Protein 7N89 (pdb70)

B-factor: mean 28.52, std 10.87, range [11.27, 93.44]

Radius of gyration: 25.22 Å; Cα contacts (8 Å, |Δi|>4): 1493; chains: 4; bounding box: 63×59×57 Å

Nearest PDB structures (foldseek):
  6xb1-assembly1_A-2  TM=9.991E-01  e=9.380E-64  Severe acute respiratory syndrome coronavirus 2
  9avq-assembly1_A  TM=9.971E-01  e=2.936E-63  Severe acute respiratory syndrome coronavirus 2
  7aol-assembly1_A  TM=9.978E-01  e=2.337E-63  Severe acute respiratory syndrome coronavirus 2
  8ehj-assembly1_A  TM=9.987E-01  e=3.905E-63  Severe acute respiratory syndrome coronavirus 2
  7zb7-assembly1_A-2  TM=9.982E-01  e=5.194E-63  Severe acute respiratory syndrome coronavirus 2

Sequence (628 aa):
SGFRKMAFPSGKVEGCMVQVTCGTTTLNGLWLDDVVYCPRHVICTSEDMLNPNYEDLLIRKSNHNFLVQAGNVQLRVIGHSMQNCVLKLKVDTANPKTPKYKFVRIQPGQTFSVLACYNGSPSGVYQCCAMRPNFTIKGSFLNGSAGSVGFNIDYDCVSFCYMHHMELPTGVHAGTDLEGNFYGPFVDRQTAQAAGTDTTITVNVLAWLYAAVINGDRWFLNRFTTTLNDFNLVAMKYNYEPLTQDHVDILGPLSAQTGIAVLDMCASLKELLQNGMNGRTILGSALLEDEFTPFDVVRQCSGVTFQSGFRKMAFPSGKVEGCMVQVTCGTTTLNGLWLDDVVYCPRHVICTSEDMLNPNYEDLLIRKSNHNFLVQAGNVQLRVIGHSMQNCVLKLKVDTANPKTPKYKFVRIQPGQTFSVLACYNGSPSGVYQCCAMRPNFTIKGSFLNGSAGSVGFNIDYDCVSFCYMHHMELPTGVHAGTDLEGNFYGPFVDRQTAQAAGTDTTITVNVLAWLYAAVINGDRWFLNRFTTTLNDFNLVAMKYNYEPLTQDHVDILGPLSAQTGIAVLDMCASLKELLQNGMNGRTILGSALLEDEFTPFDVVRQCSGVTFQSAVLQSGFSAVLQSGF

InterPro domains:
  IPR001205 RNA-directed RNA polymerase, C-terminal domain [PF00680] (4889-5173)
  IPR002589 Macro domain [PF01661] (1058-1164)
  IPR002589 Macro domain [PS51154] (1025-1194)
  IPR002589 Macro domain [SM00506] (1037-1165)
  IPR007094 RNA-directed RNA polymerase, catalytic domain [PS50507] (5004-5166)
  IPR008740 Peptidase C30, coronavirus [PF05409] (3292-3575)
  IPR008740 Peptidase C30, coronavirus [PS51442] (3264-3569)
  IPR008740 Peptidase C30, coronavirus [cd21666] (3267-3563)
  IPR009003 Peptidase S1, PA clan [SSF50494] (3266-3563)
  IPR009461 Non-structural protein NSP16, coronavirus-like [PF06460] (6800-7095)
  IPR009466 Non-structural protein 14, coronavirus [PF06471] (5929-6449)
  IPR009469 RNA-dependent RNA polymerase, N-terminal, coronavirus [PF06478] (4407-4758)
  IPR013016 Peptidase C16, coronavirus [PF08715] (1564-1882)
  IPR013016 Peptidase C16, coronavirus [PS51124] (1634-1898)
  IPR014822 Non-structural protein NSP9, coronavirus [PF08710] (4141-4253)
  IPR014822 Non-structural protein NSP9, coronavirus [PS51951] (4141-4253)
  IPR014828 Non-structural protein NSP7, coronavirus [PF08716] (3860-3942)
  IPR014828 Non-structural protein NSP7, coronavirus [PS51949] (3860-3942)
  IPR014829 Non-structural protein NSP8, coronavirus [PF08717] (3943-4140)
  IPR014829 Non-structural protein NSP8, coronavirus [PS51950] (3943-4140)

Solvent-accessible surface area: 25568 Å² total; per-residue (Å²): 47,20,24,38,58,15,3,3,8,0,21,67,0,34,35,0,12,1,34,0,23,6,62,102,2,19,0,0,0,0,15,1,65,45,28,0,18,0,0,31,0,0,4,2,72,84,156,41,6,114,118,4,78,4,106,83,32,40,142,208,50,52,50,150,55,6,103,0,71,22,61,160,88,101,5,168,12,88,18,57,62,54,58,73,19,0,0,62,0,86,2,78,58,61,9,109,144,39,18,143,61,107,71,53,101,10,107,52,12,84,8,0,0,0,0,1,0,22,91,13,23,16,5,0,1,5,7,0,0,1,7,29,20,68,1,0,84,3,8,1,48,106,9,0,0,0,0,0,0,0,27,5,71,163,64,12,0,5,0,0,2,0,0,0,0,17,4,86,118,24,29,0,0,0,0,7,2,96,0,62,22,1,22,105,8,76,2,66,45,42,94,29,94,39,48,107,55,29,33,10,2,17,2,0,0,0,6,0,0,0,0,11,59,39,55,42,136,80,11,50,55,239,130,90,16,71,43,123,79,0,18,134,24,0,102,172,100,73,16,61,59,4,62,106,99,51,28,88,96,0,28,90,3,17,85,115,29,68,20,54,12,62,57,0,0,3,3,0,52,48,14,24,88,98,38,21,140,84,139,54,0,38,62,31,30,76,39,42,11,5,14,20,16,118,11,0,58,11,14,28,72,13,54,48,15,133,50,21,25,34,54,14,3,4,5,0,16,69,0,37,17,0,13,1,36,0,25,7,71,76,1,13,1,0,0,0,20,1,68,41,24,0,21,0,0,31,0,0,3,2,63,72,166,36,13,120,120,6,89,4,117,81,29,25,140,192,56,52,52,154,53,9,84,0,52,22,66,145,98,123,6,164,13,84,17,59,59,54,60,72,17,0,0,66,0,86,2,76,58,61,7,118,134,36,16,146,67,105,62,52,117,15,129,52,10,85,8,0,0,0,0,1,0,22,91,14,33,15,4,0,1,4,8,0,0,0,8,25,19,67,2,0,80,3,7,0,47,98,11,0,0,0,0,0,0,0,35,13,85,156,55,19,0,13,0,0,2,0,0,0,0,22,2,86,112,24,28,0,1,0,0,7,2,88,0,64,21,1,23,116,10,74,1,55,46,46,98,25,92,36,53,93,67,27,30,8,2,21,2,0,0,0,6,0,0,0,0,8,55,38,58,40,131,78,12,48,40,237,127,93,11,73,42,100,67,0,26,104,26,0,116,147,75,90,21,63,76,5,62,110,98,49,32,92,94,0,28,92,4,18,85,123,27,68,20,54,13,62,53,0,0,3,1,0,40,66,16,26,90,99,40,26,138,78,112,54,0,39,61,28,25,75,30,51,11,3,13,21,18,124,12,0,59,10,16,30,69,15,53,47,13,130,71,0,59,6,5,1,16,142,70,0,65,6,6,7,12,147

CATH classification: 1.10.1840.10

Foldseek 3Di:
DADDQDADDCVLQLLQWKWKAAPHQIAIWGAAFQKTKFFLCNLDDPVCFAPHDSVVSCVPDDQVRIWIGSDPDTWRFPDWDDQAGMIITGTPGTRPSHFAEEFDADAFLAKWKWQFDANRHTDDIGMWTQWNLRWIQDDHDPRRFQTWTWDDDARYIYTHWTWQDAAPVRITWTGTRSHHTRHDDDRHPDHDDTDDTAFEVLQLLLLVLLLVLVPNDPLQDPDFDDLVVLQVLRVVVRHDRDDPVSQVLCVVSCVVNVNRSRSSSVSVSCCVVPNDVPDAGSPHRDRDRGAHNVNSCCVSVPDDHD/DADDQDAADCVLQLLQWKWKAADHAIAIWGAAFQKTKFFQCSLPDPVCFAPHPSVVSVVPDDQVRIWIGDDPDTWGFPDWDDQAGMIITGTDGTRPSHFAEEFDADAFLAKWKWQFDANRGTDDIGMWTQFNLRWIQDDHDRRRFQTWTWDADARYIYTHWTWQDAAPVNITWTGTRSHHTRHDDDRHPDHDDTDDGAFEVLQLLLLVLLLVVVPNCPLQDPDFDDLVVLQVLRVVVRHDRDDVVSQVQCVVSCVVRVNRSRSSSVSVSCCSVPPPPPDAGSPHSDRDRRAHNVNSCCVSVVPDHD/DDDDPDDD/DDDDPDDD

GO terms:
  GO:0060090 molecular adaptor activity (F, IDA)
  GO:0039718 double membrane vesicle viral factory (C, IDA)
  GO:0005737 cytoplasm (C, IDA)
  GO:0039606 symbiont-mediated suppression of host translation initiation (P, IDA)
  GO:0039694 viral RNA genome replication (P, IDA)
  GO:0003724 RNA helicase activity (F, IDA)
  GO:0052170 symbiont-mediated suppression of host innate immune response (P, IDA)
  GO:0140311 protein sequestering activity (F, IDA)
  GO:0004843 cysteine-type deubiquitinase activity (F, EXP)
  GO:0042025 host cell nucleus (C, EXP)
  GO:0044165 host cell endoplasmic reticulum (C, EXP)
  GO:0044174 host cell endosome (C, EXP)
  GO:0044177 host cell Golgi apparatus (C, EXP)
  GO:0030430 host cell cytoplasm (C, EXP)
  GO:0034062 5'-3' RNA polymerase activity (F, EXP)
  GO:0000175 3'-5'-RNA exonuclease activity (F, TAS)
  GO:0062243 double membrane vesicle viral factory outer membrane (C, TAS)
  GO:0003968 RNA-directed RNA polymerase activity (F, TAS)
  GO:0016892 RNA endonuclease activity producing 3'-phosphomonoesters, hydrolytic mechanism (F, TAS)
  G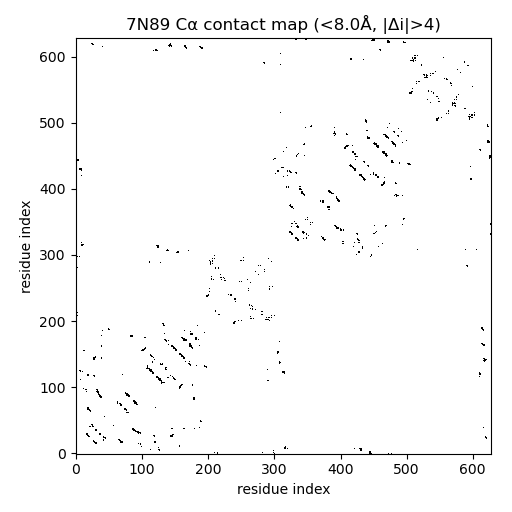O:0032574 5'-3' RNA helicase activity (F, TAS)

Organism: Severe acute respiratory syndrome coronavirus 2 (NCBI:txid2697049)

Secondary structure (DSSP, 8-state):
-----PBPP-HHHHTTEEEEEETTEEEEEEEETTEEEEEGGGG--TTTTSS--HHHHHHT--GGGEEEEETTEEE-EEEEEEETTEEEEEESS--TTPPSEEE----TT-EEEEEEEETTEEEEEEEEE--TTS-B-----TT-TT-EEEEEETTEEEEEEEEEEE-TTS-EEEE-TTS-BSSS--SSSS--PPPPP-B-HHHHHHHHHHHHHTT--TT--S----HHHHHHHHHHTTBPPP-HHHHHHTHHHHHHHT--HHHHHHHHHHHHHH--TT--BTTBSS------HHHHHHHHHT----/-----PBPP-HHHHTTEEEEEETTEEEEEEEETTEEEEEGGGG--TTTSSS--HHHHHHT--GGGEEEEETTEEE-EEEEEEETTEEEEEESS--TTPPPEEE----TT-EEEEEEEETTEEEEEEEEE--TTS-B-----TT-TT-EEEEEETTEEEEEEEEEEE-TTS-EEEE-TTSPBSSS--SSSS--------B-HHHHHHHHHHHHHTT--TT--S----HHHHHHHHHHTTBPPP-HHHHHHTHHHHHHHT--HHHHHHHHHHHHHH--TT--BTTBSS------HHHHHHHHHT----/--EE--B-/--EE--B-

Structure (mmCIF, N/CA/C/O backbone):
data_7N89
#
_entry.id   7N89
#
_cell.length_a   47.654
_cell.length_b   54.104
_cell.length_c   60.496
_cell.angle_alpha   66.88
_cell.angle_beta   79.02
_cell.angle_gamma   88.52
#
_symmetry.space_group_name_H-M   'P 1'
#
loop_
_entity.id
_entity.type
_entity.pdbx_description
1 polymer '3C-like proteinase'
2 polymer ACE-SER-ALA-VAL-LEU-GLN-SER-GLY-PHE-NH2
3 water water
#
loop_
_atom_site.group_PDB
_atom_site.id
_atom_site.type_symbol
_atom_site.label_atom_id
_atom_site.label_alt_id
_atom_site.label_comp_id
_atom_site.label_asym_id
_atom_site.label_entity_id
_atom_site.label_seq_id
_atom_site.pdbx_PDB_ins_code
_atom_site.Cartn_x
_atom_site.Cartn_y
_atom_site.Cartn_z
_atom_site.occupancy
_atom_site.B_iso_or_equiv
_atom_site.auth_seq_id
_atom_site.auth_comp_id
_atom_site.auth_asym_id
_atom_site.auth_atom_id
_atom_site.pdbx_PDB_model_num
ATOM 1 N N . SER A 1 1 ? -39.330 3.349 4.771 1.00 15.90 1 SER A N 1
ATOM 2 C CA . SER A 1 1 ? -38.722 4.608 4.340 1.00 21.18 1 SER A CA 1
ATOM 3 C C . SER A 1 1 ? -37.206 4.502 4.312 1.00 23.91 1 SER A C 1
ATOM 4 O O . SER A 1 1 ? -36.638 3.505 4.748 1.00 20.25 1 SER A O 1
ATOM 7 N N . GLY A 1 2 ? -36.559 5.556 3.829 1.00 22.52 2 GLY A N 1
ATOM 8 C CA . GLY A 1 2 ? -35.119 5.589 3.712 1.00 25.00 2 GLY A CA 1
ATOM 9 C C . GLY A 1 2 ? -34.662 5.350 2.282 1.00 25.94 2 GLY A C 1
ATOM 10 O O . GLY A 1 2 ? -35.394 4.827 1.437 1.00 27.36 2 GLY A O 1
ATOM 11 N N . PHE A 1 3 ? -33.430 5.758 2.001 1.00 19.82 3 PHE A N 1
ATOM 12 C CA . PHE A 1 3 ? -32.879 5.580 0.663 1.00 23.37 3 PHE A CA 1
ATOM 13 C C . PHE A 1 3 ? -31.369 5.485 0.777 1.00 27.52 3 PHE A C 1
ATOM 14 O O . PHE A 1 3 ? -30.722 6.402 1.294 1.00 26.17 3 PHE A O 1
ATOM 22 N N . ARG A 1 4 ? -30.817 4.379 0.298 1.00 24.46 4 ARG A N 1
ATOM 23 C CA . ARG A 1 4 ? -29.401 4.092 0.420 1.00 22.31 4 ARG A CA 1
ATOM 24 C C . ARG A 1 4 ? -28.852 3.692 -0.941 1.00 20.24 4 ARG A C 1
ATOM 25 O O . ARG A 1 4 ? -29.586 3.194 -1.798 1.00 20.38 4 ARG A O 1
ATOM 33 N N . LYS A 1 5 ? -27.555 3.930 -1.136 1.00 18.25 5 LYS A N 1
ATOM 34 C CA . LYS A 1 5 ? -26.845 3.419 -2.304 1.00 22.62 5 LYS A CA 1
ATOM 35 C C . LYS A 1 5 ? -26.711 1.903 -2.191 1.00 23.40 5 LYS A C 1
ATOM 36 O O . LYS A 1 5 ? -25.744 1.389 -1.618 1.00 29.21 5 LYS A O 1
ATOM 42 N N . MET A 1 6 ? -27.678 1.184 -2.740 1.00 24.97 6 MET A N 1
ATOM 43 C CA . MET A 1 6 ? -27.846 -0.241 -2.499 1.00 24.72 6 MET A CA 1
ATOM 44 C C . MET A 1 6 ? -27.217 -1.055 -3.621 1.00 19.23 6 MET A C 1
ATOM 45 O O . MET A 1 6 ? -27.412 -0.756 -4.801 1.00 18.78 6 MET A O 1
ATOM 50 N N . ALA A 1 7 ? -26.463 -2.083 -3.249 1.00 22.14 7 ALA A N 1
ATOM 51 C CA . ALA A 1 7 ? -25.859 -2.994 -4.209 1.00 22.81 7 ALA A CA 1
ATOM 52 C C . ALA A 1 7 ? -26.641 -4.300 -4.272 1.00 17.12 7 ALA A C 1
ATOM 53 O O . ALA A 1 7 ? -27.399 -4.645 -3.366 1.00 20.71 7 ALA A O 1
ATOM 55 N N . PHE A 1 8 ? -26.439 -5.031 -5.359 1.00 17.14 8 PHE A N 1
ATOM 56 C CA . PHE A 1 8 ? -27.012 -6.358 -5.470 1.00 22.25 8 PHE A CA 1
ATOM 57 C C . PHE A 1 8 ? -26.313 -7.316 -4.506 1.00 20.06 8 PHE A C 1
ATOM 58 O O . PHE A 1 8 ? -25.123 -7.162 -4.220 1.00 22.11 8 PHE A O 1
ATOM 66 N N . PRO A 1 9 ? -27.032 -8.309 -3.983 1.00 24.12 9 PRO A N 1
ATOM 67 C CA . PRO A 1 9 ? -26.357 -9.362 -3.216 1.00 24.70 9 PRO A CA 1
ATOM 68 C C . PRO A 1 9 ? -25.344 -10.069 -4.106 1.00 21.12 9 PRO A C 1
ATOM 69 O O . PRO A 1 9 ? -25.603 -10.332 -5.280 1.00 25.72 9 PRO A O 1
ATOM 73 N N . SER A 1 10 ? -24.169 -10.342 -3.546 1.00 19.83 10 SER A N 1
ATOM 74 C CA . SER A 1 10 ? -23.023 -10.766 -4.338 1.00 24.66 10 SER A CA 1
ATOM 75 C C . SER A 1 10 ? -22.743 -12.264 -4.263 1.00 24.00 10 SER A C 1
ATOM 76 O O . SER A 1 10 ? -21.763 -12.722 -4.860 1.00 21.43 10 SER A O 1
ATOM 79 N N . GLY A 1 11 ? -23.576 -13.035 -3.557 1.00 24.74 11 GLY A N 1
ATOM 80 C CA . GLY A 1 11 ? -23.258 -14.439 -3.320 1.00 22.44 11 GLY A CA 1
ATOM 81 C C . GLY A 1 11 ? -23.011 -15.234 -4.588 1.00 28.49 11 GLY A C 1
ATOM 82 O O . GLY A 1 11 ? -22.070 -16.032 -4.657 1.00 26.63 11 GLY A O 1
ATOM 83 N N . LYS A 1 12 ? -23.845 -15.024 -5.614 1.00 23.53 12 LYS A N 1
ATOM 84 C CA . LYS A 1 12 ? -23.730 -15.801 -6.847 1.00 27.56 12 LYS A CA 1
ATOM 85 C C . LYS A 1 12 ? -22.440 -15.496 -7.604 1.00 26.91 12 LYS A C 1
ATOM 86 O O . LYS A 1 12 ? -21.936 -16.363 -8.329 1.00 22.59 12 LYS A O 1
ATOM 92 N N . VAL A 1 13 ? -21.891 -14.287 -7.441 1.00 25.24 13 VAL A N 1
ATOM 93 C CA . VAL A 1 13 ? -20.647 -13.906 -8.112 1.00 23.36 13 VAL A CA 1
ATOM 94 C C . VAL A 1 13 ? -19.420 -14.365 -7.316 1.00 25.00 13 VAL A C 1
ATOM 95 O O . VAL A 1 13 ? -18.382 -14.709 -7.898 1.00 25.31 13 VAL A O 1
ATOM 99 N N . GLU A 1 14 ? -19.501 -14.351 -5.980 1.00 22.82 14 GLU A N 1
ATOM 100 C CA . GLU A 1 14 ? -18.340 -14.698 -5.155 1.00 24.38 14 GLU A CA 1
ATOM 101 C C . GLU A 1 14 ? -17.804 -16.091 -5.478 1.00 25.57 14 GLU A C 1
ATOM 102 O O . GLU A 1 14 ? -16.588 -16.316 -5.467 1.00 24.65 14 GLU A O 1
ATOM 108 N N . GLY A 1 15 ? -18.691 -17.039 -5.748 1.00 22.47 15 GLY A N 1
ATOM 109 C CA . GLY A 1 15 ? -18.295 -18.392 -6.070 1.00 28.80 15 GLY A CA 1
ATOM 110 C C . GLY A 1 15 ? -17.721 -18.588 -7.454 1.00 34.12 15 GLY A C 1
ATOM 111 O O . GLY A 1 15 ? -17.392 -19.720 -7.821 1.00 29.95 15 GLY A O 1
ATOM 112 N N . CYS A 1 16 ? -17.596 -17.513 -8.240 1.00 26.57 16 CYS A N 1
ATOM 113 C CA . CYS A 1 16 ? -16.981 -17.570 -9.557 1.00 24.08 16 CYS A CA 1
ATOM 114 C C . CYS A 1 16 ? -15.607 -16.917 -9.611 1.00 25.71 16 CYS A C 1
ATOM 115 O O . CYS A 1 16 ? -14.939 -17.007 -10.646 1.00 24.10 16 CYS A O 1
ATOM 118 N N . MET A 1 17 ? -15.173 -16.260 -8.539 1.00 25.48 17 MET A N 1
ATOM 119 C CA . MET A 1 17 ? -13.902 -15.551 -8.545 1.00 27.29 17 MET A CA 1
ATOM 120 C C . MET A 1 17 ? -12.753 -16.498 -8.231 1.00 28.16 17 MET A C 1
ATOM 121 O O . MET A 1 17 ? -12.835 -17.317 -7.310 1.00 25.69 17 MET A O 1
ATOM 126 N N . VAL A 1 18 ? -11.676 -16.383 -9.012 1.00 24.46 18 VAL A N 1
ATOM 127 C CA . VAL A 1 18 ? -10.466 -17.172 -8.820 1.00 21.94 18 VAL A CA 1
ATOM 128 C C . VAL A 1 18 ? -9.257 -16.263 -8.990 1.00 21.19 18 VAL A C 1
ATOM 129 O O . VAL A 1 18 ? -9.348 -15.150 -9.510 1.00 21.23 18 VAL A O 1
ATOM 133 N N . GLN A 1 19 ? -8.116 -16.760 -8.530 1.00 22.29 19 GLN A N 1
ATOM 134 C CA . GLN A 1 19 ? -6.839 -16.079 -8.677 1.00 24.43 19 GLN A CA 1
ATOM 135 C C . GLN A 1 19 ? -6.118 -16.620 -9.906 1.00 21.20 19 GLN A C 1
ATOM 136 O O . GLN A 1 19 ? -6.057 -17.837 -10.111 1.00 24.32 19 GLN A 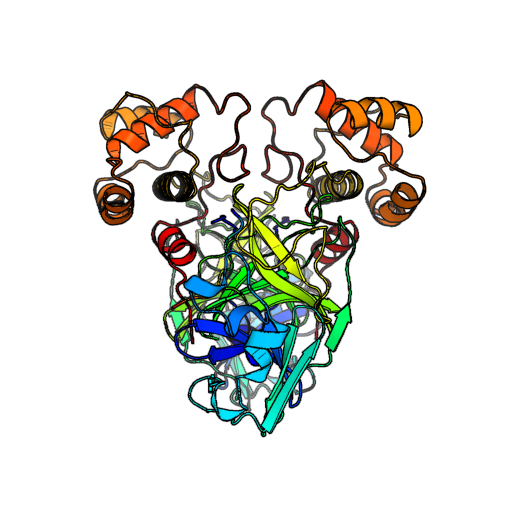O 1
ATOM 142 N N . VAL A 1 20 ? -5.586 -15.718 -10.727 1.00 17.38 20 VAL A N 1
ATOM 143 C CA . VAL A 1 20 ? -4.815 -16.082 -11.910 1.00 22.34 20 VAL A CA 1
ATOM 144 C C . VAL A 1 20 ? -3.419 -15.497 -11.765 1.00 25.43 20 VAL A C 1
ATOM 145 O O . VAL A 1 20 ? -3.269 -14.284 -11.572 1.00 18.36 20 VAL A O 1
ATOM 149 N N . THR A 1 21 ? -2.402 -16.351 -11.872 1.00 21.75 21 THR A N 1
ATOM 150 C CA . THR A 1 21 ? -1.018 -15.909 -11.790 1.00 25.45 21 THR A CA 1
ATOM 151 C C . THR A 1 21 ? -0.260 -16.381 -13.020 1.00 24.64 21 THR A C 1
ATOM 152 O O . THR A 1 21 ? -0.394 -17.534 -13.439 1.00 25.13 21 THR A O 1
ATOM 156 N N . CYS A 1 22 ? 0.524 -15.475 -13.600 1.00 26.48 22 CYS A N 1
ATOM 157 C CA . CYS A 1 22 ? 1.439 -15.795 -14.690 1.00 27.17 22 CYS A CA 1
ATOM 158 C C . CYS A 1 22 ? 2.777 -15.151 -14.360 1.00 29.17 22 CYS A C 1
ATOM 159 O O . CYS A 1 22 ? 2.915 -13.927 -14.436 1.00 30.43 22 CYS A O 1
ATOM 162 N N . GLY A 1 23 ? 3.755 -15.969 -13.980 1.00 32.87 23 GLY A N 1
ATOM 163 C CA . GLY A 1 23 ? 5.010 -15.439 -13.487 1.00 31.36 23 GLY A CA 1
ATOM 164 C C . GLY A 1 23 ? 4.834 -14.760 -12.145 1.00 30.58 23 GLY A C 1
ATOM 165 O O . GLY A 1 23 ? 4.361 -15.380 -11.189 1.00 37.90 23 GLY A O 1
ATOM 166 N N . THR A 1 24 ? 5.196 -13.481 -12.066 1.00 35.49 24 THR A N 1
ATOM 167 C CA . THR A 1 24 ? 5.018 -12.693 -10.856 1.00 39.40 24 THR A CA 1
ATOM 168 C C . THR A 1 24 ? 3.774 -11.818 -10.899 1.00 36.46 24 THR A C 1
ATOM 169 O O . THR A 1 24 ? 3.491 -11.120 -9.924 1.00 43.16 24 THR A O 1
ATOM 173 N N . THR A 1 25 ? 3.021 -11.846 -11.993 1.00 32.06 25 THR A N 1
ATOM 174 C CA . THR A 1 25 ? 1.855 -10.991 -12.170 1.00 33.00 25 THR A CA 1
ATOM 175 C C . THR A 1 25 ? 0.599 -11.769 -11.794 1.00 30.08 25 THR A C 1
ATOM 176 O O . THR A 1 25 ? 0.319 -12.821 -12.379 1.00 27.42 25 THR A O 1
ATOM 180 N N . THR A 1 26 ? -0.155 -11.252 -10.827 1.00 19.80 26 THR A N 1
ATOM 181 C CA . THR A 1 26 ? -1.373 -11.895 -10.351 1.00 29.80 26 THR A CA 1
ATOM 182 C C . THR A 1 26 ? -2.554 -10.942 -10.479 1.00 26.60 26 THR A C 1
ATOM 183 O O . THR A 1 26 ? -2.418 -9.736 -10.245 1.00 30.56 26 THR A O 1
ATOM 187 N N . LEU A 1 27 ? -3.708 -11.483 -10.863 1.00 19.77 27 LEU A N 1
ATOM 188 C CA . LEU A 1 27 ? -4.957 -10.730 -10.836 1.00 18.84 27 LEU A CA 1
ATOM 189 C C . LEU A 1 27 ? -6.105 -11.719 -10.679 1.00 19.03 27 LEU A C 1
ATOM 190 O O . LEU A 1 27 ? -5.890 -12.911 -10.435 1.00 19.76 27 LEU A O 1
ATOM 195 N N . ASN A 1 28 ? -7.330 -11.225 -10.839 1.00 20.84 28 ASN A N 1
ATOM 196 C CA . ASN A 1 28 ? -8.527 -12.020 -10.613 1.00 19.94 28 ASN A CA 1
ATOM 197 C C . ASN A 1 28 ? -9.104 -12.528 -11.929 1.00 21.66 28 ASN A C 1
ATOM 198 O O . ASN A 1 28 ? -8.975 -11.889 -12.976 1.00 19.36 28 ASN A O 1
ATOM 203 N N . GLY A 1 29 ? -9.758 -13.688 -11.859 1.00 22.51 29 GLY A N 1
ATOM 204 C CA . GLY A 1 29 ? -10.421 -14.256 -13.011 1.00 18.11 29 GLY A CA 1
ATOM 205 C C . GLY A 1 29 ? -11.846 -14.639 -12.682 1.00 21.30 29 GLY A C 1
ATOM 206 O O . GLY A 1 29 ? -12.220 -14.826 -11.523 1.00 22.16 29 GLY A O 1
ATOM 207 N N . LEU A 1 30 ? -12.654 -14.752 -13.735 1.00 19.27 30 LEU A N 1
ATOM 208 C CA . LEU A 1 30 ? -14.056 -15.129 -13.625 1.00 18.45 30 LEU A CA 1
ATOM 209 C C . LEU A 1 30 ? -14.228 -16.538 -14.184 1.00 20.04 30 LEU A C 1
ATOM 210 O O . LEU A 1 30 ? -13.999 -16.773 -15.376 1.00 18.46 30 LEU A O 1
ATOM 215 N N . TRP A 1 31 ? -14.643 -17.465 -13.329 1.00 21.18 31 TRP A N 1
ATOM 216 C CA . TRP A 1 31 ? -14.718 -18.885 -13.667 1.00 19.17 31 TRP A CA 1
ATOM 217 C C . TRP A 1 31 ? -16.180 -19.282 -13.878 1.00 25.12 31 TRP A C 1
ATOM 218 O O . TRP A 1 31 ? -16.952 -19.386 -12.917 1.00 22.75 31 TRP A O 1
ATOM 229 N N . LEU A 1 32 ? -16.554 -19.507 -15.138 1.00 23.26 32 LEU A N 1
ATOM 230 C CA . LEU A 1 32 ? -17.895 -19.937 -15.511 1.00 23.13 32 LEU A CA 1
ATOM 231 C C . LEU A 1 32 ? -17.783 -21.181 -16.378 1.00 25.18 32 LEU A C 1
ATOM 232 O O . LEU A 1 32 ? -17.032 -21.186 -17.361 1.00 24.06 32 LEU A O 1
ATOM 237 N N . ASP A 1 33 ? -18.541 -22.222 -16.028 1.00 24.27 33 ASP A N 1
ATOM 238 C CA . ASP A 1 33 ? -18.442 -23.533 -16.690 1.00 27.97 33 ASP A CA 1
ATOM 239 C C . ASP A 1 33 ? -16.971 -23.948 -16.618 1.00 29.98 33 ASP A C 1
ATOM 240 O O . ASP A 1 33 ? -16.379 -23.875 -15.532 1.00 26.56 33 ASP A O 1
ATOM 245 N N . ASP A 1 34 ? -16.338 -24.344 -17.724 1.00 23.93 34 ASP A N 1
ATOM 246 C CA . ASP A 1 34 ? -14.944 -24.772 -17.700 1.00 28.71 34 ASP A CA 1
ATOM 247 C C . ASP A 1 34 ? -13.989 -23.715 -18.256 1.00 27.47 34 ASP A C 1
ATOM 248 O O . ASP A 1 34 ? -12.910 -24.062 -18.749 1.00 25.42 34 ASP A O 1
ATOM 253 N N . VAL A 1 35 ? -14.353 -22.431 -18.167 1.00 27.61 35 VAL A N 1
ATOM 254 C CA . VAL A 1 35 ? -13.569 -21.335 -18.733 1.00 25.66 35 VAL A CA 1
ATOM 255 C C . VAL A 1 35 ? -13.301 -20.283 -17.661 1.00 24.56 35 VAL A C 1
ATOM 256 O O . VAL A 1 35 ? -14.188 -19.958 -16.863 1.00 21.42 35 VAL A O 1
ATOM 260 N N . VAL A 1 36 ? -12.082 -19.739 -17.653 1.00 20.77 36 VAL A N 1
ATOM 261 C CA . VAL A 1 36 ? -11.715 -18.620 -16.790 1.00 21.26 36 VAL A CA 1
ATOM 262 C C . VAL A 1 36 ? -11.412 -17.412 -17.669 1.00 22.60 36 VAL A C 1
ATOM 263 O O . VAL A 1 36 ? -10.591 -17.498 -18.592 1.00 24.85 36 VAL A O 1
ATOM 267 N N . TYR A 1 37 ? -12.084 -16.297 -17.393 1.00 20.69 37 TYR A N 1
ATOM 268 C CA . TYR A 1 37 ? -11.864 -15.039 -18.100 1.00 20.08 37 TYR A CA 1
ATOM 269 C C . TYR A 1 37 ? -11.054 -14.101 -17.218 1.00 18.96 37 TYR A C 1
ATOM 270 O O . TYR A 1 37 ? -11.363 -13.943 -16.032 1.00 19.50 37 TYR A O 1
ATOM 279 N N . CYS A 1 38 ? -10.039 -13.461 -17.797 1.00 16.41 38 CYS A N 1
ATOM 280 C CA . CYS A 1 38 ? -9.224 -12.520 -17.046 1.00 19.21 38 CYS A CA 1
ATOM 281 C C . CYS A 1 38 ? -8.639 -11.498 -18.011 1.00 18.31 38 CYS A C 1
ATOM 282 O O . CYS A 1 38 ? -8.496 -11.793 -19.203 1.00 17.10 38 CYS A O 1
ATOM 285 N N . PRO A 1 39 ? -8.305 -10.296 -17.531 1.00 20.93 39 PRO A N 1
ATOM 286 C CA . PRO A 1 39 ? -7.653 -9.315 -18.413 1.00 21.51 39 PRO A CA 1
ATOM 287 C C . PRO A 1 39 ? -6.370 -9.886 -18.999 1.00 20.49 39 PRO A C 1
ATOM 288 O O . PRO A 1 39 ? -5.616 -10.592 -18.324 1.00 13.95 39 PRO A O 1
ATOM 292 N N . ARG A 1 40 ? -6.128 -9.585 -20.275 1.00 16.07 40 ARG A N 1
ATOM 293 C CA . ARG A 1 40 ? -4.984 -10.193 -20.946 1.00 17.18 40 ARG A CA 1
ATOM 294 C C . ARG A 1 40 ? -3.652 -9.638 -20.450 1.00 23.68 40 ARG A C 1
ATOM 295 O O . ARG A 1 40 ? -2.615 -10.267 -20.678 1.00 21.61 40 ARG A O 1
ATOM 303 N N . HIS A 1 41 ? -3.646 -8.497 -19.755 1.00 22.70 41 HIS A N 1
ATOM 304 C CA . HIS A 1 41 ? -2.347 -7.986 -19.330 1.00 17.26 41 HIS A CA 1
ATOM 305 C C . HIS A 1 41 ? -1.747 -8.777 -18.173 1.00 17.47 41 HIS A C 1
ATOM 306 O O . HIS A 1 41 ? -0.663 -8.418 -17.712 1.00 19.18 41 HIS A O 1
ATOM 313 N N . VAL A 1 42 ? -2.388 -9.864 -17.728 1.00 18.60 42 VAL A N 1
ATOM 314 C CA . VAL A 1 42 ? -1.751 -10.768 -16.776 1.00 17.82 42 VAL A CA 1
ATOM 315 C C . VAL A 1 42 ? -0.445 -11.338 -17.330 1.00 23.97 42 VAL A C 1
ATOM 316 O O . VAL A 1 42 ? 0.442 -11.713 -16.554 1.00 26.00 42 VAL A O 1
ATOM 320 N N . ILE A 1 43 ? -0.286 -11.383 -18.659 1.00 20.35 43 ILE A N 1
ATOM 321 C CA . ILE A 1 43 ? 0.930 -11.933 -19.261 1.00 26.13 43 ILE A CA 1
ATOM 322 C C . ILE A 1 43 ? 2.073 -10.933 -19.338 1.00 25.50 43 ILE A C 1
ATOM 323 O O . ILE A 1 43 ? 3.131 -11.264 -19.891 1.00 28.79 43 ILE A O 1
ATOM 328 N N . CYS A 1 44 ? 1.907 -9.726 -18.805 1.00 20.05 44 CYS A N 1
ATOM 329 C CA . CYS A 1 44 ? 2.956 -8.718 -18.852 1.00 26.01 44 CYS A CA 1
ATOM 330 C C . CYS A 1 44 ? 3.814 -8.758 -17.595 1.00 26.44 44 CYS A C 1
ATOM 331 O O . CYS A 1 44 ? 3.332 -9.045 -16.497 1.00 29.74 44 CYS A O 1
ATOM 334 N N . THR A 1 45 ? 5.097 -8.464 -17.770 1.00 30.63 45 THR A N 1
ATOM 335 C CA . THR A 1 45 ? 5.909 -8.019 -16.651 1.00 34.79 45 THR A CA 1
ATOM 336 C C . THR A 1 45 ? 5.739 -6.511 -16.480 1.00 40.50 45 THR A C 1
ATOM 337 O O . THR A 1 45 ? 5.092 -5.839 -17.288 1.00 31.17 45 THR A O 1
ATOM 341 N N . SER A 1 46 ? 6.333 -5.972 -15.413 1.00 42.73 46 SER A N 1
ATOM 342 C CA . SER A 1 46 ? 6.231 -4.535 -15.167 1.00 42.69 46 SER A CA 1
ATOM 343 C C . SER A 1 46 ? 6.868 -3.719 -16.288 1.00 42.17 46 SER A C 1
ATOM 344 O O . SER A 1 46 ? 6.486 -2.563 -16.508 1.00 49.83 46 SER A O 1
ATOM 347 N N . GLU A 1 47 ? 7.823 -4.302 -17.015 1.00 45.86 47 GLU A N 1
ATOM 348 C CA . GLU A 1 47 ? 8.497 -3.579 -18.089 1.00 49.75 47 GLU A CA 1
ATOM 349 C C . GLU A 1 47 ? 7.699 -3.590 -19.390 1.00 46.14 47 GLU A C 1
ATOM 350 O O . GLU A 1 47 ? 7.834 -2.665 -20.200 1.00 48.98 47 GLU A O 1
ATOM 356 N N . ASP A 1 48 ? 6.870 -4.614 -19.613 1.00 33.97 48 ASP A N 1
ATOM 357 C CA . ASP A 1 48 ? 6.115 -4.702 -20.859 1.00 35.40 48 ASP A CA 1
ATOM 358 C C . ASP A 1 48 ? 4.948 -3.729 -20.926 1.00 35.78 48 ASP A C 1
ATOM 359 O O . ASP A 1 48 ? 4.349 -3.589 -21.998 1.00 32.16 48 ASP A O 1
ATOM 364 N N . MET A 1 49 ? 4.608 -3.056 -19.827 1.00 36.30 49 MET A N 1
ATOM 365 C CA . MET A 1 49 ? 3.297 -2.432 -19.720 1.00 29.63 49 MET A CA 1
ATOM 366 C C . MET A 1 49 ? 3.198 -1.072 -20.397 1.00 29.08 49 MET A C 1
ATOM 367 O O . MET A 1 49 ? 2.079 -0.566 -20.548 1.00 26.83 49 MET A O 1
ATOM 372 N N . LEU A 1 50 ? 4.315 -0.475 -20.823 1.00 29.82 50 LEU A N 1
ATOM 373 C CA . LEU A 1 50 ? 4.231 0.794 -21.542 1.00 32.26 50 LEU A CA 1
ATOM 374 C C . LEU A 1 50 ? 3.896 0.586 -23.017 1.00 36.52 50 LEU A C 1
ATOM 375 O O . LEU A 1 50 ? 3.068 1.313 -23.577 1.00 31.99 50 LEU A O 1
ATOM 380 N N . ASN A 1 51 ? 4.519 -0.398 -23.659 1.00 35.17 51 ASN A N 1
ATOM 381 C CA . ASN A 1 51 ? 4.322 -0.660 -25.086 1.00 40.56 51 ASN A CA 1
ATOM 382 C C . ASN A 1 51 ? 4.225 -2.165 -25.315 1.00 30.37 51 ASN A C 1
ATOM 383 O O . ASN A 1 51 ? 5.109 -2.779 -25.924 1.00 35.40 51 ASN A O 1
ATOM 388 N N . PRO A 1 52 ? 3.151 -2.797 -24.839 1.00 29.89 52 PRO A N 1
ATOM 389 C CA . PRO A 1 52 ? 3.053 -4.260 -24.942 1.00 30.80 52 PRO A CA 1
ATOM 390 C C . PRO A 1 52 ? 2.557 -4.694 -26.315 1.00 28.42 52 PRO A C 1
ATOM 391 O O . PRO A 1 52 ? 1.563 -4.175 -26.828 1.00 28.38 52 PRO A O 1
ATOM 395 N N . ASN A 1 53 ? 3.255 -5.657 -26.907 1.00 23.82 53 ASN A N 1
ATOM 396 C CA . ASN A 1 53 ? 2.761 -6.371 -28.078 1.00 25.49 53 ASN A CA 1
ATOM 397 C C . ASN A 1 53 ? 2.277 -7.729 -27.579 1.00 25.41 53 ASN A C 1
ATOM 398 O O . ASN A 1 53 ? 3.076 -8.640 -27.346 1.00 21.40 53 ASN A O 1
ATOM 403 N N . TYR A 1 54 ? 0.958 -7.855 -27.399 1.00 22.76 54 TYR A N 1
ATOM 404 C CA . TYR A 1 54 ? 0.416 -9.050 -26.764 1.00 23.21 54 TYR A CA 1
ATOM 405 C C . TYR A 1 54 ? 0.607 -10.294 -27.627 1.00 23.04 54 TYR A C 1
ATOM 406 O O . TYR A 1 54 ? 0.780 -11.394 -27.088 1.00 21.38 54 TYR A O 1
ATOM 415 N N . GLU A 1 55 ? 0.595 -10.147 -28.956 1.00 26.37 55 GLU A N 1
ATOM 416 C CA . GLU A 1 55 ? 0.861 -11.294 -29.823 1.00 25.29 55 GLU A CA 1
ATOM 417 C C . GLU A 1 55 ? 2.277 -11.817 -29.620 1.00 29.19 55 GLU A C 1
ATOM 418 O O . GLU A 1 55 ? 2.499 -13.033 -29.587 1.00 25.20 55 GLU A O 1
ATOM 424 N N . ASP A 1 56 ? 3.249 -10.911 -29.473 1.00 22.41 56 ASP A N 1
ATOM 425 C CA . ASP A 1 56 ? 4.619 -11.332 -29.195 1.00 25.06 56 ASP A CA 1
ATOM 426 C C . ASP A 1 56 ? 4.737 -11.954 -27.811 1.00 26.96 56 ASP A C 1
ATOM 427 O O . ASP A 1 56 ? 5.476 -12.928 -27.625 1.00 23.26 56 ASP A O 1
ATOM 432 N N . LEU A 1 57 ? 4.031 -11.396 -26.824 1.00 24.92 57 LEU A N 1
ATOM 433 C CA . LEU A 1 57 ? 4.125 -11.919 -25.466 1.00 24.69 57 LEU A CA 1
ATOM 434 C C . LEU A 1 57 ? 3.555 -13.327 -25.364 1.00 26.11 57 LEU A C 1
ATOM 435 O O . LEU A 1 57 ? 4.014 -14.119 -24.535 1.00 25.57 57 LEU A O 1
ATOM 440 N N . LEU A 1 58 ? 2.567 -13.657 -26.200 1.00 25.81 58 LEU A N 1
ATOM 441 C CA . LEU A 1 58 ? 1.967 -14.986 -26.165 1.00 29.04 58 LEU A CA 1
ATOM 442 C C . LEU A 1 58 ? 2.894 -16.070 -26.698 1.00 28.74 58 LEU A C 1
ATOM 443 O O . LEU A 1 58 ? 2.661 -17.253 -26.425 1.00 32.64 58 LEU A O 1
ATOM 448 N N . ILE A 1 59 ? 3.936 -15.699 -27.445 1.00 27.27 59 ILE A N 1
ATOM 449 C CA . ILE A 1 59 ? 4.785 -16.704 -28.082 1.00 30.95 59 ILE A CA 1
ATOM 450 C C . ILE A 1 59 ? 5.488 -17.567 -27.038 1.00 33.22 59 ILE A C 1
ATOM 451 O O . ILE A 1 59 ? 5.608 -18.788 -27.199 1.00 35.37 59 ILE A O 1
ATOM 456 N N . ARG A 1 60 ? 5.965 -16.958 -25.953 1.00 29.02 60 ARG A N 1
ATOM 457 C CA . ARG A 1 60 ? 6.641 -17.715 -24.906 1.00 41.49 60 ARG A CA 1
ATOM 458 C C . ARG A 1 60 ? 5.736 -17.993 -23.709 1.00 39.85 60 ARG A C 1
ATOM 459 O O . ARG A 1 60 ? 6.211 -18.045 -22.570 1.00 38.10 60 ARG A O 1
ATOM 467 N N . LYS A 1 61 ? 4.441 -18.185 -23.947 1.00 38.32 61 LYS A N 1
ATOM 468 C CA . LYS A 1 61 ? 3.492 -18.561 -22.908 1.00 34.51 61 LYS A CA 1
ATOM 469 C C . LYS A 1 61 ? 2.839 -19.880 -23.291 1.00 30.75 61 LYS A C 1
ATOM 470 O O . LYS A 1 61 ? 2.318 -20.019 -24.404 1.00 32.99 61 LYS A O 1
ATOM 476 N N . SER A 1 62 ? 2.872 -20.841 -22.373 1.00 30.64 62 SER A N 1
ATOM 477 C CA . SER A 1 62 ? 2.227 -22.134 -22.540 1.00 28.72 62 SER A CA 1
ATOM 478 C C . SER A 1 62 ? 1.158 -22.313 -21.468 1.00 30.16 62 SER A C 1
ATOM 479 O O . SER A 1 62 ? 1.038 -21.511 -20.537 1.00 28.62 62 SER A O 1
ATOM 482 N N . ASN A 1 63 ? 0.376 -23.389 -21.609 1.00 28.01 63 ASN A N 1
ATOM 483 C CA . ASN A 1 63 ? -0.688 -23.662 -20.646 1.00 27.57 63 ASN A CA 1
ATOM 484 C C . ASN A 1 63 ? -0.152 -23.724 -19.220 1.00 31.42 63 ASN A C 1
ATOM 485 O O . ASN A 1 63 ? -0.749 -23.157 -18.298 1.00 28.22 63 ASN A O 1
ATOM 490 N N . HIS A 1 64 ? 0.985 -24.392 -19.019 1.00 29.22 64 HIS A N 1
ATOM 491 C CA . HIS A 1 64 ? 1.494 -24.579 -17.663 1.00 31.37 64 HIS A CA 1
ATOM 492 C C . HIS A 1 64 ? 2.125 -23.319 -17.081 1.00 35.12 64 HIS A C 1
ATOM 493 O O . HIS A 1 64 ? 2.623 -23.371 -15.951 1.00 30.00 64 HIS A O 1
ATOM 500 N N . ASN A 1 65 ? 2.116 -22.199 -17.804 1.00 29.09 65 ASN A N 1
ATOM 501 C CA . ASN A 1 65 ? 2.583 -20.933 -17.256 1.00 27.14 65 ASN A CA 1
ATOM 502 C C . ASN A 1 65 ? 1.501 -20.192 -16.482 1.00 28.94 65 ASN A C 1
ATOM 503 O O . ASN A 1 65 ? 1.814 -19.223 -15.781 1.00 29.55 65 ASN A O 1
ATOM 508 N N . PHE A 1 66 ? 0.246 -20.613 -16.599 1.00 28.80 66 PHE A N 1
ATOM 509 C CA . PHE A 1 66 ? -0.866 -19.997 -15.889 1.00 28.04 66 PHE A CA 1
ATOM 510 C C . PHE A 1 66 ? -1.203 -20.850 -14.673 1.00 29.42 66 PHE A C 1
ATOM 511 O O . PHE A 1 66 ? -1.460 -22.052 -14.804 1.00 32.49 66 PHE A O 1
ATOM 519 N N . LEU A 1 67 ? -1.190 -20.235 -13.495 1.00 29.79 67 LEU A N 1
ATOM 520 C CA . LEU A 1 67 ? -1.564 -20.898 -12.252 1.00 26.59 67 LEU A CA 1
ATOM 521 C C . LEU A 1 67 ? -2.891 -20.318 -11.789 1.00 27.36 67 LEU A C 1
ATOM 522 O O . LEU A 1 67 ? -2.996 -19.108 -11.561 1.00 29.28 67 LEU A O 1
ATOM 527 N N . VAL A 1 68 ? -3.900 -21.176 -11.661 1.00 23.49 68 VAL A N 1
ATOM 528 C CA . VAL A 1 68 ? -5.268 -20.760 -11.378 1.00 24.46 68 VAL A CA 1
ATOM 529 C C . VAL A 1 68 ? -5.727 -21.441 -10.098 1.00 30.03 68 VAL A C 1
ATOM 530 O O . VAL A 1 68 ? -5.741 -22.678 -10.016 1.00 27.34 68 VAL A O 1
ATOM 534 N N . GLN A 1 69 ? -6.123 -20.637 -9.114 1.00 25.55 69 GLN A N 1
ATOM 535 C CA . GLN A 1 69 ? -6.490 -21.116 -7.787 1.00 33.23 69 GLN A CA 1
ATOM 536 C C . GLN A 1 69 ? -7.903 -20.659 -7.453 1.00 30.98 69 GLN A C 1
ATOM 537 O O . GLN A 1 69 ? -8.198 -19.459 -7.483 1.00 29.58 69 GLN A O 1
ATOM 543 N N . ALA A 1 70 ? -8.772 -21.614 -7.130 1.00 37.57 70 ALA A N 1
ATOM 544 C CA . ALA A 1 70 ? -10.117 -21.322 -6.640 1.00 27.61 70 ALA A CA 1
ATOM 545 C C . ALA A 1 70 ? -10.129 -21.602 -5.140 1.00 39.94 70 ALA A C 1
ATOM 546 O O . ALA A 1 70 ? -10.654 -22.610 -4.667 1.00 40.79 70 ALA A O 1
ATOM 548 N N . GLY A 1 71 ? -9.535 -20.681 -4.384 1.00 39.26 71 GLY A N 1
ATOM 549 C CA . GLY A 1 71 ? -9.313 -20.904 -2.970 1.00 40.44 71 GLY A CA 1
ATOM 550 C C . GLY A 1 71 ? -8.290 -21.997 -2.737 1.00 45.68 71 GLY A C 1
ATOM 551 O O . GLY A 1 71 ? -7.128 -21.864 -3.135 1.00 43.23 71 GLY A O 1
ATOM 552 N N . ASN A 1 72 ? -8.711 -23.089 -2.097 1.00 54.13 72 ASN A N 1
ATOM 553 C CA . ASN A 1 72 ? -7.837 -24.240 -1.906 1.00 55.68 72 ASN A CA 1
ATOM 554 C C . ASN A 1 72 ? -7.771 -25.135 -3.135 1.00 53.33 72 ASN A C 1
ATOM 555 O O . ASN A 1 72 ? -6.814 -25.904 -3.275 1.00 53.97 72 ASN A O 1
ATOM 560 N N . VAL A 1 73 ? -8.758 -25.055 -4.019 1.00 49.77 73 VAL A N 1
ATOM 561 C CA . VAL A 1 73 ? -8.813 -25.917 -5.192 1.00 42.63 73 VAL A CA 1
ATOM 562 C C . VAL A 1 73 ? -7.881 -25.375 -6.267 1.00 45.94 73 VAL A C 1
ATOM 563 O O . VAL A 1 73 ? -7.849 -24.168 -6.538 1.00 47.78 73 VAL A O 1
ATOM 567 N N . GLN A 1 74 ? -7.113 -26.268 -6.880 1.00 51.98 74 GLN A N 1
ATOM 568 C CA . GLN A 1 74 ? -6.233 -25.923 -7.986 1.00 45.97 74 GLN A CA 1
ATOM 569 C C . GLN A 1 74 ? -6.892 -26.320 -9.301 1.00 47.66 74 GLN A C 1
ATOM 570 O O . GLN A 1 74 ? -7.456 -27.411 -9.420 1.00 41.79 74 GLN A O 1
ATOM 576 N N . LEU A 1 75 ? -6.827 -25.428 -10.285 1.00 38.97 75 LEU A N 1
ATOM 577 C CA . LEU A 1 75 ? -7.412 -25.667 -11.598 1.00 35.26 75 LEU A CA 1
ATOM 578 C C . LEU A 1 75 ? -6.301 -25.811 -12.628 1.00 35.17 75 LEU A C 1
ATOM 579 O O . LEU A 1 75 ? -5.413 -24.955 -12.716 1.00 38.50 75 LEU A O 1
ATOM 584 N N . ARG A 1 76 ? -6.346 -26.893 -13.398 1.00 36.40 76 ARG A N 1
ATOM 585 C CA . ARG A 1 76 ? -5.352 -27.146 -14.430 1.00 34.97 76 ARG A CA 1
ATOM 586 C C . ARG A 1 76 ? -5.811 -26.521 -15.741 1.00 32.40 76 ARG A C 1
ATOM 587 O O . ARG A 1 76 ? -6.920 -26.792 -16.211 1.00 30.10 76 ARG A O 1
ATOM 595 N N . VAL A 1 77 ? -4.959 -25.683 -16.322 1.00 33.01 77 VAL A N 1
ATOM 596 C CA . VAL A 1 77 ? -5.257 -25.021 -17.586 1.00 30.75 77 VAL A CA 1
ATOM 597 C C . VAL A 1 77 ? -4.876 -25.955 -18.727 1.00 31.97 77 VAL A C 1
ATOM 598 O O . VAL A 1 77 ? -3.715 -26.362 -18.848 1.00 30.50 77 VAL A O 1
ATOM 602 N N . ILE A 1 78 ? -5.856 -26.292 -19.565 1.00 28.49 78 ILE A N 1
ATOM 603 C CA . ILE A 1 78 ? -5.666 -27.196 -20.694 1.00 29.77 78 ILE A CA 1
ATOM 604 C C . ILE A 1 78 ? -5.780 -26.481 -22.025 1.00 27.60 78 ILE A C 1
ATOM 605 O O . ILE A 1 78 ? -5.654 -27.121 -23.080 1.00 24.52 78 ILE A O 1
ATOM 610 N N . GLY A 1 79 ? -6.023 -25.177 -22.010 1.00 23.97 79 GLY A N 1
ATOM 611 C CA . GLY A 1 79 ? -6.010 -24.378 -23.215 1.00 22.67 79 GLY A CA 1
ATOM 612 C C . GLY A 1 79 ? -6.053 -22.911 -22.852 1.00 25.50 79 GLY A C 1
ATOM 613 O O . GLY A 1 79 ? -6.423 -22.540 -21.735 1.00 28.60 79 GLY A O 1
ATOM 614 N N . HIS A 1 80 ? -5.648 -22.082 -23.805 1.00 26.16 80 HIS A N 1
ATOM 615 C CA . HIS A 1 80 ? -5.781 -20.645 -23.613 1.00 26.72 80 HIS A CA 1
ATOM 616 C C . HIS A 1 80 ? -5.825 -19.965 -24.970 1.00 33.60 80 HIS A C 1
ATOM 617 O O . HIS A 1 80 ? -5.273 -20.466 -25.955 1.00 36.32 80 HIS A O 1
ATOM 624 N N . SER A 1 81 ? -6.502 -18.822 -25.008 1.00 29.62 81 SER A N 1
ATOM 625 C CA . SER A 1 81 ? -6.607 -18.036 -26.225 1.00 27.86 81 SER A CA 1
ATOM 626 C C . SER A 1 81 ? -6.946 -16.607 -25.839 1.00 27.95 81 SER A C 1
ATOM 627 O O . SER A 1 81 ? -7.560 -16.357 -24.798 1.00 22.14 81 SER A O 1
ATOM 630 N N . MET A 1 82 ? -6.530 -15.677 -26.685 1.00 22.21 82 MET A N 1
ATOM 631 C CA . MET A 1 82 ? -6.790 -14.263 -26.475 1.00 24.47 82 MET A CA 1
ATOM 632 C C . MET A 1 82 ? -7.995 -13.850 -27.308 1.00 26.58 82 MET A C 1
ATOM 633 O O . MET A 1 82 ? -8.059 -14.147 -28.506 1.00 27.08 82 MET A O 1
ATOM 638 N N . GLN A 1 83 ? -8.951 -13.178 -26.672 1.00 20.36 83 GLN A N 1
ATOM 639 C CA . GLN A 1 83 ? -10.155 -12.695 -27.344 1.00 24.43 83 GLN A CA 1
ATOM 640 C C . GLN A 1 83 ? -10.305 -11.219 -26.992 1.00 23.31 83 GLN A C 1
ATOM 641 O O . GLN A 1 83 ? -10.694 -10.881 -25.870 1.00 22.24 83 GLN A O 1
ATOM 647 N N . ASN A 1 84 ? -9.995 -10.350 -27.953 1.00 21.96 84 ASN A N 1
ATOM 648 C CA . ASN A 1 84 ? -9.963 -8.901 -27.743 1.00 22.92 84 ASN A CA 1
ATOM 649 C C . ASN A 1 84 ? -8.992 -8.636 -26.601 1.00 24.25 84 ASN A C 1
ATOM 650 O O . ASN A 1 84 ? -7.824 -9.052 -26.707 1.00 21.41 84 ASN A O 1
ATOM 655 N N . CYS A 1 85 ? -9.406 -8.013 -25.498 1.00 18.86 85 CYS A N 1
ATOM 656 C CA . CYS A 1 85 ? -8.497 -7.659 -24.417 1.00 17.01 85 CYS A CA 1
ATOM 657 C C . CYS A 1 85 ? -8.606 -8.588 -23.215 1.00 17.88 85 CYS A C 1
ATOM 658 O O . CYS A 1 85 ? -8.147 -8.229 -22.125 1.00 18.08 85 CYS A O 1
ATOM 661 N N . VAL A 1 86 ? -9.195 -9.773 -23.382 1.00 17.38 86 VAL A N 1
ATOM 662 C CA . VAL A 1 86 ? -9.250 -10.748 -22.305 1.00 19.29 86 VAL A CA 1
ATOM 663 C C . VAL A 1 86 ? -8.627 -12.054 -22.779 1.00 22.04 86 VAL A C 1
ATOM 664 O O . VAL A 1 86 ? -8.535 -12.342 -23.978 1.00 19.02 86 VAL A O 1
ATOM 668 N N . LEU A 1 87 ? -8.189 -12.842 -21.805 1.00 16.82 87 LEU A N 1
ATOM 669 C CA . LEU A 1 87 ? -7.754 -14.212 -22.018 1.00 21.33 87 LEU A CA 1
ATOM 670 C C . LEU A 1 87 ? -8.855 -15.158 -21.574 1.00 20.78 87 LEU A C 1
ATOM 671 O O . LEU A 1 87 ? -9.523 -14.917 -20.563 1.00 21.32 87 LEU A O 1
ATOM 676 N N . LYS A 1 88 ? -9.027 -16.237 -22.325 1.00 22.85 88 LYS A N 1
ATOM 677 C CA . LYS A 1 88 ? -9.969 -17.297 -21.986 1.00 23.06 88 LYS A CA 1
ATOM 678 C C . LYS A 1 88 ? -9.160 -18.545 -21.656 1.00 22.73 88 LYS A C 1
ATOM 679 O O . LYS A 1 88 ? -8.562 -19.161 -22.545 1.00 23.43 88 LYS A O 1
ATOM 685 N N . LEU A 1 89 ? -9.120 -18.898 -20.374 1.00 23.25 89 LEU A N 1
ATOM 686 C CA . LEU A 1 89 ? -8.372 -20.057 -19.907 1.00 25.07 89 LEU A CA 1
ATOM 687 C C . LEU A 1 89 ? -9.320 -21.248 -19.829 1.00 27.63 89 LEU A C 1
ATOM 688 O O . LEU A 1 89 ? -10.259 -21.253 -19.025 1.00 27.16 89 LEU A O 1
ATOM 693 N N . LYS A 1 90 ? -9.086 -22.246 -20.677 1.00 24.57 90 LYS A N 1
ATOM 694 C CA . LYS A 1 90 ? -9.832 -23.495 -20.616 1.00 27.64 90 LYS A CA 1
ATOM 695 C C . LYS A 1 90 ? -9.241 -24.361 -19.513 1.00 27.80 90 LYS A C 1
ATOM 696 O O . LYS A 1 90 ? -8.053 -24.704 -19.558 1.00 26.26 90 LYS A O 1
ATOM 702 N N . VAL A 1 91 ? -10.056 -24.701 -18.515 1.00 25.13 91 VAL A N 1
ATOM 703 C CA . VAL A 1 91 ? -9.590 -25.470 -17.372 1.00 25.73 91 VAL A CA 1
ATOM 704 C C . VAL A 1 91 ? -10.274 -26.831 -17.380 1.00 28.60 91 VAL A C 1
ATOM 705 O O . VAL A 1 91 ? -11.292 -27.046 -18.044 1.00 25.32 91 VAL A O 1
ATOM 709 N N . ASP A 1 92 ? -9.695 -27.763 -16.621 1.00 31.33 92 ASP A N 1
ATOM 710 C CA . ASP A 1 92 ? -10.132 -29.156 -16.629 1.00 38.16 92 ASP A CA 1
ATOM 711 C C . ASP A 1 92 ? -11.368 -29.415 -15.777 1.00 43.33 92 ASP A C 1
ATOM 712 O O . ASP A 1 92 ? -11.846 -30.553 -15.752 1.00 40.34 92 ASP A O 1
ATOM 717 N N . THR A 1 93 ? -11.897 -28.408 -15.084 1.00 41.48 93 THR A N 1
ATOM 718 C CA . THR A 1 93 ? -13.003 -28.601 -14.154 1.00 36.36 93 THR A CA 1
ATOM 719 C C . THR A 1 93 ? -14.043 -27.516 -14.378 1.00 31.75 93 THR A C 1
ATOM 720 O O . THR A 1 93 ? -13.727 -26.325 -14.294 1.00 26.60 93 THR A O 1
ATOM 724 N N . ALA A 1 94 ? -15.278 -27.926 -14.651 1.00 36.78 94 ALA A N 1
ATOM 725 C CA . ALA A 1 94 ? -16.378 -26.977 -14.741 1.00 30.62 94 ALA A CA 1
ATOM 726 C C . ALA A 1 94 ? -16.772 -26.512 -13.344 1.00 35.19 94 ALA A C 1
ATOM 727 O O . ALA A 1 94 ? -16.893 -27.324 -12.421 1.00 29.10 94 ALA A O 1
ATOM 729 N N . ASN A 1 95 ? -16.965 -25.198 -13.190 1.00 30.71 95 ASN A N 1
ATOM 730 C CA . ASN A 1 95 ? -17.352 -24.593 -11.921 1.00 26.25 95 ASN A CA 1
ATOM 731 C C . ASN A 1 95 ? -18.707 -25.128 -11.477 1.00 29.41 95 ASN A C 1
ATOM 732 O O . ASN A 1 95 ? -19.724 -24.867 -12.135 1.00 28.67 95 ASN A O 1
ATOM 737 N N . PRO A 1 96 ? -18.767 -25.880 -10.373 1.00 28.27 96 PRO A N 1
ATOM 738 C CA . PRO A 1 96 ? -20.069 -26.379 -9.903 1.00 39.25 96 PRO A CA 1
ATOM 739 C C . PRO A 1 96 ? -20.983 -25.284 -9.387 1.00 37.45 96 PRO A C 1
ATOM 740 O O . PRO A 1 96 ? -22.193 -25.517 -9.279 1.00 28.89 96 PRO A O 1
ATOM 744 N N . LYS A 1 97 ? -20.447 -24.104 -9.072 1.00 38.06 97 LYS A N 1
ATOM 745 C CA . LYS A 1 97 ? -21.234 -22.978 -8.591 1.00 38.10 97 LYS A CA 1
ATOM 746 C C . LYS A 1 97 ? -21.662 -22.036 -9.710 1.00 33.93 97 LYS A C 1
ATOM 747 O O . LYS A 1 97 ? -22.108 -20.922 -9.423 1.00 29.85 97 LYS A O 1
ATOM 753 N N . THR A 1 98 ? -21.539 -22.454 -10.966 1.00 36.19 98 THR A N 1
ATOM 754 C CA . THR A 1 98 ? -21.885 -21.601 -12.097 1.00 26.99 98 THR A CA 1
ATOM 755 C C . THR A 1 98 ? -23.356 -21.205 -12.035 1.00 30.40 98 THR A C 1
ATOM 756 O O . THR A 1 98 ? -24.227 -22.088 -12.047 1.00 30.60 98 THR A O 1
ATOM 760 N N . PRO A 1 99 ? -23.677 -19.918 -11.967 1.00 27.00 99 PRO A N 1
ATOM 761 C CA . PRO A 1 99 ? -25.079 -19.498 -11.990 1.00 24.39 99 PRO A CA 1
ATOM 762 C C . PRO A 1 99 ? -25.594 -19.420 -13.420 1.00 25.48 99 PRO A C 1
ATOM 763 O O . PRO A 1 99 ? -24.841 -19.513 -14.391 1.00 26.66 99 PRO A O 1
ATOM 767 N N . LYS A 1 100 ? -26.907 -19.247 -13.541 1.00 29.57 100 LYS A N 1
ATOM 768 C CA . LYS A 1 100 ? -27.449 -18.822 -14.823 1.00 30.16 100 LYS A CA 1
ATOM 769 C C . LYS A 1 100 ? -27.005 -17.388 -15.074 1.00 26.37 100 LYS A C 1
ATOM 770 O O . LYS A 1 100 ? -27.160 -16.518 -14.210 1.00 24.21 100 LYS A O 1
ATOM 776 N N . TYR A 1 101 ? -26.412 -17.147 -16.238 1.00 27.15 101 TYR A N 1
ATOM 777 C CA . TYR A 1 101 ? -25.760 -15.870 -16.477 1.00 30.53 101 TYR A CA 1
ATOM 778 C C . TYR A 1 101 ? -25.913 -15.474 -17.938 1.00 29.33 101 TYR A C 1
ATOM 779 O O . TYR A 1 101 ? -26.220 -16.300 -18.803 1.00 27.59 101 TYR A O 1
ATOM 788 N N . LYS A 1 102 ? -25.701 -14.184 -18.192 1.00 24.02 102 LYS A N 1
ATOM 789 C CA . LYS A 1 102 ? -25.577 -13.644 -19.537 1.00 24.62 102 LYS A CA 1
ATOM 790 C C . LYS A 1 102 ? -24.442 -12.636 -19.541 1.00 26.26 102 LYS A C 1
ATOM 791 O O . LYS A 1 102 ? -24.104 -12.055 -18.508 1.00 19.30 102 LYS A O 1
ATOM 797 N N . PHE A 1 103 ? -23.859 -12.425 -20.717 1.00 19.03 103 PHE A N 1
ATOM 798 C CA . PHE A 1 103 ? -22.957 -11.306 -20.942 1.00 23.19 103 PHE A CA 1
ATOM 799 C C . PHE A 1 103 ? -23.747 -10.179 -21.593 1.00 26.23 103 PHE A C 1
ATOM 800 O O . PHE A 1 103 ? -24.384 -10.381 -22.631 1.00 23.93 103 PHE A O 1
ATOM 808 N N . VAL A 1 104 ? -23.722 -9.007 -20.969 1.00 20.45 104 VAL A N 1
ATOM 809 C CA . VAL A 1 104 ? -24.469 -7.846 -21.430 1.00 21.44 104 VAL A CA 1
ATOM 810 C C . VAL A 1 104 ? -23.487 -6.698 -21.596 1.00 23.43 104 VAL A C 1
ATOM 811 O O . VAL A 1 104 ? -22.545 -6.565 -20.809 1.00 25.02 104 VAL A O 1
ATOM 815 N N . ARG A 1 105 ? -23.688 -5.878 -22.623 1.00 20.96 105 ARG A N 1
ATOM 816 C CA . ARG A 1 105 ? -22.959 -4.621 -22.734 1.00 23.81 105 ARG A CA 1
ATOM 817 C C . ARG A 1 105 ? -23.877 -3.484 -22.309 1.00 24.17 105 ARG A C 1
ATOM 818 O O . ARG A 1 105 ? -24.919 -3.257 -22.929 1.00 24.24 105 ARG A O 1
ATOM 826 N N . ILE A 1 106 ? -23.485 -2.770 -21.266 1.00 24.65 106 ILE A N 1
ATOM 827 C CA . ILE A 1 106 ? -24.288 -1.672 -20.756 1.00 21.72 106 ILE A CA 1
ATOM 828 C C . ILE A 1 106 ? -23.961 -0.396 -21.519 1.00 20.01 106 ILE A C 1
ATOM 829 O O . ILE A 1 106 ? -22.953 -0.291 -22.221 1.00 21.82 106 ILE A O 1
ATOM 834 N N . GLN A 1 107 ? -24.841 0.582 -21.378 1.00 20.09 107 GLN A N 1
ATOM 835 C CA . GLN A 1 107 ? -24.735 1.888 -21.995 1.00 19.75 107 GLN A CA 1
ATOM 836 C C . GLN A 1 107 ? -24.541 2.954 -20.926 1.00 16.69 107 GLN A C 1
ATOM 837 O O . GLN A 1 107 ? -24.903 2.751 -19.762 1.00 18.22 107 GLN A O 1
ATOM 843 N N . PRO A 1 108 ? -23.960 4.100 -21.283 1.00 18.39 108 PRO A N 1
ATOM 844 C CA . PRO A 1 108 ? -23.778 5.172 -20.297 1.00 21.16 108 PRO A CA 1
ATOM 845 C C . PRO A 1 108 ? -25.090 5.538 -19.622 1.00 19.00 108 PRO A C 1
ATOM 846 O O . PRO A 1 108 ? -26.146 5.602 -20.256 1.00 20.50 108 PRO A O 1
ATOM 850 N N . GLY A 1 109 ? -25.022 5.745 -18.309 1.00 18.07 109 GLY A N 1
ATOM 851 C CA . GLY A 1 109 ? -26.172 6.068 -17.508 1.00 15.89 109 GLY A CA 1
ATOM 852 C C . GLY A 1 109 ? -26.718 4.904 -16.710 1.00 18.00 109 GLY A C 1
ATOM 853 O O . GLY A 1 109 ? -27.364 5.123 -15.683 1.00 23.16 109 GLY A O 1
ATOM 854 N N . GLN A 1 110 ? -26.479 3.677 -17.159 1.00 17.03 110 GLN A N 1
ATOM 855 C CA . GLN A 1 110 ? -26.928 2.500 -16.431 1.00 17.47 110 GLN A CA 1
ATOM 856 C C . GLN A 1 110 ? -25.995 2.213 -15.256 1.00 20.80 110 GLN A C 1
ATOM 857 O O . GLN A 1 110 ? -24.831 2.618 -15.242 1.00 20.47 110 GLN A O 1
ATOM 863 N N . THR A 1 111 ? -26.529 1.531 -14.252 1.00 16.57 111 THR A N 1
ATOM 864 C CA . THR A 1 111 ? -25.815 1.235 -13.022 1.00 20.91 111 THR A CA 1
ATOM 865 C C . THR A 1 111 ? -25.587 -0.267 -12.894 1.00 17.25 111 THR A C 1
ATOM 866 O O . THR A 1 111 ? -26.240 -1.075 -13.561 1.00 17.49 111 THR A O 1
ATOM 870 N N . PHE A 1 112 ? -24.657 -0.629 -12.010 1.00 17.88 112 PHE A N 1
ATOM 871 C CA . PHE A 1 112 ? -24.357 -2.027 -11.716 1.00 16.23 112 PHE A CA 1
ATOM 872 C C . PHE A 1 112 ? -23.586 -2.082 -10.404 1.00 19.52 112 PHE A C 1
ATOM 873 O O . PHE A 1 112 ? -23.089 -1.067 -9.911 1.00 17.51 112 PHE A O 1
ATOM 881 N N . SER A 1 113 ? -23.494 -3.284 -9.840 1.00 17.39 113 SER A N 1
ATOM 882 C CA . SER A 1 113 ? -22.685 -3.528 -8.653 1.00 16.35 113 SER A CA 1
ATOM 883 C C . SER A 1 113 ? -21.314 -4.066 -9.046 1.00 19.32 113 SER A C 1
ATOM 884 O O . SER A 1 113 ? -21.170 -4.792 -10.031 1.00 20.13 113 SER A O 1
ATOM 887 N N . VAL A 1 114 ? -20.308 -3.716 -8.251 1.00 20.91 114 VAL A N 1
ATOM 888 C CA . VAL A 1 114 ? -18.940 -4.182 -8.441 1.00 17.95 114 VAL A CA 1
ATOM 889 C C . VAL A 1 114 ? -18.549 -5.017 -7.230 1.00 19.64 114 VAL A C 1
ATOM 890 O O . VAL A 1 114 ? -18.739 -4.586 -6.087 1.00 16.63 114 VAL A O 1
ATOM 894 N N . LEU A 1 115 ? -18.017 -6.213 -7.479 1.00 20.45 115 LEU A N 1
ATOM 895 C CA . LEU A 1 115 ? -17.429 -7.039 -6.427 1.00 21.05 115 LEU A CA 1
ATOM 896 C C . LEU A 1 115 ? -15.915 -6.890 -6.533 1.00 22.27 115 LEU A C 1
ATOM 897 O O . LEU A 1 115 ? -15.275 -7.544 -7.361 1.00 21.83 115 LEU A O 1
ATOM 902 N N . ALA A 1 116 ? -15.345 -6.019 -5.705 1.00 19.04 116 ALA A N 1
ATOM 903 C CA . ALA A 1 116 ? -13.905 -5.790 -5.724 1.00 23.37 116 ALA A CA 1
ATOM 904 C C . ALA A 1 116 ? -13.183 -6.940 -5.032 1.00 20.87 116 ALA A C 1
ATOM 905 O O . ALA A 1 116 ? -13.513 -7.297 -3.896 1.00 20.40 116 ALA A O 1
ATOM 907 N N . CYS A 1 117 ? -12.187 -7.509 -5.715 1.00 20.59 117 CYS A N 1
ATOM 908 C CA . CYS A 1 117 ? -11.466 -8.678 -5.231 1.00 22.29 117 CYS A CA 1
ATOM 909 C C . CYS A 1 117 ? -9.964 -8.437 -5.307 1.00 20.55 117 CYS A C 1
ATOM 910 O O . CYS A 1 117 ? -9.483 -7.622 -6.100 1.00 22.77 117 CYS A O 1
ATOM 913 N N . TYR A 1 118 ? -9.233 -9.157 -4.460 1.00 23.12 118 TYR A N 1
ATOM 914 C CA . TYR A 1 118 ? -7.778 -9.215 -4.496 1.00 25.43 118 TYR A CA 1
ATOM 915 C C . TYR A 1 118 ? -7.368 -10.659 -4.259 1.00 22.07 118 TYR A C 1
ATOM 916 O O . TYR A 1 118 ? -7.894 -11.316 -3.354 1.00 21.49 118 TYR A O 1
ATOM 925 N N . ASN A 1 119 ? -6.454 -11.152 -5.093 1.00 27.78 119 ASN A N 1
ATOM 926 C CA . ASN A 1 119 ? -6.004 -12.544 -5.053 1.00 27.93 119 ASN A CA 1
ATOM 927 C C . ASN A 1 119 ? -7.190 -13.509 -5.064 1.00 27.70 119 ASN A C 1
ATOM 928 O O . ASN A 1 119 ? -7.254 -14.472 -4.298 1.00 31.35 119 ASN A O 1
ATOM 933 N N . GLY A 1 120 ? -8.145 -13.234 -5.950 1.00 22.83 120 GLY A N 1
ATOM 934 C CA . GLY A 1 120 ? -9.315 -14.075 -6.111 1.00 23.19 120 GLY A CA 1
ATOM 935 C C . GLY A 1 120 ? -10.259 -14.137 -4.929 1.00 30.25 120 GLY A C 1
ATOM 936 O O . GLY A 1 120 ? -11.178 -14.962 -4.939 1.00 24.16 120 GLY A O 1
ATOM 937 N N . SER A 1 121 ? -10.074 -13.288 -3.914 1.00 29.38 121 SER A N 1
ATOM 938 C CA . SER A 1 121 ? -10.908 -13.278 -2.722 1.00 25.38 121 SER A CA 1
ATOM 939 C C . SER A 1 121 ? -11.684 -11.969 -2.619 1.00 27.75 121 SER A C 1
ATOM 940 O O . SER A 1 121 ? -11.124 -10.895 -2.863 1.00 25.14 121 SER A O 1
ATOM 943 N N . PRO A 1 122 ? -12.967 -12.029 -2.259 1.00 31.04 122 PRO A N 1
ATOM 944 C CA . PRO A 1 122 ? -13.778 -10.806 -2.213 1.00 30.89 122 PRO A CA 1
ATOM 945 C C . PRO A 1 122 ? -13.337 -9.851 -1.114 1.00 33.13 122 PRO A C 1
ATOM 946 O O . PRO A 1 122 ? -12.974 -10.256 -0.007 1.00 27.94 122 PRO A O 1
ATOM 950 N N . SER A 1 123 ? -13.382 -8.563 -1.436 1.00 33.96 123 SER A N 1
ATOM 951 C CA . SER A 1 123 ? -13.074 -7.502 -0.490 1.00 27.53 123 SER A CA 1
ATOM 952 C C . SER A 1 123 ? -14.288 -6.665 -0.117 1.00 30.54 123 SER A C 1
ATOM 953 O O . SER A 1 123 ? -14.429 -6.276 1.044 1.00 29.22 123 SER A O 1
ATOM 956 N N . GLY A 1 124 ? -15.176 -6.393 -1.065 1.00 21.56 124 GLY A N 1
ATOM 957 C CA . GLY A 1 124 ? -16.327 -5.550 -0.794 1.00 24.81 124 GLY A CA 1
ATOM 958 C C . GLY A 1 124 ? -17.163 -5.376 -2.043 1.00 21.28 124 GLY A C 1
ATOM 959 O O . GLY A 1 124 ? -16.718 -5.648 -3.163 1.00 20.66 124 GLY A O 1
ATOM 960 N N . VAL A 1 125 ? -18.396 -4.932 -1.828 1.00 19.58 125 VAL A N 1
ATOM 961 C CA . VAL A 1 125 ? -19.354 -4.705 -2.903 1.00 16.09 125 VAL A CA 1
ATOM 962 C C . VAL A 1 125 ? -19.815 -3.256 -2.821 1.00 15.33 125 VAL A C 1
ATOM 963 O O . VAL A 1 125 ? -19.960 -2.703 -1.726 1.00 17.31 125 VAL A O 1
ATOM 967 N N . TYR A 1 126 ? -19.998 -2.627 -3.981 1.00 19.02 126 TYR A N 1
ATOM 968 C CA . TYR A 1 126 ? -20.537 -1.276 -4.034 1.00 21.84 126 TYR A CA 1
ATOM 969 C C . TYR A 1 126 ? -21.214 -1.054 -5.381 1.00 17.66 126 TYR A C 1
ATOM 970 O O . TYR A 1 126 ? -20.977 -1.787 -6.347 1.00 20.01 126 TYR A O 1
ATOM 979 N N . GLN A 1 127 ? -22.066 -0.030 -5.431 1.00 18.06 127 GLN A N 1
ATOM 980 C CA . GLN A 1 127 ? -22.859 0.289 -6.613 1.00 21.40 127 GLN A CA 1
ATOM 981 C C . GLN A 1 127 ? -22.256 1.486 -7.344 1.00 20.27 127 GLN A C 1
ATOM 982 O O . GLN A 1 127 ? -21.831 2.454 -6.711 1.00 26.84 127 GLN A O 1
ATOM 988 N N . CYS A 1 128 ? -22.214 1.418 -8.678 1.00 20.47 128 CYS A N 1
ATOM 989 C CA A CYS A 1 128 ? -21.611 2.433 -9.539 0.47 23.18 128 CYS A CA 1
ATOM 990 C CA B CYS A 1 128 ? -21.738 2.566 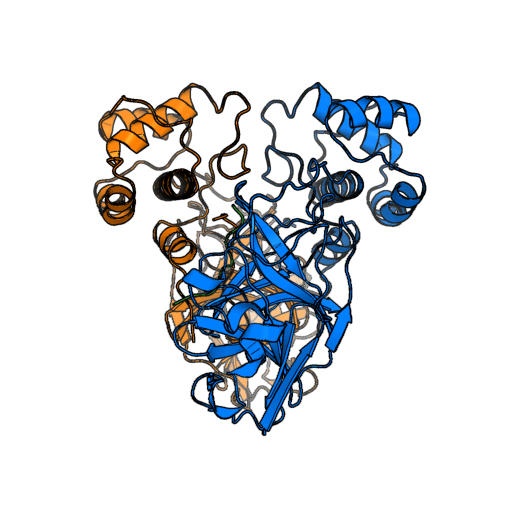-9.436 0.53 23.14 128 CYS A CA 1
ATOM 991 C C . CYS A 1 128 ? -22.510 2.692 -10.739 1.00 25.32 128 CYS A C 1
ATOM 992 O O . CYS A 1 128 ? -23.406 1.903 -11.052 1.00 23.34 128 CYS A O 1
ATOM 997 N N . ALA A 1 129 ? -22.199 3.758 -11.468 1.00 24.00 129 ALA A N 1
ATOM 998 C CA . ALA A 1 129 ? -22.828 4.060 -12.742 1.00 19.45 129 ALA A CA 1
ATOM 999 C C . ALA A 1 129 ? -21.762 4.178 -13.821 1.00 20.83 129 ALA A C 1
ATOM 1000 O O . ALA A 1 129 ? -20.660 4.679 -13.574 1.00 19.33 129 ALA A O 1
ATOM 1002 N N . MET A 1 130 ? -22.090 3.702 -15.015 1.00 24.71 130 MET A N 1
ATOM 1003 C CA . MET A 1 130 ? -21.257 3.960 -16.181 1.00 18.83 130 MET A CA 1
ATOM 1004 C C . MET A 1 130 ? -21.403 5.426 -16.572 1.00 21.76 130 MET A C 1
ATOM 1005 O O . MET A 1 130 ? -22.500 5.871 -16.934 1.00 16.34 130 MET A O 1
ATOM 1010 N N . ARG A 1 131 ? -20.308 6.181 -16.481 1.00 17.10 131 ARG A N 1
ATOM 1011 C CA . ARG A 1 131 ? -20.358 7.607 -16.757 1.00 19.91 131 ARG A CA 1
ATOM 1012 C C . ARG A 1 131 ? -20.549 7.854 -18.253 1.00 16.90 131 ARG A C 1
ATOM 1013 O O . ARG A 1 131 ? -20.215 7.004 -19.082 1.00 17.43 131 ARG A O 1
ATOM 1021 N N . PRO A 1 132 ? -21.071 9.026 -18.623 1.00 20.54 132 PRO A N 1
ATOM 1022 C CA . PRO A 1 132 ? -21.235 9.339 -20.053 1.00 20.78 132 PRO A CA 1
ATOM 1023 C C . PRO A 1 132 ? -19.939 9.317 -20.851 1.00 23.55 132 PRO A C 1
ATOM 1024 O O . PRO A 1 132 ? -19.998 9.186 -22.079 1.00 25.58 132 PRO A O 1
ATOM 1028 N N . ASN A 1 133 ? -18.774 9.437 -20.211 1.00 17.92 133 ASN A N 1
ATOM 1029 C CA . ASN A 1 133 ? -17.506 9.322 -20.917 1.00 19.88 133 ASN A CA 1
ATOM 1030 C C . ASN A 1 133 ? -16.931 7.911 -20.867 1.00 17.37 133 ASN A C 1
ATOM 1031 O O . ASN A 1 133 ? -15.765 7.718 -21.228 1.00 18.91 133 ASN A O 1
ATOM 1036 N N . PHE A 1 134 ? -17.718 6.935 -20.411 1.00 15.70 134 PHE A N 1
ATOM 1037 C CA . PHE A 1 134 ? -17.376 5.512 -20.394 1.00 16.95 134 PHE A CA 1
ATOM 1038 C C . PHE A 1 134 ? -16.328 5.156 -19.346 1.00 22.68 134 PHE A C 1
ATOM 1039 O O . PHE A 1 134 ? -15.625 4.149 -19.488 1.00 21.96 134 PHE A O 1
ATOM 1047 N N . THR A 1 135 ? -16.203 5.955 -18.295 1.00 17.82 135 THR A N 1
ATOM 1048 C CA . THR A 1 135 ? -15.430 5.581 -17.121 1.00 20.49 135 THR A CA 1
ATOM 1049 C C . THR A 1 135 ? -16.388 5.239 -15.988 1.00 20.88 135 THR A C 1
ATOM 1050 O O . THR A 1 135 ? -17.605 5.424 -16.094 1.00 19.08 135 THR A O 1
ATOM 1054 N N . ILE A 1 136 ? -15.828 4.707 -14.907 1.00 16.37 136 ILE A N 1
ATOM 1055 C CA . ILE A 1 136 ? -16.572 4.492 -13.675 1.00 18.16 136 ILE A CA 1
ATOM 1056 C C . ILE A 1 136 ? -15.772 5.093 -12.534 1.00 17.24 136 ILE A C 1
ATOM 1057 O O . ILE A 1 136 ? -14.535 5.114 -12.556 1.00 21.61 136 ILE A O 1
ATOM 1062 N N . LYS A 1 137 ? -16.486 5.616 -11.540 1.00 18.11 137 LYS A N 1
ATOM 1063 C CA . LYS A 1 137 ? -15.858 6.219 -10.367 1.00 20.13 137 LYS A CA 1
ATOM 1064 C C . LYS A 1 137 ? -15.873 5.172 -9.259 1.00 21.49 137 LYS A C 1
ATOM 1065 O O . LYS A 1 137 ? -16.730 5.160 -8.379 1.00 26.51 137 LYS A O 1
ATOM 1071 N N . GLY A 1 138 ? -14.904 4.268 -9.323 1.00 22.16 138 GLY A N 1
ATOM 1072 C CA . GLY A 1 138 ? -14.858 3.114 -8.461 1.00 22.19 138 GLY A CA 1
ATOM 1073 C C . GLY A 1 138 ? -13.856 3.253 -7.337 1.00 20.63 138 GLY A C 1
ATOM 1074 O O . GLY A 1 138 ? -13.365 4.345 -7.029 1.00 20.06 138 GLY A O 1
ATOM 1075 N N . SER A 1 139 ? -13.559 2.121 -6.700 1.00 19.86 139 SER A N 1
ATOM 1076 C CA . SER A 1 139 ? -12.552 2.044 -5.642 1.00 17.90 139 SER A CA 1
ATOM 1077 C C . SER A 1 139 ? -11.721 0.798 -5.931 1.00 20.02 139 SER A C 1
ATOM 1078 O O . SER A 1 139 ? -12.149 -0.324 -5.644 1.00 18.46 139 SER A O 1
ATOM 1081 N N . PHE A 1 140 ? -10.544 1.001 -6.519 1.00 19.06 140 PHE A N 1
ATOM 1082 C CA . PHE A 1 140 ? -9.702 -0.089 -6.986 1.00 16.95 140 PHE A CA 1
ATOM 1083 C C . PHE A 1 140 ? -8.253 0.199 -6.631 1.00 20.23 140 PHE A C 1
ATOM 1084 O O . PHE A 1 140 ? -7.792 1.341 -6.733 1.00 22.79 140 PHE A O 1
ATOM 1092 N N . LEU A 1 141 ? -7.543 -0.844 -6.217 1.00 20.06 141 LEU A N 1
ATOM 1093 C CA . LEU A 1 141 ? -6.114 -0.781 -5.955 1.00 26.14 141 LEU A CA 1
ATOM 1094 C C . LEU A 1 141 ? -5.397 -1.723 -6.912 1.00 24.10 141 LEU A C 1
ATOM 1095 O O . LEU A 1 141 ? -6.026 -2.497 -7.642 1.00 21.66 141 LEU A O 1
ATOM 1100 N N . ASN A 1 142 ? -4.067 -1.648 -6.909 1.00 21.39 142 ASN A N 1
ATOM 1101 C CA . ASN A 1 142 ? -3.263 -2.629 -7.627 1.00 25.15 142 ASN A CA 1
ATOM 1102 C C . ASN A 1 142 ? -3.632 -4.035 -7.165 1.00 20.92 142 ASN A C 1
ATOM 1103 O O . ASN A 1 142 ? -3.753 -4.296 -5.967 1.00 24.42 142 ASN A O 1
ATOM 1108 N N . GLY A 1 143 ? -3.840 -4.935 -8.122 1.00 21.21 143 GLY A N 1
ATOM 1109 C CA . GLY A 1 143 ? -4.261 -6.286 -7.823 1.00 20.47 143 GLY A CA 1
ATOM 1110 C C . GLY A 1 143 ? -5.747 -6.533 -7.988 1.00 24.29 143 GLY A C 1
ATOM 1111 O O . GLY A 1 143 ? -6.182 -7.685 -7.877 1.00 19.93 143 GLY A O 1
ATOM 1112 N N . SER A 1 144 ? -6.531 -5.492 -8.268 1.00 21.95 144 SER A N 1
ATOM 1113 C CA . SER A 1 144 ? -7.978 -5.617 -8.398 1.00 21.68 144 SER A CA 1
ATOM 1114 C C . SER A 1 144 ? -8.439 -5.898 -9.821 1.00 19.38 144 SER A C 1
ATOM 1115 O O . SER A 1 144 ? -9.630 -6.173 -10.016 1.00 17.88 144 SER A O 1
ATOM 1118 N N . ALA A 1 145 ? -7.548 -5.814 -10.813 1.00 16.49 145 ALA A N 1
ATOM 1119 C CA . ALA A 1 145 ? -7.933 -6.124 -12.184 1.00 17.71 145 ALA A CA 1
ATOM 1120 C C . ALA A 1 145 ? -8.560 -7.510 -12.250 1.00 19.11 145 ALA A C 1
ATOM 1121 O O . ALA A 1 145 ? -8.118 -8.443 -11.575 1.00 18.19 145 ALA A O 1
ATOM 1123 N N . GLY A 1 146 ? -9.605 -7.635 -13.063 1.00 15.40 146 GLY A N 1
ATOM 1124 C CA . GLY A 1 146 ? -10.350 -8.869 -13.140 1.00 15.76 146 GLY A CA 1
ATOM 1125 C C . GLY A 1 146 ? -11.581 -8.906 -12.267 1.00 17.30 146 GLY A C 1
ATOM 1126 O O . GLY A 1 146 ? -12.397 -9.823 -12.420 1.00 20.11 146 GLY A O 1
ATOM 1127 N N . SER A 1 147 ? -11.738 -7.948 -11.353 1.00 16.42 147 SER A N 1
ATOM 1128 C CA . SER A 1 147 ? -13.006 -7.790 -10.652 1.00 17.91 147 SER A CA 1
ATOM 1129 C C . SER A 1 147 ? -14.096 -7.464 -11.664 1.00 13.59 147 SER A C 1
ATOM 1130 O O . SER A 1 147 ? -13.831 -6.883 -12.720 1.00 17.09 147 SER A O 1
ATOM 1133 N N . VAL A 1 148 ? -15.330 -7.857 -11.351 1.00 15.59 148 VAL A N 1
ATOM 1134 C CA . VAL A 1 148 ? -16.408 -7.785 -12.328 1.00 15.55 148 VAL A CA 1
ATOM 1135 C C . VAL A 1 148 ? -17.560 -6.951 -11.790 1.00 18.16 148 VAL A C 1
ATOM 1136 O O . VAL A 1 148 ? -17.823 -6.910 -10.583 1.00 20.00 148 VAL A O 1
ATOM 1140 N N . GLY A 1 149 ? -18.255 -6.287 -12.713 1.00 17.12 149 GLY A N 1
ATOM 1141 C CA . GLY A 1 149 ? -19.513 -5.628 -12.425 1.00 17.68 149 GLY A CA 1
ATOM 1142 C C . GLY A 1 149 ? -20.678 -6.447 -12.952 1.00 16.69 149 GLY A C 1
ATOM 1143 O O . GLY A 1 149 ? -20.565 -7.126 -13.965 1.00 16.04 149 GLY A O 1
ATOM 1144 N N . PHE A 1 150 ? -21.806 -6.384 -12.248 1.00 16.14 150 PHE A N 1
ATOM 1145 C CA . PHE A 1 150 ? -22.924 -7.255 -12.573 1.00 18.68 150 PHE A CA 1
ATOM 1146 C C . PHE A 1 150 ? -24.239 -6.601 -12.185 1.00 18.64 150 PHE A C 1
ATOM 1147 O O . PHE A 1 150 ? -24.287 -5.672 -11.376 1.00 17.50 150 PHE A O 1
ATOM 1155 N N . ASN A 1 151 ? -25.306 -7.102 -12.799 1.00 17.86 151 ASN A N 1
ATOM 1156 C CA . ASN A 1 151 ? -26.674 -6.871 -12.373 1.00 24.03 151 ASN A CA 1
ATOM 1157 C C . ASN A 1 151 ? -27.329 -8.227 -12.162 1.00 29.80 151 ASN A C 1
ATOM 1158 O O . ASN A 1 151 ? -26.870 -9.242 -12.696 1.00 23.81 151 ASN A O 1
ATOM 1163 N N . ILE A 1 152 ? -28.402 -8.247 -11.373 1.00 21.34 152 ILE A N 1
ATOM 1164 C CA . ILE A 1 152 ? -29.219 -9.446 -11.200 1.00 30.64 152 ILE A CA 1
ATOM 1165 C C . ILE A 1 152 ? -30.637 -9.137 -11.665 1.00 34.91 152 ILE A C 1
ATOM 1166 O O . ILE A 1 152 ? -31.216 -8.115 -11.276 1.00 27.69 152 ILE A O 1
ATOM 1171 N N . ASP A 1 153 ? -31.185 -10.013 -12.506 1.00 40.96 153 ASP A N 1
ATOM 1172 C CA . ASP A 1 153 ? -32.553 -9.897 -13.001 1.00 42.51 153 ASP A CA 1
ATOM 1173 C C . ASP A 1 153 ? -33.235 -11.242 -12.822 1.00 47.27 153 ASP A C 1
ATOM 1174 O O . ASP A 1 153 ? -32.827 -12.229 -13.442 1.00 47.38 153 ASP A O 1
ATOM 1179 N N . TYR A 1 154 ? -34.264 -11.278 -11.974 1.00 46.22 154 TYR A N 1
ATOM 1180 C CA . TYR A 1 154 ? -34.975 -12.513 -11.672 1.00 54.18 154 TYR A CA 1
ATOM 1181 C C . TYR A 1 154 ? -33.995 -13.531 -11.098 1.00 56.27 154 TYR A C 1
ATOM 1182 O O . TYR A 1 154 ? -33.580 -13.416 -9.940 1.00 50.41 154 TYR A O 1
ATOM 1191 N N . ASP A 1 155 ? -33.602 -14.516 -11.906 1.00 56.78 155 ASP A N 1
ATOM 1192 C CA . ASP A 1 155 ? -32.691 -15.569 -11.477 1.00 58.43 155 ASP A CA 1
ATOM 1193 C C . ASP A 1 155 ? -31.343 -15.523 -12.185 1.00 53.77 155 ASP A C 1
ATOM 1194 O O . ASP A 1 155 ? -30.485 -16.370 -11.909 1.00 49.54 155 ASP A O 1
ATOM 1199 N N . CYS A 1 156 ? -31.128 -14.553 -13.070 1.00 40.47 156 CYS A N 1
ATOM 1200 C CA . CYS A 1 156 ? -29.988 -14.536 -13.978 1.00 36.07 156 CYS A CA 1
ATOM 1201 C C . CYS A 1 156 ? -29.026 -13.411 -13.614 1.00 35.25 156 CYS A C 1
ATOM 1202 O O . CYS A 1 156 ? -29.437 -12.250 -13.498 1.00 34.33 156 CYS A O 1
ATOM 1205 N N . VAL A 1 157 ? -27.752 -13.759 -13.435 1.00 23.91 157 VAL A N 1
ATOM 1206 C CA . VAL A 1 157 ? -26.703 -12.770 -13.200 1.00 31.25 157 VAL A CA 1
ATOM 1207 C C . VAL A 1 157 ? -26.234 -12.242 -14.547 1.00 25.61 157 VAL A C 1
ATOM 1208 O O . VAL A 1 157 ? -25.836 -13.018 -15.420 1.00 24.02 157 VAL A O 1
ATOM 1212 N N . SER A 1 158 ? -26.267 -10.922 -14.723 1.00 21.97 158 SER A N 1
ATOM 1213 C CA . SER A 1 158 ? -25.851 -10.294 -15.974 1.00 24.34 158 SER A CA 1
ATOM 1214 C C . SER A 1 158 ? -24.497 -9.623 -15.768 1.00 28.06 158 SER A C 1
ATOM 1215 O O . SER A 1 158 ? -24.415 -8.560 -15.141 1.00 22.03 158 SER A O 1
ATOM 1218 N N . PHE A 1 159 ? -23.441 -10.242 -16.301 1.00 21.19 159 PHE A N 1
ATOM 1219 C CA . PHE A 1 159 ? -22.098 -9.675 -16.226 1.00 17.62 159 PHE A CA 1
ATOM 1220 C C . PHE A 1 159 ? -21.928 -8.608 -17.298 1.00 22.33 159 PHE A C 1
ATOM 1221 O O . PHE A 1 159 ? -22.178 -8.862 -18.481 1.00 21.39 159 PHE A O 1
ATOM 1229 N N . CYS A 1 160 ? -21.487 -7.413 -16.888 1.00 20.39 160 CYS A N 1
ATOM 1230 C CA . CYS A 1 160 ? -21.366 -6.295 -17.815 1.00 19.70 160 CYS A CA 1
ATOM 1231 C C . CYS A 1 160 ? -20.000 -5.623 -17.823 1.00 18.45 160 CYS A C 1
ATOM 1232 O O . CYS A 1 160 ? -19.716 -4.876 -18.765 1.00 19.94 160 CYS A O 1
ATOM 1235 N N . TYR A 1 161 ? -19.146 -5.867 -16.830 1.00 18.58 161 TYR A N 1
ATOM 1236 C CA . TYR A 1 161 ? -17.916 -5.104 -16.682 1.00 18.91 161 TYR A CA 1
ATOM 1237 C C . TYR A 1 161 ? -16.825 -6.007 -16.124 1.00 15.64 161 TYR A C 1
ATOM 1238 O O . TYR A 1 161 ? -17.087 -6.836 -15.251 1.00 21.94 161 TYR A O 1
ATOM 1247 N N . MET A 1 162 ? -15.613 -5.855 -16.648 1.00 17.02 162 MET A N 1
ATOM 1248 C CA . MET A 1 162 ? -14.419 -6.448 -16.057 1.00 18.71 162 MET A CA 1
ATOM 1249 C C . MET A 1 162 ? -13.362 -5.365 -15.928 1.00 18.33 162 MET A C 1
ATOM 1250 O O . MET A 1 162 ? -13.058 -4.676 -16.909 1.00 17.77 162 MET A O 1
ATOM 1255 N N . HIS A 1 163 ? -12.794 -5.227 -14.729 1.00 15.70 163 HIS A N 1
ATOM 1256 C CA . HIS A 1 163 ? -11.879 -4.130 -14.443 1.00 16.82 163 HIS A CA 1
ATOM 1257 C C . HIS A 1 163 ? -10.479 -4.386 -14.996 1.00 16.74 163 HIS A C 1
ATOM 1258 O O . HIS A 1 163 ? -9.949 -5.494 -14.895 1.00 17.04 163 HIS A O 1
ATOM 1265 N N . HIS A 1 164 ? -9.869 -3.339 -15.565 1.00 13.63 164 HIS A N 1
ATOM 1266 C CA . HIS A 1 164 ? -8.514 -3.425 -16.103 1.00 14.80 164 HIS A CA 1
ATOM 1267 C C . HIS A 1 164 ? -7.562 -2.387 -15.520 1.00 17.08 164 HIS A C 1
ATOM 1268 O O . HIS A 1 164 ? -6.458 -2.743 -15.095 1.00 17.01 164 HIS A O 1
ATOM 1275 N N . MET A 1 165 ? -7.935 -1.112 -15.509 1.00 15.86 165 MET A N 1
ATOM 1276 C CA . MET A 1 165 ? -6.926 -0.092 -15.262 1.00 18.36 165 MET A CA 1
ATOM 1277 C C . MET A 1 165 ? -7.547 1.156 -14.653 1.00 20.32 165 MET A C 1
ATOM 1278 O O . MET A 1 165 ? -8.768 1.353 -14.670 1.00 16.28 165 MET A O 1
ATOM 1283 N N . GLU A 1 166 ? -6.673 2.004 -14.117 1.00 17.44 166 GLU A N 1
ATOM 1284 C CA . GLU A 1 166 ? -7.048 3.284 -13.541 1.00 18.73 166 GLU A CA 1
ATOM 1285 C C . GLU A 1 166 ? -6.440 4.413 -14.366 1.00 18.96 166 GLU A C 1
ATOM 1286 O O . GLU A 1 166 ? -5.275 4.343 -14.768 1.00 21.37 166 GLU A O 1
ATOM 1292 N N . LEU A 1 167 ? -7.236 5.442 -14.629 1.00 21.26 167 LEU A N 1
ATOM 1293 C CA . LEU A 1 167 ? -6.783 6.611 -15.367 1.00 20.76 167 LEU A CA 1
ATOM 1294 C C . LEU A 1 167 ? -6.220 7.655 -14.408 1.00 28.18 167 LEU A C 1
ATOM 1295 O O . LEU A 1 167 ? -6.604 7.693 -13.233 1.00 21.55 167 LEU A O 1
ATOM 1300 N N . PRO A 1 168 ? -5.306 8.510 -14.892 1.00 28.90 168 PRO A N 1
ATOM 1301 C CA . PRO A 1 168 ? -4.608 9.441 -13.986 1.00 29.68 168 PRO A CA 1
ATOM 1302 C C . PRO A 1 168 ? -5.531 10.310 -13.149 1.00 34.67 168 PRO A C 1
ATOM 1303 O O . PRO A 1 168 ? -5.154 10.707 -12.038 1.00 30.28 168 PRO A O 1
ATOM 1307 N N . THR A 1 169 ? -6.731 10.612 -13.637 1.00 29.30 169 THR A N 1
ATOM 1308 C CA . THR A 1 169 ? -7.669 11.446 -12.898 1.00 31.07 169 THR A CA 1
ATOM 1309 C C . THR A 1 169 ? -8.377 10.697 -11.772 1.00 38.75 169 THR A C 1
ATOM 1310 O O . THR A 1 169 ? -9.295 11.255 -11.163 1.00 30.60 169 THR A O 1
ATOM 1314 N N . GLY A 1 170 ? -7.982 9.458 -11.484 1.00 29.03 170 GLY A N 1
ATOM 1315 C CA . GLY A 1 170 ? -8.583 8.704 -10.405 1.00 27.93 170 GLY A CA 1
ATOM 1316 C C . GLY A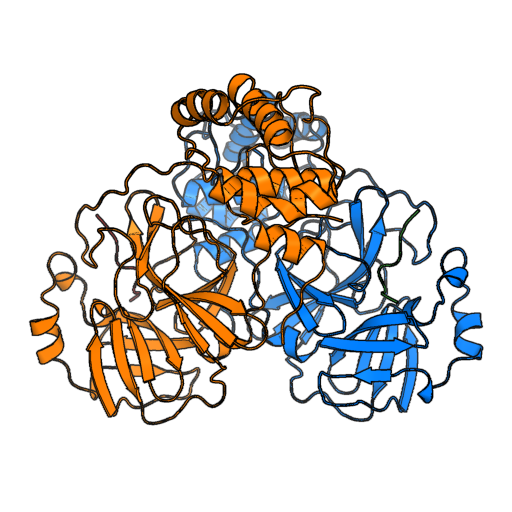 1 170 ? -9.837 7.940 -10.764 1.00 25.63 170 GLY A C 1
ATOM 1317 O O . GLY A 1 170 ? -10.524 7.457 -9.856 1.00 30.15 170 GLY A O 1
ATOM 1318 N N . VAL A 1 171 ? -10.164 7.822 -12.048 1.00 23.54 171 VAL A N 1
ATOM 1319 C CA . VAL A 1 171 ? -11.331 7.077 -12.493 1.00 21.06 171 VAL A CA 1
ATOM 1320 C C . VAL A 1 171 ? -10.862 5.775 -13.140 1.00 20.06 171 VAL A C 1
ATOM 1321 O O . VAL A 1 171 ? -9.673 5.557 -13.367 1.00 17.92 171 VAL A O 1
ATOM 1325 N N . HIS A 1 172 ? -11.817 4.905 -13.447 1.00 15.65 172 HIS A N 1
ATOM 1326 C CA . HIS A 1 172 ? -11.489 3.534 -13.810 1.00 21.45 172 HIS A CA 1
ATOM 1327 C C . HIS A 1 172 ? -12.136 3.153 -15.131 1.00 20.98 172 HIS A C 1
ATOM 1328 O O . HIS A 1 172 ? -13.180 3.689 -15.511 1.00 19.32 172 HIS A O 1
ATOM 1335 N N . ALA A 1 173 ? -11.481 2.228 -15.833 1.00 17.52 173 ALA A N 1
ATOM 1336 C CA . ALA A 1 173 ? -11.882 1.808 -17.167 1.00 17.80 173 ALA A CA 1
ATOM 1337 C C . ALA A 1 173 ? -11.723 0.298 -17.290 1.00 14.77 173 ALA A C 1
ATOM 1338 O O . ALA A 1 173 ? -10.807 -0.289 -16.707 1.00 13.86 173 ALA A O 1
ATOM 1340 N N . GLY A 1 174 ? -12.630 -0.324 -18.033 1.00 16.17 174 GLY A N 1
ATOM 1341 C CA . GLY A 1 174 ? -12.612 -1.759 -18.196 1.00 15.20 174 GLY A CA 1
ATOM 1342 C C . GLY A 1 174 ? -13.319 -2.156 -19.471 1.00 16.86 174 GLY A C 1
ATOM 1343 O O . GLY A 1 174 ? -13.691 -1.308 -20.283 1.00 17.88 174 GLY A O 1
ATOM 1344 N N . THR A 1 175 ? -13.497 -3.466 -19.630 1.00 14.82 175 THR A N 1
ATOM 1345 C CA . THR A 1 175 ? -14.100 -4.068 -20.809 1.00 18.08 175 THR A CA 1
ATOM 1346 C C . THR A 1 175 ? -15.434 -4.711 -20.451 1.00 18.16 175 THR A C 1
ATOM 1347 O O . THR A 1 175 ? -15.747 -4.931 -19.278 1.00 14.53 175 THR A O 1
ATOM 1351 N N . ASP A 1 176 ? -16.223 -5.018 -21.478 1.00 16.61 176 ASP A N 1
ATOM 1352 C CA . ASP A 1 176 ? -17.295 -5.982 -21.290 1.00 16.57 176 ASP A CA 1
ATOM 1353 C C . ASP A 1 176 ? -16.684 -7.381 -21.193 1.00 18.95 176 ASP A C 1
ATOM 1354 O O . ASP A 1 176 ? -15.465 -7.562 -21.242 1.00 17.68 176 ASP A O 1
ATOM 1359 N N . LEU A 1 177 ? -17.538 -8.390 -21.073 1.00 18.14 177 LEU A N 1
ATOM 1360 C CA . LEU A 1 177 ? -17.048 -9.752 -20.909 1.00 19.53 177 LEU A CA 1
ATOM 1361 C C . LEU A 1 177 ? -16.676 -10.417 -22.227 1.00 22.67 177 LEU A C 1
ATOM 1362 O O . LEU A 1 177 ? -16.245 -11.576 -22.215 1.00 23.71 177 LEU A O 1
ATOM 1367 N N . GLU A 1 178 ? -16.835 -9.727 -23.355 1.00 19.18 178 GLU A N 1
ATOM 1368 C CA . GLU A 1 178 ? -16.269 -10.183 -24.618 1.00 26.40 178 GLU A CA 1
ATOM 1369 C C . GLU A 1 178 ? -14.865 -9.640 -24.849 1.00 21.56 178 GLU A C 1
ATOM 1370 O O . GLU A 1 178 ? -14.229 -10.007 -25.842 1.00 24.10 178 GLU A O 1
ATOM 1376 N N . GLY A 1 179 ? -14.373 -8.776 -23.961 1.00 20.28 179 GLY A N 1
ATOM 1377 C CA . GLY A 1 179 ? -13.031 -8.238 -24.056 1.00 16.99 179 GLY A CA 1
ATOM 1378 C C . GLY A 1 179 ? -12.917 -6.876 -24.706 1.00 19.55 179 GLY A C 1
ATOM 1379 O O . GLY A 1 179 ? -11.796 -6.387 -24.875 1.00 19.37 179 GLY A O 1
ATOM 1380 N N . ASN A 1 180 ? -14.030 -6.248 -25.074 1.00 17.95 180 ASN A N 1
ATOM 1381 C CA . ASN A 1 180 ? -14.010 -4.976 -25.784 1.00 17.59 180 ASN A CA 1
ATOM 1382 C C . ASN A 1 180 ? -14.180 -3.832 -24.794 1.00 17.71 180 ASN A C 1
ATOM 1383 O O . ASN A 1 180 ? -15.102 -3.846 -23.975 1.00 17.37 180 ASN A O 1
ATOM 1388 N N . PHE A 1 181 ? -13.298 -2.840 -24.886 1.00 16.46 181 PHE A N 1
ATOM 1389 C CA . PHE A 1 181 ? -13.268 -1.765 -23.904 1.00 20.29 181 PHE A CA 1
ATOM 1390 C C . PHE A 1 181 ? -14.540 -0.927 -23.952 1.00 22.54 181 PHE A C 1
ATOM 1391 O O . PHE A 1 181 ? -15.155 -0.740 -25.004 1.00 17.41 181 PHE A O 1
ATOM 1399 N N . TYR A 1 182 ? -14.938 -0.430 -22.784 1.00 20.36 182 TYR A N 1
ATOM 1400 C CA . TYR A 1 182 ? -15.891 0.669 -22.703 1.00 16.94 182 TYR A CA 1
ATOM 1401 C C . TYR A 1 182 ? -15.126 1.965 -22.935 1.00 20.11 182 TYR A C 1
ATOM 1402 O O . TYR A 1 182 ? -14.262 2.328 -22.135 1.00 23.33 182 TYR A O 1
ATOM 1411 N N . GLY A 1 183 ? -15.428 2.661 -24.026 1.00 17.41 183 GLY A N 1
ATOM 1412 C CA . GLY A 1 183 ? -14.769 3.910 -24.319 1.00 20.55 183 GLY A CA 1
ATOM 1413 C C . GLY A 1 183 ? -13.534 3.753 -25.181 1.00 19.02 183 GLY A C 1
ATOM 1414 O O . GLY A 1 183 ? -13.157 2.649 -25.584 1.00 15.61 183 GLY A O 1
ATOM 1415 N N . PRO A 1 184 ? -12.869 4.875 -25.470 1.00 20.23 184 PRO A N 1
ATOM 1416 C CA . PRO A 1 184 ? -11.750 4.860 -26.424 1.00 22.98 184 PRO A CA 1
ATOM 1417 C C . PRO A 1 184 ? -10.403 4.575 -25.775 1.00 30.00 184 PRO A C 1
ATOM 1418 O O . PRO A 1 184 ? -9.418 5.265 -26.059 1.00 34.92 184 PRO A O 1
ATOM 1422 N N . PHE A 1 185 ? -10.343 3.573 -24.906 1.00 23.97 185 PHE A N 1
ATOM 1423 C CA . PHE A 1 185 ? -9.146 3.271 -24.138 1.00 21.36 185 PHE A CA 1
ATOM 1424 C C . PHE A 1 185 ? -8.498 1.985 -24.635 1.00 21.54 185 PHE A C 1
ATOM 1425 O O . PHE A 1 185 ? -9.143 1.129 -25.249 1.00 21.67 185 PHE A O 1
ATOM 1433 N N . VAL A 1 186 ? -7.197 1.871 -24.359 1.00 20.27 186 VAL A N 1
ATOM 1434 C CA . VAL A 1 186 ? -6.394 0.697 -24.677 1.00 20.32 186 VAL A CA 1
ATOM 1435 C C . VAL A 1 186 ? -5.637 0.274 -23.423 1.00 19.44 186 VAL A C 1
ATOM 1436 O O . VAL A 1 186 ? -5.354 1.084 -22.535 1.00 18.26 186 VAL A O 1
ATOM 1440 N N . ASP A 1 187 ? -5.299 -1.017 -23.360 1.00 18.33 187 ASP A N 1
ATOM 1441 C CA . ASP A 1 187 ? -4.679 -1.577 -22.158 1.00 23.54 187 ASP A CA 1
ATOM 1442 C C . ASP A 1 187 ? -3.151 -1.505 -22.270 1.00 24.13 187 ASP A C 1
ATOM 1443 O O . ASP A 1 187 ? -2.439 -2.490 -22.482 1.00 20.15 187 ASP A O 1
ATOM 1448 N N . ARG A 1 188 ? -2.654 -0.280 -22.109 1.00 18.65 188 ARG A N 1
ATOM 1449 C CA . ARG A 1 188 ? -1.228 -0.018 -21.984 1.00 24.58 188 ARG A CA 1
ATOM 1450 C C . ARG A 1 188 ? -1.042 1.233 -21.140 1.00 22.24 188 ARG A C 1
ATOM 1451 O O . ARG A 1 188 ? -1.935 2.079 -21.042 1.00 19.67 188 ARG A O 1
ATOM 1459 N N . GLN A 1 189 ? 0.141 1.347 -20.537 1.00 24.60 189 GLN A N 1
ATOM 1460 C CA . GLN A 1 189 ? 0.417 2.409 -19.567 1.00 23.44 189 GLN A CA 1
ATOM 1461 C C . GLN A 1 189 ? 0.902 3.664 -20.292 1.00 23.70 189 GLN A C 1
ATOM 1462 O O . GLN A 1 189 ? 2.060 4.075 -20.216 1.00 25.65 189 GLN A O 1
ATOM 1468 N N . THR A 1 190 ? -0.034 4.270 -21.015 1.00 25.66 190 THR A N 1
ATOM 1469 C CA . THR A 1 190 ? 0.181 5.502 -21.752 1.00 26.10 190 THR A CA 1
ATOM 1470 C C . THR A 1 190 ? -0.782 6.562 -21.239 1.00 23.90 190 THR A C 1
ATOM 1471 O O . THR A 1 190 ? -1.798 6.253 -20.609 1.00 24.54 190 THR A O 1
ATOM 1475 N N . ALA A 1 191 ? -0.450 7.822 -21.515 1.00 24.16 191 ALA A N 1
ATOM 1476 C CA . ALA A 1 191 ? -1.374 8.918 -21.254 1.00 20.89 191 ALA A CA 1
ATOM 1477 C C . ALA A 1 191 ? -2.574 8.794 -22.185 1.00 26.18 191 ALA A C 1
ATOM 1478 O O . ALA A 1 191 ? -2.420 8.784 -23.410 1.00 27.55 191 ALA A O 1
ATOM 1480 N N . GLN A 1 192 ? -3.767 8.678 -21.609 1.00 24.46 192 GLN A N 1
ATOM 1481 C CA . GLN A 1 192 ? -4.996 8.519 -22.373 1.00 25.63 192 GLN A CA 1
ATOM 1482 C C . GLN A 1 192 ? -6.037 9.481 -21.828 1.00 30.10 192 GLN A C 1
ATOM 1483 O O . GLN A 1 192 ? -6.282 9.516 -20.618 1.00 28.60 192 GLN A O 1
ATOM 1489 N N . ALA A 1 193 ? -6.646 10.256 -22.715 1.00 37.43 193 ALA A N 1
ATOM 1490 C CA . ALA A 1 193 ? -7.641 11.241 -22.322 1.00 39.93 193 ALA A CA 1
ATOM 1491 C C . ALA A 1 193 ? -9.039 10.646 -22.439 1.00 32.63 193 ALA A C 1
ATOM 1492 O O . ALA A 1 193 ? -9.359 9.986 -23.432 1.00 31.85 193 ALA A O 1
ATOM 1494 N N . ALA A 1 194 ? -9.855 10.863 -21.417 1.00 33.19 194 ALA A N 1
ATOM 1495 C CA . ALA A 1 194 ? -11.276 10.564 -21.472 1.00 26.50 194 ALA A CA 1
ATOM 1496 C C . ALA A 1 194 ? -12.048 11.831 -21.815 1.00 31.99 194 ALA A C 1
ATOM 1497 O O . ALA A 1 194 ? -11.558 12.951 -21.648 1.00 33.31 194 ALA A O 1
ATOM 1499 N N . GLY A 1 195 ? -13.268 11.643 -22.304 1.00 31.34 195 GLY A N 1
ATOM 1500 C CA . GLY A 1 195 ? -14.120 12.776 -22.589 1.00 38.23 195 GLY A CA 1
ATOM 1501 C C . GLY A 1 195 ? -14.543 13.498 -21.323 1.00 37.70 195 GLY A C 1
ATOM 1502 O O . GLY A 1 195 ? -14.321 13.047 -20.197 1.00 26.86 195 GLY A O 1
ATOM 1503 N N . THR A 1 196 ? -15.168 14.655 -21.519 1.00 37.62 196 THR A N 1
ATOM 1504 C CA . THR A 1 196 ? -15.716 15.400 -20.396 1.00 39.89 196 THR A CA 1
ATOM 1505 C C . THR A 1 196 ? -16.854 14.614 -19.759 1.00 27.48 196 THR A C 1
ATOM 1506 O O . THR A 1 196 ? -17.751 14.129 -20.455 1.00 38.44 196 THR A O 1
ATOM 1510 N N . ASP A 1 197 ? -16.814 14.479 -18.437 1.00 26.59 197 ASP A N 1
ATOM 1511 C CA . ASP A 1 197 ? -17.893 13.819 -17.715 1.00 26.71 197 ASP A CA 1
ATOM 1512 C C . ASP A 1 197 ? -19.049 14.793 -17.530 1.00 37.68 197 ASP A C 1
ATOM 1513 O O . ASP A 1 197 ? -18.846 15.938 -17.114 1.00 46.44 197 ASP A O 1
ATOM 1518 N N . THR A 1 198 ? -20.259 14.346 -17.858 1.00 27.43 198 THR A N 1
ATOM 1519 C CA . THR A 1 198 ? -21.460 15.146 -17.676 1.00 27.68 198 THR A CA 1
ATOM 1520 C C . THR A 1 198 ? -22.382 14.463 -16.675 1.00 27.56 198 THR A C 1
ATOM 1521 O O . THR A 1 198 ? -22.259 13.265 -16.404 1.00 28.74 198 THR A O 1
ATOM 1525 N N . THR A 1 199 ? -23.304 15.246 -16.116 1.00 24.09 199 THR A N 1
ATOM 1526 C CA . THR A 1 199 ? -24.236 14.749 -15.114 1.00 23.65 199 THR A CA 1
ATOM 1527 C C . THR A 1 199 ? -25.432 14.110 -15.807 1.00 24.96 199 THR A C 1
ATOM 1528 O O . THR A 1 199 ? -25.975 14.665 -16.767 1.00 24.08 199 THR A O 1
ATOM 1532 N N . ILE A 1 200 ? -25.825 12.931 -15.326 1.00 21.34 200 ILE A N 1
ATOM 1533 C CA . ILE A 1 200 ? -26.876 12.132 -15.949 1.00 18.39 200 ILE A CA 1
ATOM 1534 C C . ILE A 1 200 ? -28.220 12.680 -15.470 1.00 20.16 200 ILE A C 1
ATOM 1535 O O . ILE A 1 200 ? -28.684 12.370 -14.371 1.00 19.18 200 ILE A O 1
ATOM 1540 N N . THR A 1 201 ? -28.865 13.478 -16.323 1.00 23.89 201 THR A N 1
ATOM 1541 C CA . THR A 1 201 ? -30.020 14.267 -15.903 1.00 23.44 201 THR A CA 1
ATOM 1542 C C . THR A 1 201 ? -31.215 13.392 -15.548 1.00 22.85 201 THR A C 1
ATOM 1543 O O . THR A 1 201 ? -31.910 13.650 -14.557 1.00 19.66 201 THR A O 1
ATOM 1547 N N . VAL A 1 202 ? -31.491 12.368 -16.356 1.00 21.35 202 VAL A N 1
ATOM 1548 C CA . VAL A 1 202 ? -32.658 11.532 -16.082 1.00 19.98 202 VAL A CA 1
ATOM 1549 C C . VAL A 1 202 ? -32.516 10.847 -14.725 1.00 14.74 202 VAL A C 1
ATOM 1550 O O . VAL A 1 202 ? -33.498 10.681 -13.993 1.00 14.34 202 VAL A O 1
ATOM 1554 N N . ASN A 1 203 ? -31.286 10.465 -14.358 1.00 19.75 203 ASN A N 1
ATOM 1555 C CA . ASN A 1 203 ? -31.040 9.857 -13.050 1.00 18.12 203 ASN A CA 1
ATOM 1556 C C . ASN A 1 203 ? -31.257 10.849 -11.912 1.00 18.14 203 ASN A C 1
ATOM 1557 O O . ASN A 1 203 ? -31.784 10.480 -10.853 1.00 14.81 203 ASN A O 1
ATOM 1562 N N . VAL A 1 204 ? -30.827 12.104 -12.088 1.00 13.79 204 VAL A N 1
ATOM 1563 C CA . VAL A 1 204 ? -31.073 13.106 -11.052 1.00 14.99 204 VAL A CA 1
ATOM 1564 C C . VAL A 1 204 ? -32.567 13.268 -10.822 1.00 15.43 204 VAL A C 1
ATOM 1565 O O . VAL A 1 204 ? -33.030 13.374 -9.678 1.00 16.82 204 VAL A O 1
ATOM 1569 N N . LEU A 1 205 ? -33.348 13.272 -11.906 1.00 13.48 205 LEU A N 1
ATOM 1570 C CA . LEU A 1 205 ? -34.792 13.425 -11.775 1.00 16.94 205 LEU A CA 1
ATOM 1571 C C . LEU A 1 205 ? -35.412 12.239 -11.053 1.00 16.25 205 LEU A C 1
ATOM 1572 O O . LEU A 1 205 ? -36.310 12.415 -10.221 1.00 19.92 205 LEU A O 1
ATOM 1577 N N . ALA A 1 206 ? -34.943 11.022 -11.352 1.00 14.27 206 ALA A N 1
ATOM 1578 C CA . ALA A 1 206 ? -35.455 9.840 -10.665 1.00 16.72 206 ALA A CA 1
ATOM 1579 C C . ALA A 1 206 ? -35.148 9.894 -9.172 1.00 17.16 206 ALA A C 1
ATOM 1580 O O . ALA A 1 206 ? -35.956 9.460 -8.344 1.00 19.35 206 ALA A O 1
ATOM 1582 N N . TRP A 1 207 ? -33.986 10.438 -8.815 1.00 15.90 207 TRP A N 1
ATOM 1583 C CA . TRP A 1 207 ? -33.594 10.541 -7.415 1.00 18.27 207 TRP A CA 1
ATOM 1584 C C . TRP A 1 207 ? -34.410 11.612 -6.694 1.00 19.31 207 TRP A C 1
ATOM 1585 O O . TRP A 1 207 ? -34.741 11.458 -5.510 1.00 16.91 207 TRP A O 1
ATOM 1596 N N . LEU A 1 208 ? -34.751 12.699 -7.395 1.00 16.61 208 LEU A N 1
ATOM 1597 C CA . LEU A 1 208 ? -35.684 13.680 -6.843 1.00 20.60 208 LEU A CA 1
ATOM 1598 C C . LEU A 1 208 ? -37.059 13.061 -6.593 1.00 19.24 208 LEU A C 1
ATOM 1599 O O . LEU A 1 208 ? -37.721 13.386 -5.599 1.00 15.50 208 LEU A O 1
ATOM 1604 N N . TYR A 1 209 ? -37.514 12.175 -7.487 1.00 17.25 209 TYR A N 1
ATOM 1605 C CA . TYR A 1 209 ? -38.778 11.481 -7.243 1.00 22.76 209 TYR A CA 1
ATOM 1606 C C . TYR A 1 209 ? -38.671 10.554 -6.037 1.00 18.21 209 TYR A C 1
ATOM 1607 O O . TYR A 1 209 ? -39.609 10.459 -5.238 1.00 19.84 209 TYR A O 1
ATOM 1616 N N . ALA A 1 210 ? -37.534 9.867 -5.885 1.00 20.31 210 ALA A N 1
ATOM 1617 C CA . ALA A 1 210 ? -37.307 9.068 -4.685 1.00 16.50 210 ALA A CA 1
ATOM 1618 C C . ALA A 1 210 ? -37.406 9.924 -3.428 1.00 22.50 210 ALA A C 1
ATOM 1619 O O . ALA A 1 210 ? -37.922 9.474 -2.397 1.00 17.39 210 ALA A O 1
ATOM 1621 N N . ALA A 1 211 ? -36.916 11.165 -3.499 1.00 19.85 211 ALA A N 1
ATOM 1622 C CA . ALA A 1 211 ? -36.991 12.067 -2.354 1.00 18.98 211 ALA A CA 1
ATOM 1623 C C . ALA A 1 211 ? -38.437 12.339 -1.967 1.00 21.45 211 ALA A C 1
ATOM 1624 O O . ALA A 1 211 ? -38.797 12.289 -0.784 1.00 17.21 211 ALA A O 1
ATOM 1626 N N . VAL A 1 212 ? -39.285 12.633 -2.954 1.00 19.63 212 VAL A N 1
ATOM 1627 C CA . VAL A 1 212 ? -40.686 12.907 -2.656 1.00 20.60 212 VAL A CA 1
ATOM 1628 C C . VAL A 1 212 ? -41.350 11.677 -2.051 1.00 19.33 212 VAL A C 1
ATOM 1629 O O . VAL A 1 212 ? -42.116 11.782 -1.086 1.00 20.89 212 VAL A O 1
ATOM 1633 N N . ILE A 1 213 ? -41.044 10.490 -2.584 1.00 17.87 213 ILE A N 1
ATOM 1634 C CA . ILE A 1 213 ? -41.636 9.263 -2.055 1.00 19.84 213 ILE A CA 1
ATOM 1635 C C . ILE A 1 213 ? -41.308 9.097 -0.573 1.00 21.97 213 ILE A C 1
ATOM 1636 O O . ILE A 1 213 ? -42.139 8.619 0.208 1.00 23.35 213 ILE A O 1
ATOM 1641 N N . ASN A 1 214 ? -40.112 9.517 -0.154 1.00 21.46 214 ASN A N 1
ATOM 1642 C CA . ASN A 1 214 ? -39.677 9.399 1.232 1.00 25.24 214 ASN A CA 1
ATOM 1643 C C . ASN A 1 214 ? -39.987 10.634 2.079 1.00 27.15 214 ASN A C 1
ATOM 1644 O O . ASN A 1 214 ? -39.529 10.713 3.225 1.00 34.16 214 ASN A O 1
ATOM 1649 N N . GLY A 1 215 ? -40.744 11.595 1.550 1.00 28.55 215 GLY A N 1
ATOM 1650 C CA . GLY A 1 215 ? -41.248 12.700 2.341 1.00 28.09 215 GLY A CA 1
ATOM 1651 C C . GLY A 1 215 ? -40.470 14.000 2.257 1.00 31.16 215 GLY A C 1
ATOM 1652 O O . GLY A 1 215 ? -40.815 14.948 2.973 1.00 38.53 215 GLY A O 1
ATOM 1653 N N . ASP A 1 216 ? -39.437 14.080 1.422 1.00 28.90 216 ASP A N 1
ATOM 1654 C CA . ASP A 1 216 ? -38.699 15.324 1.210 1.00 30.92 216 ASP A CA 1
ATOM 1655 C C . ASP A 1 216 ? -39.384 16.111 0.100 1.00 29.92 216 ASP A C 1
ATOM 1656 O O . ASP A 1 216 ? -39.294 15.739 -1.074 1.00 38.99 216 ASP A O 1
ATOM 1661 N N . ARG A 1 217 ? -40.060 17.205 0.464 1.00 35.95 217 ARG A N 1
ATOM 1662 C CA . ARG A 1 217 ? -40.814 17.998 -0.501 1.00 32.36 217 ARG A CA 1
ATOM 1663 C C . ARG A 1 217 ? -40.452 19.477 -0.513 1.00 27.34 217 ARG A C 1
ATOM 1664 O O . ARG A 1 217 ? -41.092 20.241 -1.246 1.00 30.36 217 ARG A O 1
ATOM 1672 N N . TRP A 1 218 ? -39.450 19.904 0.263 1.00 32.49 218 TRP A N 1
ATOM 1673 C CA . TRP A 1 218 ? -39.179 21.328 0.431 1.00 27.13 218 TRP A CA 1
ATOM 1674 C C . TRP A 1 218 ? -38.744 22.006 -0.861 1.00 28.49 218 TRP A C 1
ATOM 1675 O O . TRP A 1 218 ? -38.869 23.232 -0.974 1.00 25.47 218 TRP A O 1
ATOM 1686 N N . PHE A 1 219 ? -38.227 21.252 -1.827 1.00 25.20 219 PHE A N 1
ATOM 1687 C CA . PHE A 1 219 ? -37.707 21.829 -3.060 1.00 25.25 219 PHE A CA 1
ATOM 1688 C C . PHE A 1 219 ? -38.757 21.946 -4.158 1.00 19.07 219 PHE A C 1
ATOM 1689 O O . PHE A 1 219 ? -38.429 22.407 -5.256 1.00 31.49 219 PHE A O 1
ATOM 1697 N N . LEU A 1 220 ? -40.000 21.545 -3.897 1.00 27.20 220 LEU A N 1
ATOM 1698 C CA . LEU A 1 220 ? -41.072 21.659 -4.885 1.00 30.84 220 LEU A CA 1
ATOM 1699 C C . LEU A 1 220 ? -41.585 23.094 -4.896 1.00 29.73 220 LEU A C 1
ATOM 1700 O O . LEU A 1 220 ? -42.149 23.564 -3.904 1.00 40.10 220 LEU A O 1
ATOM 1705 N N . ASN A 1 221 ? -41.395 23.791 -6.011 1.00 35.34 221 ASN A N 1
ATOM 1706 C CA . ASN A 1 221 ? -41.822 25.174 -6.140 1.00 37.54 221 ASN A CA 1
ATOM 1707 C C . ASN A 1 221 ? -43.142 25.248 -6.911 1.00 41.03 221 ASN A C 1
ATOM 1708 O O . ASN A 1 221 ? -43.804 24.236 -7.159 1.00 39.01 221 ASN A O 1
ATOM 1713 N N . ARG A 1 222 ? -43.536 26.462 -7.292 1.00 43.47 222 ARG A N 1
ATOM 1714 C CA . ARG A 1 222 ? -44.757 26.687 -8.055 1.00 51.83 222 ARG A CA 1
ATOM 1715 C C . ARG A 1 222 ? -44.511 26.789 -9.552 1.00 49.23 222 ARG A C 1
ATOM 1716 O O . ARG A 1 222 ? -45.473 26.893 -10.318 1.00 50.60 222 ARG A O 1
ATOM 1724 N N . PHE A 1 223 ? -43.255 26.761 -9.986 1.00 48.21 223 PHE A N 1
ATOM 1725 C CA . PHE A 1 223 ? -42.930 26.979 -11.384 1.00 42.50 223 PHE A CA 1
ATOM 1726 C C . PHE A 1 223 ? -43.125 25.707 -12.203 1.00 38.67 223 PHE A C 1
ATOM 1727 O O . PHE A 1 223 ? -43.161 24.587 -11.683 1.00 28.68 223 PHE A O 1
ATOM 1735 N N . THR A 1 224 ? -43.267 25.904 -13.508 1.00 30.82 224 THR A N 1
ATOM 1736 C CA . THR A 1 224 ? -43.084 24.854 -14.493 1.00 26.68 224 THR A CA 1
ATOM 1737 C C . THR A 1 224 ? -42.153 25.393 -15.574 1.00 29.90 224 THR A C 1
ATOM 1738 O O . THR A 1 224 ? -41.725 26.553 -15.537 1.00 25.51 224 THR A O 1
ATOM 1742 N N . THR A 1 225 ? -41.811 24.543 -16.534 1.00 25.22 225 THR A N 1
ATOM 1743 C CA . THR A 1 225 ? -40.912 24.941 -17.603 1.00 27.98 225 THR A CA 1
ATOM 1744 C C . THR A 1 225 ? -41.219 24.094 -18.831 1.00 29.93 225 THR A C 1
ATOM 1745 O O . THR A 1 225 ? -42.152 23.285 -18.837 1.00 28.69 225 THR A O 1
ATOM 1749 N N . THR A 1 226 ? -40.436 24.303 -19.883 1.00 27.31 226 THR A N 1
ATOM 1750 C CA . THR A 1 226 ? -40.503 23.483 -21.079 1.00 31.17 226 THR A CA 1
ATOM 1751 C C . THR A 1 226 ? -39.187 22.737 -21.241 1.00 31.48 226 THR A C 1
ATOM 1752 O O . THR A 1 226 ? -38.181 23.064 -20.602 1.00 28.87 226 THR A O 1
ATOM 1756 N N . LEU A 1 227 ? -39.207 21.725 -22.109 1.00 28.53 227 LEU A N 1
ATOM 1757 C CA . LEU A 1 227 ? -37.998 20.947 -22.358 1.00 31.64 227 LEU A CA 1
ATOM 1758 C C . LEU A 1 227 ? -36.872 21.829 -22.887 1.00 29.46 227 LEU A C 1
ATOM 1759 O O . LEU A 1 227 ? -35.722 21.705 -22.452 1.00 31.51 227 LEU A O 1
ATOM 1764 N N . ASN A 1 228 ? -37.189 22.744 -23.809 1.00 30.36 228 ASN A N 1
ATOM 1765 C CA . ASN A 1 228 ? -36.162 23.612 -24.380 1.00 28.91 228 ASN A CA 1
ATOM 1766 C C . ASN A 1 228 ? -35.621 24.595 -23.350 1.00 29.64 228 ASN A C 1
ATOM 1767 O O . ASN A 1 228 ? -34.406 24.815 -23.275 1.00 36.92 228 ASN A O 1
ATOM 1772 N N . ASP A 1 229 ? -36.507 25.206 -22.557 1.00 29.33 229 ASP A N 1
ATOM 1773 C CA . ASP A 1 229 ? -36.061 26.154 -21.539 1.00 28.52 229 ASP A CA 1
ATOM 1774 C C . ASP A 1 229 ? -35.221 25.469 -20.464 1.00 33.85 229 ASP A C 1
ATOM 1775 O O . ASP A 1 229 ? -34.210 26.020 -20.012 1.00 26.51 229 ASP A O 1
ATOM 1780 N N . PHE A 1 230 ? -35.621 24.267 -20.040 1.00 28.24 230 PHE A N 1
ATOM 1781 C CA . PHE A 1 230 ? -34.810 23.526 -19.080 1.00 30.11 230 PHE A CA 1
ATOM 1782 C C . PHE A 1 230 ? -33.442 23.193 -19.663 1.00 27.72 230 PHE A C 1
ATOM 1783 O O . PHE A 1 230 ? -32.409 23.423 -19.023 1.00 31.43 230 PHE A O 1
ATOM 1791 N N . ASN A 1 231 ? -33.416 22.650 -20.884 1.00 28.22 231 ASN A N 1
ATOM 1792 C CA . ASN A 1 231 ? -32.152 22.216 -21.473 1.00 32.97 231 ASN A CA 1
ATOM 1793 C C . ASN A 1 231 ? -31.207 23.383 -21.714 1.00 38.55 231 ASN A C 1
ATOM 1794 O O . ASN A 1 231 ? -29.983 23.203 -21.689 1.00 40.53 231 ASN A O 1
ATOM 1799 N N . LEU A 1 232 ? -31.747 24.580 -21.946 1.00 39.19 232 LEU A N 1
ATOM 1800 C CA . LEU A 1 232 ? -30.900 25.763 -22.032 1.00 36.88 232 LEU A CA 1
ATOM 1801 C C . LEU A 1 232 ? -30.125 25.964 -20.735 1.00 35.74 232 LEU A C 1
ATOM 1802 O O . LEU A 1 232 ? -28.910 26.192 -20.751 1.00 41.61 232 LEU A O 1
ATOM 1807 N N . VAL A 1 233 ? -30.817 25.867 -19.596 1.00 32.35 233 VAL A N 1
ATOM 1808 C CA . VAL A 1 233 ? -30.160 26.019 -18.299 1.00 34.28 233 VAL A CA 1
ATOM 1809 C C . VAL A 1 233 ? -29.273 24.815 -17.999 1.00 41.30 233 VAL A C 1
ATOM 1810 O O . VAL A 1 233 ? -28.190 24.955 -17.416 1.00 42.15 233 VAL A O 1
ATOM 1814 N N . ALA A 1 234 ? -29.715 23.616 -18.389 1.00 38.74 234 ALA A N 1
ATOM 1815 C CA . ALA A 1 234 ? -28.985 22.400 -18.038 1.00 37.41 234 ALA A CA 1
ATOM 1816 C C . ALA A 1 234 ? -27.626 22.340 -18.722 1.00 39.03 234 ALA A C 1
ATOM 1817 O O . ALA A 1 234 ? -26.632 21.944 -18.102 1.00 36.74 234 ALA A O 1
ATOM 1819 N N . MET A 1 235 ? -27.561 22.720 -20.002 1.00 39.54 235 MET A N 1
ATOM 1820 C CA . MET A 1 235 ? -26.308 22.626 -20.743 1.00 39.82 235 MET A CA 1
ATOM 1821 C C . MET A 1 235 ? -25.215 23.506 -20.152 1.00 37.62 235 MET A C 1
ATOM 1822 O O . MET A 1 235 ? -24.031 23.212 -20.343 1.00 44.69 235 MET A O 1
ATOM 1827 N N . LYS A 1 236 ? -25.581 24.574 -19.438 1.00 37.68 236 LYS A N 1
ATOM 1828 C CA . LYS A 1 236 ? -24.583 25.444 -18.827 1.00 39.79 236 LYS A CA 1
ATOM 1829 C C . LYS A 1 236 ? -23.967 24.825 -17.581 1.00 36.69 236 LYS A C 1
ATOM 1830 O O . LYS A 1 236 ? -22.814 25.127 -17.252 1.00 36.98 236 LYS A O 1
ATOM 1836 N N . TYR A 1 237 ? -24.709 23.972 -16.877 1.00 31.11 237 TYR A N 1
ATOM 1837 C CA . TYR A 1 237 ? -24.207 23.290 -15.692 1.00 28.73 237 TYR A CA 1
ATOM 1838 C C . TYR A 1 237 ? -23.693 21.889 -16.001 1.00 29.92 237 TYR A C 1
ATOM 1839 O O . TYR A 1 237 ? -23.613 21.053 -15.096 1.00 30.95 237 TYR A O 1
ATOM 1848 N N . ASN A 1 238 ? -23.351 21.620 -17.261 1.00 28.02 238 ASN A N 1
ATOM 1849 C CA . ASN A 1 238 ? -22.781 20.337 -17.677 1.00 34.63 238 ASN A CA 1
ATOM 1850 C C . ASN A 1 238 ? -23.731 19.176 -17.391 1.00 32.32 238 ASN A C 1
ATOM 1851 O O . ASN A 1 238 ? -23.322 18.121 -16.904 1.00 30.61 238 ASN A O 1
ATOM 1856 N N . TYR A 1 239 ? -25.010 19.374 -17.690 1.00 29.33 239 TYR A N 1
ATOM 1857 C CA . TYR A 1 239 ? -26.009 18.321 -17.603 1.00 30.28 239 TYR A CA 1
ATOM 1858 C C . TYR A 1 239 ? -26.310 17.776 -18.991 1.00 34.26 239 TYR A C 1
ATOM 1859 O O . TYR A 1 239 ? -26.385 18.533 -19.965 1.00 30.54 239 TYR A O 1
ATOM 1868 N N . GLU A 1 240 ? -26.472 16.460 -19.072 1.00 30.91 240 GLU A N 1
ATOM 1869 C CA . GLU A 1 240 ? -26.925 15.842 -20.307 1.00 29.83 240 GLU A CA 1
ATOM 1870 C C . GLU A 1 240 ? -28.286 16.412 -20.692 1.00 29.32 240 GLU A C 1
ATOM 1871 O O . GLU A 1 240 ? -29.141 16.618 -19.822 1.00 23.88 240 GLU A O 1
ATOM 1877 N N . PRO A 1 241 ? -28.517 16.699 -21.972 1.00 35.36 241 PRO A N 1
ATOM 1878 C CA . PRO A 1 241 ? -29.828 17.219 -22.380 1.00 36.29 241 PRO A CA 1
ATOM 1879 C C . PRO A 1 241 ? -30.915 16.165 -22.230 1.00 30.28 241 PRO A C 1
ATOM 1880 O O . PRO A 1 241 ? -30.712 14.984 -22.521 1.00 34.73 241 PRO A O 1
ATOM 1884 N N . LEU A 1 242 ? -32.076 16.607 -21.761 1.00 28.14 242 LEU A N 1
ATOM 1885 C CA . LEU A 1 242 ? -33.218 15.728 -21.563 1.00 28.00 242 LEU A CA 1
ATOM 1886 C C . LEU A 1 242 ? -34.012 15.607 -22.859 1.00 31.13 242 LEU A C 1
ATOM 1887 O O . LEU A 1 242 ? -34.267 16.605 -23.539 1.00 28.88 242 LEU A O 1
ATOM 1892 N N . THR A 1 243 ? -34.389 14.379 -23.207 1.00 26.59 243 THR A N 1
ATOM 1893 C CA . THR A 1 243 ? -35.179 14.121 -24.404 1.00 31.14 243 THR A CA 1
ATOM 1894 C C . THR A 1 243 ? -36.572 13.634 -24.024 1.00 29.62 243 THR A C 1
ATOM 1895 O O . THR A 1 243 ? -36.865 13.339 -22.862 1.00 24.62 243 THR A O 1
ATOM 1899 N N . GLN A 1 244 ? -37.432 13.546 -25.041 1.00 23.47 244 GLN A N 1
ATOM 1900 C CA . GLN A 1 244 ? -38.789 13.062 -24.824 1.00 25.09 244 GLN A CA 1
ATOM 1901 C C . GLN A 1 244 ? -38.793 11.615 -24.345 1.00 27.51 244 GLN A C 1
ATOM 1902 O O . GLN A 1 244 ? -39.649 11.232 -23.539 1.00 28.53 244 GLN A O 1
ATOM 1908 N N . ASP A 1 245 ? -37.841 10.802 -24.814 1.00 31.00 245 ASP A N 1
ATOM 1909 C CA . ASP A 1 245 ? -37.754 9.424 -24.341 1.00 34.33 245 ASP A CA 1
ATOM 1910 C C . ASP A 1 245 ? -37.390 9.360 -22.863 1.00 29.85 245 ASP A C 1
ATOM 1911 O O . ASP A 1 245 ? -37.802 8.427 -22.167 1.00 26.69 245 ASP A O 1
ATOM 1916 N N . HIS A 1 246 ? -36.621 10.333 -22.369 1.00 26.99 246 HIS A N 1
ATOM 1917 C CA . HIS A 1 246 ? -36.343 10.394 -20.937 1.00 28.76 246 HIS A CA 1
ATOM 1918 C C . HIS A 1 246 ? -37.610 10.707 -20.148 1.00 25.49 246 HIS A C 1
ATOM 1919 O O . HIS A 1 246 ? -37.833 10.140 -19.072 1.00 23.85 246 HIS A O 1
ATOM 1926 N N . VAL A 1 247 ? -38.450 11.607 -20.672 1.00 26.63 247 VAL A N 1
ATOM 1927 C CA . VAL A 1 247 ? -39.726 11.920 -20.032 1.00 23.97 247 VAL A CA 1
ATOM 1928 C C . VAL A 1 247 ? -40.605 10.678 -19.937 1.00 25.51 247 VAL A C 1
ATOM 1929 O O . VAL A 1 247 ? -41.263 10.444 -18.914 1.00 23.94 247 VAL A O 1
ATOM 1933 N N . ASP A 1 248 ? -40.642 9.870 -21.003 1.00 26.60 248 ASP A N 1
ATOM 1934 C CA . ASP A 1 248 ? -41.494 8.681 -21.000 1.00 26.43 248 ASP A CA 1
ATOM 1935 C C . ASP A 1 248 ? -41.043 7.674 -19.949 1.00 25.41 248 ASP A C 1
ATOM 1936 O O . ASP A 1 248 ? -41.876 7.061 -19.271 1.00 25.02 248 ASP A O 1
ATOM 1941 N N . ILE A 1 249 ? -39.726 7.489 -19.799 1.00 23.71 249 ILE A N 1
ATOM 1942 C CA . ILE A 1 249 ? -39.186 6.551 -18.814 1.00 20.92 249 ILE A CA 1
ATOM 1943 C C . ILE A 1 249 ? -39.582 6.951 -17.396 1.00 15.57 249 ILE A C 1
ATOM 1944 O O . ILE A 1 249 ? -39.794 6.089 -16.533 1.00 21.52 249 ILE A O 1
ATOM 1949 N N . LEU A 1 250 ? -39.700 8.248 -17.130 1.00 14.65 250 LEU A N 1
ATOM 1950 C CA . LEU A 1 250 ? -40.067 8.740 -15.806 1.00 20.03 250 LEU A CA 1
ATOM 1951 C C . LEU A 1 250 ? -41.576 8.739 -15.553 1.00 20.63 250 LEU A C 1
ATOM 1952 O O . LEU A 1 250 ? -42.004 9.152 -14.470 1.00 23.66 250 LEU A O 1
ATOM 1957 N N . GLY A 1 251 ? -42.380 8.290 -16.512 1.00 20.07 251 GLY A N 1
ATOM 1958 C CA . GLY A 1 251 ? -43.824 8.304 -16.398 1.00 19.88 251 GLY A CA 1
ATOM 1959 C C . GLY A 1 251 ? -44.392 7.700 -15.124 1.00 19.35 251 GLY A C 1
ATOM 1960 O O . GLY A 1 251 ? -45.150 8.350 -14.398 1.00 23.72 251 GLY A O 1
ATOM 1961 N N . PRO A 1 252 ? -44.056 6.438 -14.831 1.00 20.37 252 PRO A N 1
ATOM 1962 C CA . PRO A 1 252 ? -44.641 5.797 -13.638 1.00 20.89 252 PRO A CA 1
ATOM 1963 C C . PRO A 1 252 ? -44.245 6.454 -12.325 1.00 22.06 252 PRO A C 1
ATOM 1964 O O . PRO A 1 252 ? -45.065 6.484 -11.400 1.00 18.26 252 PRO A O 1
ATOM 1968 N N . LEU A 1 253 ? -43.019 6.976 -12.208 1.00 22.61 253 LEU A N 1
ATOM 1969 C CA . LEU A 1 253 ? -42.647 7.718 -11.005 1.00 20.51 253 LEU A CA 1
ATOM 1970 C C . LEU A 1 253 ? -43.424 9.024 -10.905 1.00 20.13 253 LEU A C 1
ATOM 1971 O O . LEU A 1 253 ? -43.805 9.446 -9.807 1.00 20.06 253 LEU A O 1
ATOM 1976 N N . SER A 1 254 ? -43.663 9.678 -12.042 1.00 16.36 254 SER A N 1
ATOM 1977 C CA . SER A 1 254 ? -44.482 10.883 -12.050 1.00 16.82 254 SER A CA 1
ATOM 1978 C C . SER A 1 254 ? -45.924 10.570 -11.654 1.00 24.24 254 SER A C 1
ATOM 1979 O O . SER A 1 254 ? -46.527 11.291 -10.849 1.00 24.37 254 SER A O 1
ATOM 1982 N N . ALA A 1 255 ? -46.485 9.485 -12.198 1.00 23.23 255 ALA A N 1
ATOM 1983 C CA . ALA A 1 255 ? -47.855 9.106 -11.862 1.00 21.67 255 ALA A CA 1
ATOM 1984 C C . ALA A 1 255 ? -47.981 8.738 -10.389 1.00 22.20 255 ALA A C 1
ATOM 1985 O O . ALA A 1 255 ? -48.964 9.098 -9.731 1.00 27.27 255 ALA A O 1
ATOM 1987 N N . GLN A 1 256 ? -46.988 8.028 -9.852 1.00 25.96 256 GLN A N 1
ATOM 1988 C CA . GLN A 1 256 ? -47.039 7.617 -8.453 1.00 28.52 256 GLN A CA 1
ATOM 1989 C C . GLN A 1 256 ? -47.014 8.817 -7.514 1.00 25.67 256 GLN A C 1
ATOM 1990 O O . GLN A 1 256 ? -47.753 8.855 -6.524 1.00 26.76 256 GLN A O 1
ATOM 1996 N N . THR A 1 257 ? -46.177 9.813 -7.808 1.00 20.77 257 THR A N 1
ATOM 1997 C CA . THR A 1 257 ? -46.065 10.977 -6.937 1.00 21.71 257 THR A CA 1
ATOM 1998 C C . THR A 1 257 ? -47.051 12.088 -7.276 1.00 22.21 257 THR A C 1
ATOM 1999 O O . THR A 1 257 ? -47.277 12.966 -6.435 1.00 21.77 257 THR A O 1
ATOM 2003 N N . GLY A 1 258 ? -47.641 12.077 -8.472 1.00 21.32 258 GLY A N 1
ATOM 2004 C CA . GLY A 1 258 ? -48.513 13.164 -8.874 1.00 19.47 258 GLY A CA 1
ATOM 2005 C C . GLY A 1 258 ? -47.802 14.453 -9.226 1.00 31.20 258 GLY A C 1
ATOM 2006 O O . GLY A 1 258 ? -48.418 15.523 -9.185 1.00 25.32 258 GLY A O 1
ATOM 2007 N N . ILE A 1 259 ? -46.516 14.387 -9.565 1.00 21.86 259 ILE A N 1
ATOM 2008 C CA . ILE A 1 259 ? -45.723 15.557 -9.932 1.00 22.77 259 ILE A CA 1
ATOM 2009 C C . ILE A 1 259 ? -45.301 15.386 -11.383 1.00 18.57 259 ILE A C 1
ATOM 2010 O O . ILE A 1 259 ? -44.511 14.488 -11.706 1.00 19.86 259 ILE A O 1
ATOM 2015 N N . ALA A 1 260 ? -45.833 16.233 -12.261 1.00 25.51 260 ALA A N 1
ATOM 2016 C CA . ALA A 1 260 ? -45.484 16.158 -13.672 1.00 20.48 260 ALA A CA 1
ATOM 2017 C C . ALA A 1 260 ? -43.983 16.329 -13.855 1.00 19.22 260 ALA A C 1
ATOM 2018 O O . ALA A 1 260 ? -43.326 17.069 -13.119 1.00 20.17 260 ALA A O 1
ATOM 2020 N N . VAL A 1 261 ? -43.438 15.629 -14.851 1.00 20.78 261 VAL A N 1
ATOM 2021 C CA . VAL A 1 261 ? -41.996 15.647 -15.074 1.00 13.52 261 VAL A CA 1
ATOM 2022 C C . VAL A 1 261 ? -41.503 17.073 -15.300 1.00 20.88 261 VAL A C 1
ATOM 2023 O O . VAL A 1 261 ? -40.473 17.484 -14.750 1.00 15.14 261 VAL A O 1
ATOM 2027 N N . LEU A 1 262 ? -42.237 17.859 -16.093 1.00 21.61 262 LEU A N 1
ATOM 2028 C CA . LEU A 1 262 ? -41.790 19.217 -16.392 1.00 24.47 262 LEU A CA 1
ATOM 2029 C C . LEU A 1 262 ? -41.865 20.124 -15.170 1.00 19.69 262 LEU A C 1
ATOM 2030 O O . LEU A 1 262 ? -41.106 21.096 -15.074 1.00 24.11 262 LEU A O 1
ATOM 2035 N N . ASP A 1 263 ? -42.759 19.828 -14.226 1.00 21.99 263 ASP A N 1
ATOM 2036 C CA . ASP A 1 263 ? -42.728 20.542 -12.954 1.00 18.14 263 ASP A CA 1
ATOM 2037 C C . ASP A 1 263 ? -41.485 20.175 -12.151 1.00 22.48 263 ASP A C 1
ATOM 2038 O O . ASP A 1 263 ? -40.861 21.044 -11.528 1.00 18.96 263 ASP A O 1
ATOM 2043 N N . MET A 1 264 ? -41.098 18.894 -12.163 1.00 22.70 264 MET A N 1
ATOM 2044 C CA . MET A 1 264 ? -39.881 18.488 -11.464 1.00 16.73 264 MET A CA 1
ATOM 2045 C C . MET A 1 264 ? -38.644 19.101 -12.112 1.00 21.34 264 MET A C 1
ATOM 2046 O O . MET A 1 264 ? -37.680 19.450 -11.420 1.00 22.45 264 MET A O 1
ATOM 2051 N N . CYS A 1 265 ? -38.652 19.238 -13.443 1.00 20.46 265 CYS A N 1
ATOM 2052 C CA . CYS A 1 265 ? -37.568 19.939 -14.128 1.00 20.35 265 CYS A CA 1
ATOM 2053 C C . CYS A 1 265 ? -37.456 21.386 -13.658 1.00 23.92 265 CYS A C 1
ATOM 2054 O O . CYS A 1 265 ? -36.346 21.916 -13.524 1.00 27.62 265 CYS A O 1
ATOM 2057 N N . ALA A 1 266 ? -38.593 22.041 -13.400 1.00 23.43 266 ALA A N 1
ATOM 2058 C CA . ALA A 1 266 ? -38.553 23.405 -12.874 1.00 26.78 266 ALA A CA 1
ATOM 2059 C C . ALA A 1 266 ? -37.946 23.442 -11.478 1.00 27.64 266 ALA A C 1
ATOM 2060 O O . ALA A 1 266 ? -37.225 24.385 -11.132 1.00 28.69 266 ALA A O 1
ATOM 2062 N N . SER A 1 267 ? -38.240 22.433 -10.654 1.00 23.42 267 SER A N 1
ATOM 2063 C CA . SER A 1 267 ? -37.632 22.359 -9.331 1.00 27.80 267 SER A CA 1
ATOM 2064 C C . SER A 1 267 ? -36.135 22.101 -9.431 1.00 25.25 267 SER A C 1
ATOM 2065 O O . SER A 1 267 ? -35.349 22.642 -8.642 1.00 23.03 267 SER A O 1
ATOM 2068 N N . LEU A 1 268 ? -35.723 21.274 -10.395 1.00 21.14 268 LEU A N 1
ATOM 2069 C CA . LEU A 1 268 ? -34.300 21.023 -10.597 1.00 23.93 268 LEU A CA 1
ATOM 2070 C C . LEU A 1 268 ? -33.582 22.272 -11.102 1.00 26.48 268 LEU A C 1
ATOM 2071 O O . LEU A 1 268 ? -32.464 22.569 -10.669 1.00 21.01 268 LEU A O 1
ATOM 2076 N N . LYS A 1 269 ? -34.208 23.011 -12.020 1.00 24.68 269 LYS A N 1
ATOM 2077 C CA . LYS A 1 269 ? -33.592 24.227 -12.542 1.00 29.93 269 LYS A CA 1
ATOM 2078 C C . LYS A 1 269 ? -33.332 25.239 -11.429 1.00 28.78 269 LYS A C 1
ATOM 2079 O O . LYS A 1 269 ? -32.314 25.941 -11.444 1.00 32.03 269 LYS A O 1
ATOM 2085 N N . GLU A 1 270 ? -34.230 25.314 -10.444 1.00 27.76 270 GLU A N 1
ATOM 2086 C CA . GLU A 1 270 ? -34.030 26.241 -9.334 1.00 34.25 270 GLU A CA 1
ATOM 2087 C C . GLU A 1 270 ? -32.919 25.765 -8.407 1.00 33.86 270 GLU A C 1
ATOM 2088 O O . GLU A 1 270 ? -32.125 26.575 -7.915 1.00 31.99 270 GLU A O 1
ATOM 2094 N N . LEU A 1 271 ? -32.853 24.456 -8.148 1.00 28.25 271 LEU A N 1
ATOM 2095 C CA . LEU A 1 271 ? -31.756 23.920 -7.351 1.00 25.86 271 LEU A CA 1
ATOM 2096 C C . LEU A 1 271 ? -30.410 24.164 -8.022 1.00 30.73 271 LEU A C 1
ATOM 2097 O O . LEU A 1 271 ? -29.402 24.384 -7.339 1.00 30.64 271 LEU A O 1
ATOM 2102 N N . LEU A 1 272 ? -30.374 24.140 -9.354 1.00 31.61 272 LEU A N 1
ATOM 2103 C CA . LEU A 1 272 ? -29.130 24.404 -10.068 1.00 34.88 272 LEU A CA 1
ATOM 2104 C C . LEU A 1 272 ? -28.689 25.850 -9.887 1.00 33.38 272 LEU A C 1
ATOM 2105 O O . LEU A 1 272 ? -27.528 26.119 -9.558 1.00 43.19 272 LEU A O 1
ATOM 2110 N N . GLN A 1 273 ? -29.605 26.796 -10.094 1.00 28.16 273 GLN A N 1
ATOM 2111 C CA . GLN A 1 273 ? -29.240 28.208 -10.059 1.00 38.38 273 GLN A CA 1
ATOM 2112 C C . GLN A 1 273 ? -29.061 28.714 -8.631 1.00 39.19 273 GLN A C 1
ATOM 2113 O O . GLN A 1 273 ? -28.147 29.500 -8.363 1.00 44.84 273 GLN A O 1
ATOM 2119 N N . ASN A 1 274 ? -29.902 28.257 -7.701 1.00 42.71 274 ASN A N 1
ATOM 2120 C CA . ASN A 1 274 ? -29.951 28.810 -6.353 1.00 39.40 274 ASN A CA 1
ATOM 2121 C C . ASN A 1 274 ? -29.307 27.928 -5.291 1.00 39.26 274 ASN A C 1
ATOM 2122 O O . ASN A 1 274 ? -29.180 28.370 -4.145 1.00 39.02 274 ASN A O 1
ATOM 2127 N N . GLY A 1 275 ? -28.906 26.705 -5.623 1.00 41.29 275 GLY A N 1
ATOM 2128 C CA . GLY A 1 275 ? -28.373 25.832 -4.592 1.00 33.54 275 GLY A CA 1
ATOM 2129 C C . GLY A 1 275 ? -29.472 25.321 -3.667 1.00 36.98 275 GLY A C 1
ATOM 2130 O O . GLY A 1 275 ? -30.666 25.528 -3.886 1.00 41.91 275 GLY A O 1
ATOM 2131 N N . MET A 1 276 ? -29.039 24.644 -2.605 1.00 39.97 276 MET A N 1
ATOM 2132 C CA . MET A 1 276 ? -29.962 23.992 -1.683 1.00 43.37 276 MET A CA 1
ATOM 2133 C C . MET A 1 276 ? -30.145 24.752 -0.374 1.00 43.63 276 MET A C 1
ATOM 2134 O O . MET A 1 276 ? -30.916 24.303 0.483 1.00 42.54 276 MET A O 1
ATOM 2139 N N . ASN A 1 277 ? -29.454 25.880 -0.200 1.00 45.23 277 ASN A N 1
ATOM 2140 C CA . ASN A 1 277 ? -29.712 26.816 0.897 1.00 42.95 277 ASN A CA 1
ATOM 2141 C C . ASN A 1 277 ? -29.631 26.140 2.265 1.00 45.49 277 ASN A C 1
ATOM 2142 O O . ASN A 1 277 ? -30.455 26.388 3.149 1.00 44.63 277 ASN A O 1
ATOM 2147 N N . GLY A 1 278 ? -28.630 25.280 2.447 1.00 40.89 278 GLY A N 1
ATOM 2148 C CA . GLY A 1 278 ? -28.418 24.616 3.716 1.00 38.56 278 GLY A CA 1
ATOM 2149 C C . GLY A 1 278 ? -29.268 23.392 3.967 1.00 46.82 278 GLY A C 1
ATOM 2150 O O . GLY A 1 278 ? -29.027 22.682 4.953 1.00 35.45 278 GLY A O 1
ATOM 2151 N N . ARG A 1 279 ? -30.255 23.119 3.124 1.00 39.47 279 ARG A N 1
ATOM 2152 C CA . ARG A 1 279 ? -31.042 21.910 3.263 1.00 39.70 279 ARG A CA 1
ATOM 2153 C C . ARG A 1 279 ? -30.339 20.745 2.574 1.00 36.03 279 ARG A C 1
ATOM 2154 O O . ARG A 1 279 ? -29.424 20.922 1.766 1.00 31.00 279 ARG A O 1
ATOM 2162 N N . THR A 1 280 ? -30.785 19.537 2.902 1.00 33.35 280 THR A N 1
ATOM 2163 C CA . THR A 1 280 ? -30.297 18.321 2.275 1.00 32.41 280 THR A CA 1
ATOM 2164 C C . THR A 1 280 ? -31.456 17.572 1.628 1.00 31.75 280 THR A C 1
ATOM 2165 O O . THR A 1 280 ? -32.620 17.732 2.010 1.00 28.19 280 THR A O 1
ATOM 2169 N N . ILE A 1 281 ? -31.129 16.753 0.632 1.00 26.84 281 ILE A N 1
ATOM 2170 C CA . ILE A 1 281 ? -32.102 15.880 -0.016 1.00 28.13 281 ILE A CA 1
ATOM 2171 C C . ILE A 1 281 ? -31.616 14.448 0.134 1.00 25.50 281 ILE A C 1
ATOM 2172 O O . ILE A 1 281 ? -30.550 14.090 -0.389 1.00 20.50 281 ILE A O 1
ATOM 2177 N N . LEU A 1 282 ? -32.393 13.636 0.852 1.00 25.47 282 LEU A N 1
ATOM 2178 C CA . LEU A 1 282 ? -32.049 12.240 1.111 1.00 27.42 282 LEU A CA 1
ATOM 2179 C C . LEU A 1 282 ? -30.648 12.125 1.700 1.00 27.78 282 LEU A C 1
ATOM 2180 O O . LEU A 1 282 ? -29.860 11.261 1.319 1.00 22.22 282 LEU A O 1
ATOM 2185 N N . GLY A 1 283 ? -30.330 13.029 2.625 1.00 27.39 283 GLY A N 1
ATOM 2186 C CA . GLY A 1 283 ? -29.034 13.038 3.269 1.00 31.73 283 GLY A CA 1
ATOM 2187 C C . GLY A 1 283 ? -27.885 13.536 2.422 1.00 29.41 283 GLY A C 1
ATOM 2188 O O . GLY A 1 283 ? -26.729 13.382 2.824 1.00 29.86 283 GLY A O 1
ATOM 2189 N N . SER A 1 284 ? -28.151 14.131 1.265 1.00 27.10 284 SER A N 1
ATOM 2190 C CA . SER A 1 284 ? -27.089 14.560 0.369 1.00 26.05 284 SER A CA 1
ATOM 2191 C C . SER A 1 284 ? -27.166 16.062 0.142 1.00 23.61 284 SER A C 1
ATOM 2192 O O . SER A 1 284 ? -28.256 16.628 0.013 1.00 25.72 284 SER A O 1
ATOM 2195 N N . ALA A 1 285 ? -26.001 16.704 0.108 1.00 24.92 285 ALA A N 1
ATOM 2196 C CA . ALA A 1 285 ? -25.893 18.116 -0.230 1.00 32.94 285 ALA A CA 1
ATOM 2197 C C . ALA A 1 285 ? -25.603 18.342 -1.706 1.00 29.95 285 ALA A C 1
ATOM 2198 O O . ALA A 1 285 ? -25.550 19.495 -2.141 1.00 32.32 285 ALA A O 1
ATOM 2200 N N . LEU A 1 286 ? -25.402 17.274 -2.476 1.00 23.51 286 LEU A N 1
ATOM 2201 C CA . LEU A 1 286 ? -25.216 17.344 -3.917 1.00 27.23 286 LEU A CA 1
ATOM 2202 C C . LEU A 1 286 ? -26.337 16.587 -4.618 1.00 28.36 286 LEU A C 1
ATOM 2203 O O . LEU A 1 286 ? -27.024 15.758 -4.018 1.00 27.70 286 LEU A O 1
ATOM 2208 N N . LEU A 1 287 ? -26.513 16.881 -5.903 1.00 25.26 287 LEU A N 1
ATOM 2209 C CA . LEU A 1 287 ? -27.522 16.205 -6.709 1.00 23.92 287 LEU A CA 1
ATOM 2210 C C . LEU A 1 287 ? -26.964 14.873 -7.207 1.00 24.21 287 LEU A C 1
ATOM 2211 O O . LEU A 1 287 ? -25.950 14.842 -7.911 1.00 27.53 287 LEU A O 1
ATOM 2216 N N . GLU A 1 288 ? -27.632 13.781 -6.843 1.00 21.42 288 GLU A N 1
ATOM 2217 C CA . GLU A 1 288 ? -27.145 12.428 -7.090 1.00 20.92 288 GLU A CA 1
ATOM 2218 C C . GLU A 1 288 ? -27.629 11.921 -8.444 1.00 20.64 288 GLU A C 1
ATOM 2219 O O . GLU A 1 288 ? -28.824 11.997 -8.750 1.00 16.60 288 GLU A O 1
ATOM 2225 N N . ASP A 1 289 ? -26.704 11.380 -9.244 1.00 18.95 289 ASP A N 1
ATOM 2226 C CA . ASP A 1 289 ? -27.037 10.900 -10.582 1.00 21.28 289 ASP A CA 1
ATOM 2227 C C . ASP A 1 289 ? -26.660 9.436 -10.805 1.00 18.88 289 ASP A C 1
ATOM 2228 O O . ASP A 1 289 ? -26.556 9.000 -11.957 1.00 19.44 289 ASP A O 1
ATOM 2233 N N . GLU A 1 290 ? -26.477 8.654 -9.740 1.00 18.26 290 GLU A N 1
ATOM 2234 C CA . GLU A 1 290 ? -26.145 7.240 -9.894 1.00 25.32 290 GLU A CA 1
ATOM 2235 C C . GLU A 1 290 ? -27.290 6.322 -9.463 1.00 20.27 290 GLU A C 1
ATOM 2236 O O . GLU A 1 290 ? -27.056 5.191 -9.032 1.00 19.59 290 GLU A O 1
ATOM 2242 N N . PHE A 1 291 ? -28.535 6.792 -9.594 1.00 19.12 291 PHE A N 1
ATOM 2243 C CA . PHE A 1 291 ? -29.735 5.969 -9.440 1.00 21.04 291 PHE A CA 1
ATOM 2244 C C . PHE A 1 291 ? -30.557 6.089 -10.717 1.00 19.64 291 PHE A C 1
ATOM 2245 O O . PHE A 1 291 ? -30.973 7.192 -11.079 1.00 12.30 291 PHE A O 1
ATOM 2253 N N . THR A 1 292 ? -30.798 4.966 -11.395 1.00 17.05 292 THR A N 1
ATOM 2254 C CA . THR A 1 292 ? -31.673 4.994 -12.559 1.00 19.54 292 THR A CA 1
ATOM 2255 C C . THR A 1 292 ? -33.137 4.998 -12.119 1.00 22.40 292 THR A C 1
ATOM 2256 O O . THR A 1 292 ? -33.449 4.690 -10.966 1.00 20.26 292 THR A O 1
ATOM 2260 N N . PRO A 1 293 ? -34.060 5.364 -13.017 1.00 18.99 293 PRO A N 1
ATOM 2261 C CA . PRO A 1 293 ? -35.491 5.223 -12.681 1.00 17.08 293 PRO A CA 1
ATOM 2262 C C . PRO A 1 293 ? -35.868 3.818 -12.240 1.00 17.32 293 PRO A C 1
ATOM 2263 O O . PRO A 1 293 ? -36.713 3.655 -11.350 1.00 20.26 293 PRO A O 1
ATOM 2267 N N . PHE A 1 294 ? -35.238 2.793 -12.817 1.00 14.96 294 PHE A N 1
ATOM 2268 C CA . PHE A 1 294 ? -35.515 1.423 -12.388 1.00 21.23 294 PHE A CA 1
ATOM 2269 C C . PHE A 1 294 ? -34.932 1.136 -11.004 1.00 21.96 294 PHE A C 1
ATOM 2270 O O . PHE A 1 294 ? -35.533 0.392 -10.220 1.00 19.37 294 PHE A O 1
ATOM 2278 N N . ASP A 1 295 ? -33.765 1.714 -10.683 1.00 18.78 295 ASP A N 1
ATOM 2279 C CA . ASP A 1 295 ? -33.198 1.555 -9.341 1.00 20.47 295 ASP A CA 1
ATOM 2280 C C . ASP A 1 295 ? -34.135 2.094 -8.267 1.00 24.12 295 ASP A C 1
ATOM 2281 O O . ASP A 1 295 ? -34.268 1.497 -7.189 1.00 22.09 295 ASP A O 1
ATOM 2286 N N . VAL A 1 296 ? -34.765 3.242 -8.528 1.00 17.78 296 VAL A N 1
ATOM 2287 C CA . VAL A 1 296 ? -35.646 3.853 -7.540 1.00 18.69 296 VAL A CA 1
ATOM 2288 C C . VAL A 1 296 ? -36.860 2.963 -7.288 1.00 21.47 296 VAL A C 1
ATOM 2289 O O . VAL A 1 296 ? -37.195 2.653 -6.139 1.00 22.85 296 VAL A O 1
ATOM 2293 N N . VAL A 1 297 ? -37.541 2.557 -8.364 1.00 23.89 297 VAL A N 1
ATOM 2294 C CA . VAL A 1 297 ? -38.699 1.668 -8.243 1.00 27.15 297 VAL A CA 1
ATOM 2295 C C . VAL A 1 297 ? -38.318 0.412 -7.470 1.00 24.65 297 VAL A C 1
ATOM 2296 O O . VAL A 1 297 ? -39.030 -0.022 -6.557 1.00 24.11 297 VAL A O 1
ATOM 2300 N N . ARG A 1 298 ? -37.161 -0.162 -7.800 1.00 23.52 298 ARG A N 1
ATOM 2301 C CA . ARG A 1 298 ? -36.712 -1.394 -7.161 1.00 29.05 298 ARG A CA 1
ATOM 2302 C C . ARG A 1 298 ? -36.543 -1.220 -5.654 1.00 28.94 298 ARG A C 1
ATOM 2303 O O . ARG A 1 298 ? -37.037 -2.033 -4.865 1.00 25.69 298 ARG A O 1
ATOM 2311 N N . GLN A 1 299 ? -35.844 -0.162 -5.233 1.00 23.49 299 GLN A N 1
ATOM 2312 C CA . GLN A 1 299 ? -35.597 0.022 -3.805 1.00 24.53 299 GLN A CA 1
ATOM 2313 C C . GLN A 1 299 ? -36.874 0.407 -3.070 1.00 26.17 299 GLN A C 1
ATOM 2314 O O . GLN A 1 299 ? -37.118 -0.065 -1.955 1.00 29.64 299 GLN A O 1
ATOM 2320 N N . CYS A 1 300 ? -37.702 1.255 -3.679 1.00 28.88 300 CYS A N 1
ATOM 2321 C CA . CYS A 1 300 ? -38.892 1.779 -3.020 1.00 29.49 300 CYS A CA 1
ATOM 2322 C C . CYS A 1 300 ? -40.080 0.825 -3.070 1.00 30.88 300 CYS A C 1
ATOM 2323 O O . CYS A 1 300 ? -41.124 1.137 -2.488 1.00 27.89 300 CYS A O 1
ATOM 2326 N N . SER A 1 301 ? -39.955 -0.322 -3.739 1.00 24.99 301 SER A N 1
ATOM 2327 C CA . SER A 1 301 ? -41.030 -1.303 -3.774 1.00 29.96 301 SER A CA 1
ATOM 2328 C C . SER A 1 301 ? -40.604 -2.672 -3.260 1.00 26.93 301 SER A C 1
ATOM 2329 O O . SER A 1 301 ? -41.446 -3.572 -3.175 1.00 32.02 301 SER A O 1
ATOM 2332 N N . GLY A 1 302 ? -39.331 -2.862 -2.929 1.00 29.13 302 GLY A N 1
ATOM 2333 C CA . GLY A 1 302 ? -38.903 -4.099 -2.307 1.00 27.19 302 GLY A CA 1
ATOM 2334 C C . GLY A 1 302 ? -38.700 -5.259 -3.250 1.00 34.91 302 GLY A C 1
ATOM 2335 O O . GLY A 1 302 ? -38.971 -6.405 -2.871 1.00 31.39 302 GLY A O 1
ATOM 2336 N N . VAL A 1 303 ? -38.227 -4.998 -4.471 1.00 28.28 303 VAL A N 1
ATOM 2337 C CA . VAL A 1 303 ? -37.956 -6.077 -5.416 1.00 36.18 303 VAL A CA 1
ATOM 2338 C C . VAL A 1 303 ? -36.856 -6.974 -4.868 1.00 36.17 303 VAL A C 1
ATOM 2339 O O . VAL A 1 303 ? -35.792 -6.499 -4.450 1.00 32.12 303 VAL A O 1
ATOM 2343 N N . THR A 1 304 ? -37.113 -8.281 -4.866 1.00 29.34 304 THR A N 1
ATOM 2344 C CA . THR A 1 304 ? -36.169 -9.292 -4.414 1.00 34.89 304 THR A CA 1
ATOM 2345 C C . THR A 1 304 ? -35.763 -10.188 -5.579 1.00 44.67 304 THR A C 1
ATOM 2346 O O . THR A 1 304 ? -36.373 -10.174 -6.652 1.00 42.03 304 THR A O 1
ATOM 2350 N N . PHE A 1 305 ? -34.718 -10.981 -5.350 1.00 37.84 305 PHE A N 1
ATOM 2351 C CA . PHE A 1 305 ? -34.174 -11.863 -6.370 1.00 48.15 305 PHE A CA 1
ATOM 2352 C C . PHE A 1 305 ? -33.998 -13.262 -5.796 1.00 55.23 305 PHE A C 1
ATOM 2353 O O . PHE A 1 305 ? -33.952 -13.456 -4.577 1.00 52.43 305 PHE A O 1
ATOM 2361 N N . GLN A 1 306 ? -33.901 -14.237 -6.696 1.00 58.67 306 GLN A N 1
ATOM 2362 C CA . GLN A 1 306 ? -33.777 -15.643 -6.319 1.00 67.32 306 GLN A CA 1
ATOM 2363 C C . GLN A 1 306 ? -32.538 -15.905 -5.469 1.00 72.92 306 GLN A C 1
ATOM 2364 O O . GLN A 1 306 ? -32.518 -16.832 -4.659 1.00 78.74 306 GLN A O 1
ATOM 2370 N N . SER B 1 1 ? -6.957 3.988 -6.319 1.00 18.76 1 SER B N 1
ATOM 2371 C CA . SER B 1 1 ? -7.617 5.222 -5.901 1.00 22.46 1 SER B CA 1
ATOM 2372 C C . SER B 1 1 ? -9.131 5.098 -5.974 1.00 26.53 1 SER B C 1
ATOM 2373 O O . SER B 1 1 ? -9.665 4.182 -6.592 1.00 20.11 1 SER B O 1
ATOM 2376 N N . GLY B 1 2 ? -9.814 6.055 -5.369 1.00 22.74 2 GLY B N 1
ATOM 2377 C CA . GLY B 1 2 ? -11.248 6.004 -5.197 1.00 22.02 2 GLY B CA 1
ATOM 2378 C C . GLY B 1 2 ? -11.617 5.683 -3.760 1.00 19.99 2 GLY B C 1
ATOM 2379 O O . GLY B 1 2 ? -10.839 5.114 -2.992 1.00 25.84 2 GLY B O 1
ATOM 2380 N N . PHE B 1 3 ? -12.827 6.083 -3.385 1.00 17.56 3 PHE B N 1
ATOM 2381 C CA . PHE B 1 3 ? -13.341 5.775 -2.056 1.00 21.64 3 PHE B CA 1
ATOM 2382 C C . PHE B 1 3 ? -14.855 5.693 -2.140 1.00 20.68 3 PHE B C 1
ATOM 2383 O O . PHE B 1 3 ? -15.515 6.674 -2.493 1.00 25.16 3 PHE B O 1
ATOM 2391 N N . ARG B 1 4 ? -15.399 4.522 -1.831 1.00 20.47 4 ARG B N 1
ATOM 2392 C CA . ARG B 1 4 ? -16.823 4.264 -1.963 1.00 20.30 4 ARG B CA 1
ATOM 2393 C C . ARG B 1 4 ? -17.365 3.767 -0.633 1.00 21.07 4 ARG B C 1
ATOM 2394 O O . ARG B 1 4 ? -16.625 3.255 0.207 1.00 18.85 4 ARG B O 1
ATOM 2402 N N . LYS B 1 5 ? -18.673 3.921 -0.448 1.00 21.33 5 LYS B N 1
ATOM 2403 C CA . LYS B 1 5 ? -19.353 3.353 0.712 1.00 16.79 5 LYS B CA 1
ATOM 2404 C C . LYS B 1 5 ? -19.514 1.863 0.437 1.00 22.91 5 LYS B C 1
ATOM 2405 O O . LYS B 1 5 ? -20.469 1.423 -0.206 1.00 29.58 5 LYS B O 1
ATOM 2411 N N . MET B 1 6 ? -18.559 1.080 0.924 1.00 18.57 6 MET B N 1
ATOM 2412 C CA . MET B 1 6 ? -18.419 -0.323 0.562 1.00 20.24 6 MET B CA 1
ATOM 2413 C C . MET B 1 6 ? -19.071 -1.217 1.607 1.00 17.95 6 MET B C 1
ATOM 2414 O O . MET B 1 6 ? -18.923 -0.994 2.812 1.00 19.60 6 MET B O 1
ATOM 2419 N N . ALA B 1 7 ? -19.785 -2.232 1.141 1.00 16.90 7 ALA B N 1
ATOM 2420 C CA . ALA B 1 7 ? -20.377 -3.234 2.012 1.00 17.58 7 ALA B CA 1
ATOM 2421 C C . ALA B 1 7 ? -19.562 -4.519 1.956 1.00 19.23 7 ALA B C 1
ATOM 2422 O O . ALA B 1 7 ? -18.789 -4.747 1.025 1.00 19.98 7 ALA B O 1
ATOM 2424 N N . PHE B 1 8 ? -19.731 -5.353 2.977 1.00 17.53 8 PHE B N 1
ATOM 2425 C CA . PHE B 1 8 ? -19.099 -6.661 2.965 1.00 21.79 8 PHE B CA 1
ATOM 2426 C C . PHE B 1 8 ? -19.778 -7.562 1.933 1.00 21.49 8 PHE B C 1
ATOM 2427 O O . PHE B 1 8 ? -20.981 -7.435 1.686 1.00 21.40 8 PHE B O 1
ATOM 2435 N N . PRO B 1 9 ? -19.027 -8.474 1.314 1.00 20.91 9 PRO B N 1
ATOM 2436 C CA . PRO B 1 9 ? -19.665 -9.521 0.504 1.00 20.28 9 PRO B CA 1
ATOM 2437 C C . PRO B 1 9 ? -20.730 -10.229 1.329 1.00 23.72 9 PRO B C 1
ATOM 2438 O O . PRO B 1 9 ? -20.517 -10.546 2.501 1.00 23.99 9 PRO B O 1
ATOM 2442 N N . SER B 1 10 ? -21.895 -10.456 0.720 1.00 18.50 10 SER B N 1
ATOM 2443 C CA . SER B 1 10 ? -23.059 -10.939 1.454 1.00 20.06 10 SER B CA 1
ATOM 2444 C C . SER B 1 10 ? -23.304 -12.436 1.299 1.00 22.33 10 SER B C 1
ATOM 2445 O O . SER B 1 10 ? -24.280 -12.945 1.862 1.00 20.57 10 SER B O 1
ATOM 2448 N N . GLY B 1 11 ? -22.432 -13.151 0.581 1.00 24.90 11 GLY B N 1
ATOM 2449 C CA . GLY B 1 11 ? -22.716 -14.541 0.238 1.00 25.52 11 GLY B CA 1
ATOM 2450 C C . GLY B 1 11 ? -22.935 -15.443 1.439 1.00 24.35 11 GLY B C 1
ATOM 2451 O O . GLY B 1 11 ? -23.858 -16.264 1.449 1.00 23.06 11 GLY B O 1
ATOM 2452 N N . LYS B 1 12 ? -22.096 -15.310 2.476 1.00 22.01 12 LYS B N 1
ATOM 2453 C CA . LYS B 1 12 ? -22.245 -16.140 3.669 1.00 27.50 12 LYS B CA 1
ATOM 2454 C C . LYS B 1 12 ? -23.565 -15.882 4.386 1.00 24.10 12 LYS B C 1
ATOM 2455 O O . LYS B 1 12 ? -24.062 -16.761 5.100 1.00 19.22 12 LYS B O 1
ATOM 2461 N N . VAL B 1 13 ? -24.137 -14.699 4.210 1.00 19.23 13 VAL B N 1
ATOM 2462 C CA . VAL B 1 13 ? -25.378 -14.369 4.905 1.00 18.93 13 VAL B CA 1
ATOM 2463 C C . VAL B 1 13 ? -26.617 -14.724 4.082 1.00 21.24 13 VAL B C 1
ATOM 2464 O O . VAL B 1 13 ? -27.661 -15.056 4.655 1.00 21.16 13 VAL B O 1
ATOM 2468 N N . GLU B 1 14 ? -26.527 -14.655 2.750 1.00 20.67 14 GLU B N 1
ATOM 2469 C CA . GLU B 1 14 ? -27.685 -14.955 1.912 1.00 17.86 14 GLU B CA 1
ATOM 2470 C C . GLU B 1 14 ? -28.200 -16.365 2.162 1.00 21.17 14 GLU B C 1
ATOM 2471 O O . GLU B 1 14 ? -29.414 -16.602 2.153 1.00 20.04 14 GLU B O 1
ATOM 2477 N N . GLY B 1 15 ? -27.292 -17.315 2.388 1.00 21.93 15 GLY B N 1
ATOM 2478 C CA . GLY B 1 15 ? -27.662 -18.696 2.612 1.00 25.46 15 GLY B CA 1
ATOM 2479 C C . GLY B 1 15 ? -28.306 -18.981 3.950 1.00 28.83 15 GLY B C 1
ATOM 2480 O O . GLY B 1 15 ? -28.698 -20.126 4.195 1.00 23.63 15 GLY B O 1
ATOM 2481 N N . CYS B 1 16 ? -28.432 -17.977 4.819 1.00 23.15 16 CYS B N 1
ATOM 2482 C CA . CYS B 1 16 ? -29.041 -18.146 6.132 1.00 16.26 16 CYS B CA 1
ATOM 2483 C C . CYS B 1 16 ? -30.438 -17.549 6.236 1.00 18.60 16 CYS B C 1
ATOM 2484 O O . CYS B 1 16 ? -31.067 -17.672 7.290 1.00 24.82 16 CYS B O 1
ATOM 2487 N N . MET B 1 17 ? -30.939 -16.902 5.187 1.00 20.38 17 MET B N 1
ATOM 2488 C CA . MET B 1 17 ? -32.192 -16.166 5.274 1.00 25.78 17 MET B CA 1
ATOM 2489 C C . MET B 1 17 ? -33.368 -17.076 4.938 1.00 23.89 17 MET B C 1
ATOM 2490 O O . MET B 1 17 ? -33.339 -17.797 3.937 1.00 21.28 17 MET B O 1
ATOM 2495 N N . VAL B 1 18 ? -34.398 -17.041 5.783 1.00 22.13 18 VAL B N 1
ATOM 2496 C CA . VAL B 1 18 ? -35.615 -17.812 5.579 1.00 23.73 18 VAL B CA 1
ATOM 2497 C C . VAL B 1 18 ? -36.812 -16.905 5.825 1.00 18.30 18 VAL B C 1
ATOM 2498 O O . VAL B 1 18 ? -36.699 -15.829 6.412 1.00 21.56 18 VAL B O 1
ATOM 2502 N N . GLN B 1 19 ? -37.971 -17.362 5.370 1.00 20.40 19 GLN B N 1
ATOM 2503 C CA . GLN B 1 19 ? -39.237 -16.675 5.581 1.00 23.68 19 GLN B CA 1
ATOM 2504 C C . GLN B 1 19 ? -39.976 -17.316 6.753 1.00 20.79 19 GLN B C 1
ATOM 2505 O O . GLN B 1 19 ? -40.105 -18.543 6.814 1.00 21.97 19 GLN B O 1
ATOM 2511 N N . VAL B 1 20 ? -40.441 -16.492 7.689 1.00 20.23 20 VAL B N 1
ATOM 2512 C CA . VAL B 1 20 ? -41.214 -16.958 8.836 1.00 21.90 20 VAL B CA 1
ATOM 2513 C C . VAL B 1 20 ? -42.598 -16.337 8.751 1.00 27.29 20 VAL B C 1
ATOM 2514 O O . VAL B 1 20 ? -42.728 -15.107 8.693 1.00 24.16 20 VAL B O 1
ATOM 2518 N N . THR B 1 21 ? -43.628 -17.183 8.753 1.00 22.83 21 THR B N 1
ATOM 2519 C CA . THR B 1 21 ? -45.018 -16.747 8.712 1.00 24.76 21 THR B CA 1
ATOM 2520 C C . THR B 1 21 ? -45.747 -17.270 9.940 1.00 28.59 21 THR B C 1
ATOM 2521 O O . THR B 1 21 ? -45.621 -18.449 10.289 1.00 26.10 21 THR B O 1
ATOM 2525 N N . CYS B 1 22 ? -46.502 -16.392 10.595 1.00 27.01 22 CYS B N 1
ATOM 2526 C CA . CYS B 1 22 ? -47.412 -16.778 11.668 1.00 26.35 22 CYS B CA 1
ATOM 2527 C C . CYS B 1 22 ? -48.763 -16.160 11.349 1.00 28.29 22 CYS B C 1
ATOM 2528 O O . CYS B 1 22 ? -48.905 -14.933 11.362 1.00 24.94 22 CYS B O 1
ATOM 2531 N N . GLY B 1 23 ? -49.745 -17.006 11.046 1.00 30.19 23 GLY B N 1
ATOM 2532 C CA . GLY B 1 23 ? -51.046 -16.524 10.629 1.00 31.54 23 GLY B CA 1
ATOM 2533 C C . GLY B 1 23 ? -50.976 -15.752 9.328 1.00 33.83 23 GLY B C 1
ATOM 2534 O O . GLY B 1 23 ? -50.657 -16.318 8.279 1.00 36.87 23 GLY B O 1
ATOM 2535 N N . THR B 1 24 ? -51.263 -14.454 9.387 1.00 34.28 24 THR B N 1
ATOM 2536 C CA . THR B 1 24 ? -51.183 -13.579 8.229 1.00 34.70 24 THR B CA 1
ATOM 2537 C C . THR B 1 24 ? -49.984 -12.639 8.277 1.00 34.33 24 THR B C 1
ATOM 2538 O O . THR B 1 24 ? -49.842 -11.794 7.389 1.00 40.30 24 THR B O 1
ATOM 2542 N N . THR B 1 25 ? -49.120 -12.767 9.282 1.00 29.25 25 THR B N 1
ATOM 2543 C CA . THR B 1 25 ? -47.964 -11.895 9.456 1.00 33.44 25 THR B CA 1
ATOM 2544 C C . THR B 1 25 ? -46.694 -12.622 9.027 1.00 33.78 25 THR B C 1
ATOM 2545 O O . THR B 1 25 ? -46.418 -13.731 9.496 1.00 29.51 25 THR B O 1
ATOM 2549 N N . THR B 1 26 ? -45.921 -11.991 8.147 1.00 29.49 26 THR B N 1
ATOM 2550 C CA . THR B 1 26 ? -44.717 -12.583 7.584 1.00 23.88 26 THR B CA 1
ATOM 2551 C C . THR B 1 26 ? -43.532 -11.652 7.804 1.00 25.49 26 THR B C 1
ATOM 2552 O O . THR B 1 26 ? -43.676 -10.427 7.744 1.00 27.31 26 THR B O 1
ATOM 2556 N N . LEU B 1 27 ? -42.367 -12.237 8.063 1.00 21.51 27 LEU B N 1
ATOM 2557 C CA . LEU B 1 27 ? -41.117 -11.485 8.122 1.00 19.41 27 LEU B CA 1
ATOM 2558 C C . LEU B 1 27 ? -39.977 -12.452 7.823 1.00 23.28 27 LEU B C 1
ATOM 2559 O O . LEU B 1 27 ? -40.204 -13.607 7.447 1.00 23.92 27 LEU B O 1
ATOM 2564 N N . ASN B 1 28 ? -38.746 -11.983 7.988 1.00 16.78 28 ASN B N 1
ATOM 2565 C CA . ASN B 1 28 ? -37.574 -12.794 7.698 1.00 19.45 28 ASN B CA 1
ATOM 2566 C C . ASN B 1 28 ? -37.007 -13.401 8.973 1.00 21.88 28 ASN B C 1
ATOM 2567 O O . ASN B 1 28 ? -37.197 -12.887 10.077 1.00 20.14 28 ASN B O 1
ATOM 2572 N N . GLY B 1 29 ? -36.298 -14.516 8.799 1.00 17.96 29 GLY B N 1
ATOM 2573 C CA . GLY B 1 29 ? -35.618 -15.163 9.897 1.00 19.69 29 GLY B CA 1
ATOM 2574 C C . GLY B 1 29 ? -34.195 -15.503 9.517 1.00 16.64 29 GLY B C 1
ATOM 2575 O O . GLY B 1 29 ? -33.832 -15.572 8.339 1.00 15.48 29 GLY B O 1
ATOM 2576 N N . LEU B 1 30 ? -33.373 -15.710 10.544 1.00 17.83 30 LEU B N 1
ATOM 2577 C CA . LEU B 1 30 ? -31.969 -16.071 10.384 1.00 20.38 30 LEU B CA 1
ATOM 2578 C C . LEU B 1 30 ? -31.781 -17.525 10.806 1.00 16.66 30 LEU B C 1
ATOM 2579 O O . LEU B 1 30 ? -31.988 -17.869 11.975 1.00 18.14 30 LEU B O 1
ATOM 2584 N N . TRP B 1 31 ? -31.367 -18.364 9.864 1.00 17.23 31 TRP B N 1
ATOM 2585 C CA . TRP B 1 31 ? -31.282 -19.816 10.056 1.00 17.40 31 TRP B CA 1
ATOM 2586 C C . TRP B 1 31 ? -29.823 -20.200 10.311 1.00 17.68 31 TRP B C 1
ATOM 2587 O O . TRP B 1 31 ? -29.008 -20.244 9.382 1.00 20.75 31 TRP B O 1
ATOM 2598 N N . LEU B 1 32 ? -29.496 -20.482 11.573 1.00 18.94 32 LEU B N 1
ATOM 2599 C CA . LEU B 1 32 ? -28.152 -20.877 11.987 1.00 24.26 32 LEU B CA 1
ATOM 2600 C C . LEU B 1 32 ? -28.232 -22.223 12.692 1.00 25.07 32 LEU B C 1
ATOM 2601 O O . LEU B 1 32 ? -28.968 -22.368 13.676 1.00 22.87 32 LEU B O 1
ATOM 2606 N N . ASP B 1 33 ? -27.459 -23.193 12.200 1.00 25.83 33 ASP B N 1
ATOM 2607 C CA . ASP B 1 33 ? -27.583 -24.579 12.634 1.00 27.64 33 ASP B CA 1
ATOM 2608 C C . ASP B 1 33 ? -29.044 -25.005 12.523 1.00 25.46 33 ASP B C 1
ATOM 2609 O O . ASP B 1 33 ? -29.644 -24.876 11.450 1.00 22.19 33 ASP B O 1
ATOM 2614 N N . ASP B 1 34 ? -29.643 -25.484 13.614 1.00 25.67 34 ASP B N 1
ATOM 2615 C CA . ASP B 1 34 ? -31.032 -25.935 13.591 1.00 26.66 34 ASP B CA 1
ATOM 2616 C C . ASP B 1 34 ? -31.969 -24.966 14.311 1.00 27.74 34 ASP B C 1
ATOM 2617 O O . ASP B 1 34 ? -33.024 -25.367 14.809 1.00 28.86 34 ASP B O 1
ATOM 2622 N N . VAL B 1 35 ? -31.605 -23.686 14.364 1.00 30.29 35 VAL B N 1
ATOM 2623 C CA . VAL B 1 35 ? -32.399 -22.668 15.041 1.00 24.27 35 VAL B CA 1
ATOM 2624 C C . VAL B 1 35 ? -32.656 -21.523 14.073 1.00 24.75 35 VAL B C 1
ATOM 2625 O O . VAL B 1 35 ? -31.744 -21.086 13.362 1.00 22.92 35 VAL B O 1
ATOM 2629 N N . VAL B 1 36 ? -33.896 -21.036 14.047 1.00 22.10 36 VAL B N 1
ATOM 2630 C CA . VAL B 1 36 ? -34.267 -19.856 13.272 1.00 21.60 36 VAL B CA 1
ATOM 2631 C C . VAL B 1 36 ? -34.560 -18.719 14.241 1.00 24.26 36 VAL B C 1
ATOM 2632 O O . VAL B 1 36 ? -35.388 -18.868 15.147 1.00 23.18 36 VAL B O 1
ATOM 2636 N N . TYR B 1 37 ? -33.886 -17.587 14.049 1.00 21.90 37 TYR B N 1
ATOM 2637 C CA . TYR B 1 37 ? -34.087 -16.397 14.866 1.00 19.02 37 TYR B CA 1
ATOM 2638 C C . TYR B 1 37 ? -34.901 -15.373 14.086 1.00 18.42 37 TYR B C 1
ATOM 2639 O O . TYR B 1 37 ? -34.643 -15.144 12.901 1.00 19.58 37 TYR B O 1
ATOM 2648 N N . CYS B 1 38 ? -35.868 -14.742 14.751 1.00 18.35 38 CYS B N 1
ATOM 2649 C CA . CYS B 1 38 ? -36.738 -13.776 14.096 1.00 21.81 38 CYS B CA 1
ATOM 2650 C C . CYS B 1 38 ? -37.338 -12.861 15.152 1.00 24.99 38 CYS B C 1
ATOM 2651 O O . CYS B 1 38 ? -37.347 -13.209 16.344 1.00 18.44 38 CYS B O 1
ATOM 2654 N N . PRO B 1 39 ? -37.830 -11.679 14.770 1.00 26.46 39 PRO B N 1
ATOM 2655 C CA . PRO B 1 39 ? -38.449 -10.787 15.755 1.00 18.70 39 PRO B CA 1
ATOM 2656 C C . PRO B 1 39 ? -39.744 -11.387 16.282 1.00 23.72 39 PRO B C 1
ATOM 2657 O O . PRO B 1 39 ? -40.499 -12.020 15.542 1.00 20.64 39 PRO B O 1
ATOM 2661 N N . ARG B 1 40 ? -39.994 -11.188 17.579 1.00 21.06 40 ARG B N 1
ATOM 2662 C CA . ARG B 1 40 ? -41.152 -11.816 18.204 1.00 21.04 40 ARG B CA 1
ATOM 2663 C C . ARG B 1 40 ? -42.474 -11.208 17.750 1.00 23.97 40 ARG B C 1
ATOM 2664 O O . ARG B 1 40 ? -43.517 -11.847 17.917 1.00 28.16 40 ARG B O 1
ATOM 2672 N N . HIS B 1 41 ? -42.471 -10.001 17.176 1.00 24.93 41 HIS B N 1
ATOM 2673 C CA . HIS B 1 41 ? -43.758 -9.436 16.784 1.00 20.87 41 HIS B CA 1
ATOM 2674 C C . HIS B 1 41 ? -44.369 -10.137 15.568 1.00 23.29 41 HIS B C 1
ATOM 2675 O O . HIS B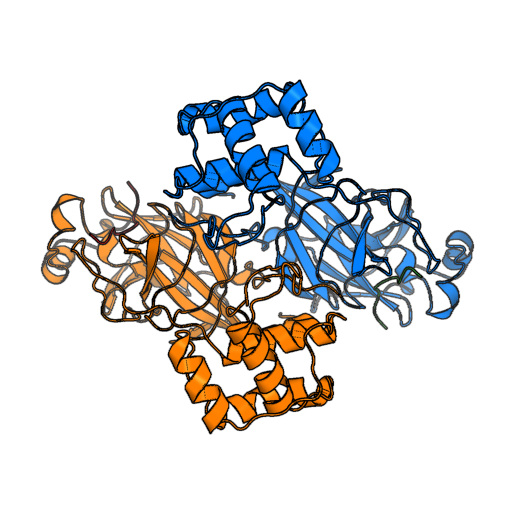 1 41 ? -45.458 -9.743 15.141 1.00 22.90 41 HIS B O 1
ATOM 2682 N N . VAL B 1 42 ? -43.733 -11.185 15.031 1.00 18.88 42 VAL B N 1
ATOM 2683 C CA . VAL B 1 42 ? -44.400 -12.032 14.043 1.00 28.77 42 VAL B CA 1
ATOM 2684 C C . VAL B 1 42 ? -45.695 -12.629 14.600 1.00 31.33 42 VAL B C 1
ATOM 2685 O O . VAL B 1 42 ? -46.618 -12.954 13.837 1.00 28.36 42 VAL B O 1
ATOM 2689 N N . ILE B 1 43 ? -45.793 -12.781 15.923 1.00 26.57 43 ILE B N 1
ATOM 2690 C CA . ILE B 1 43 ? -46.996 -13.365 16.523 1.00 30.29 43 ILE B CA 1
ATOM 2691 C C . ILE B 1 43 ? -48.108 -12.349 16.731 1.00 34.56 43 ILE B C 1
ATOM 2692 O O . ILE B 1 43 ? -49.173 -12.712 17.250 1.00 31.84 43 ILE B O 1
ATOM 2697 N N . CYS B 1 44 ? -47.907 -11.092 16.339 1.00 26.25 44 CYS B N 1
ATOM 2698 C CA . CYS B 1 44 ? -48.939 -10.071 16.465 1.00 29.39 44 CYS B CA 1
ATOM 2699 C C . CYS B 1 44 ? -49.794 -10.009 15.207 1.00 31.85 44 CYS B C 1
ATOM 2700 O O . CYS B 1 44 ? -49.295 -10.186 14.092 1.00 35.07 44 CYS B O 1
ATOM 2703 N N . THR B 1 45 ? -51.090 -9.760 15.397 1.00 34.09 45 THR B N 1
ATOM 2704 C CA . THR B 1 45 ? -51.945 -9.275 14.327 1.00 33.63 45 THR B CA 1
ATOM 2705 C C . THR B 1 45 ? -51.917 -7.746 14.346 1.00 38.49 45 THR B C 1
ATOM 2706 O O . THR B 1 45 ? -51.214 -7.128 15.150 1.00 35.83 45 THR B O 1
ATOM 2710 N N . SER B 1 46 ? -52.685 -7.119 13.450 1.00 47.74 46 SER B N 1
ATOM 2711 C CA . SER B 1 46 ? -52.757 -5.659 13.444 1.00 44.15 46 SER B CA 1
ATOM 2712 C C . SER B 1 46 ? -53.306 -5.127 14.761 1.00 44.91 46 SER B C 1
ATOM 2713 O O . SER B 1 46 ? -52.852 -4.091 15.260 1.00 43.61 46 SER B O 1
ATOM 2716 N N . GLU B 1 47 ? -54.278 -5.832 15.343 1.00 48.26 47 GLU B N 1
ATOM 2717 C CA . GLU B 1 47 ? -54.917 -5.370 16.568 1.00 49.59 47 GLU B CA 1
ATOM 2718 C C . GLU B 1 47 ? -54.011 -5.482 17.787 1.00 43.49 47 GLU B C 1
ATOM 2719 O O . GLU B 1 47 ? -54.232 -4.769 18.772 1.00 47.61 47 GLU B O 1
ATOM 2725 N N . ASP B 1 48 ? -53.008 -6.359 17.753 1.00 40.76 48 ASP B N 1
ATOM 2726 C CA . ASP B 1 48 ? -52.152 -6.553 18.917 1.00 38.73 48 ASP B CA 1
ATOM 2727 C C . ASP B 1 48 ? -51.029 -5.529 19.016 1.00 38.59 48 ASP B C 1
ATOM 2728 O O . ASP B 1 48 ? -50.381 -5.454 20.062 1.00 37.32 48 ASP B O 1
ATOM 2733 N N . MET B 1 49 ? -50.796 -4.726 17.978 1.00 34.71 49 MET B N 1
ATOM 2734 C CA . MET B 1 49 ? -49.527 -4.016 17.870 1.00 33.34 49 MET B CA 1
ATOM 2735 C C . MET B 1 49 ? -49.461 -2.729 18.682 1.00 32.77 49 MET B C 1
ATOM 2736 O O . MET B 1 49 ? -48.359 -2.215 18.897 1.00 31.75 49 MET B O 1
ATOM 2741 N N . LEU B 1 50 ? -50.592 -2.196 19.143 1.00 37.15 50 LEU B N 1
ATOM 2742 C CA . LEU B 1 50 ? -50.542 -0.983 19.955 1.00 31.17 50 LEU B CA 1
ATOM 2743 C C . LEU B 1 50 ? -50.081 -1.288 21.379 1.00 38.02 50 LEU B C 1
ATOM 2744 O O . LEU B 1 50 ? -49.197 -0.607 21.914 1.00 33.94 50 LEU B O 1
ATOM 2749 N N . ASN B 1 51 ? -50.656 -2.314 22.003 1.00 38.13 51 ASN B N 1
ATOM 2750 C CA . ASN B 1 51 ? -50.263 -2.740 23.347 1.00 41.39 51 ASN B CA 1
ATOM 2751 C C . ASN B 1 51 ? -50.235 -4.259 23.394 1.00 36.55 51 ASN B C 1
ATOM 2752 O O . ASN B 1 51 ? -51.147 -4.901 23.930 1.00 39.25 51 ASN B O 1
ATOM 2757 N N . PRO B 1 52 ? -49.200 -4.876 22.829 1.00 30.17 52 PRO B N 1
ATOM 2758 C CA . PRO B 1 52 ? -49.134 -6.342 22.809 1.00 35.19 52 PRO B CA 1
ATOM 2759 C C . PRO B 1 52 ? -48.699 -6.917 24.146 1.00 33.40 52 PRO B C 1
ATOM 2760 O O . PRO B 1 52 ? -47.789 -6.406 24.803 1.00 29.36 52 PRO B O 1
ATOM 2764 N N . ASN B 1 53 ? -49.363 -7.998 24.543 1.00 37.44 53 ASN B N 1
ATOM 2765 C CA . ASN B 1 53 ? -48.937 -8.808 25.683 1.00 36.93 53 ASN B CA 1
ATOM 2766 C C . ASN B 1 53 ? -48.270 -10.047 25.094 1.00 32.18 53 ASN B C 1
ATOM 2767 O O . ASN B 1 53 ? -48.928 -11.039 24.784 1.00 29.29 53 ASN B O 1
ATOM 2772 N N . TYR B 1 54 ? -46.943 -9.983 24.942 1.00 31.35 54 TYR B N 1
ATOM 2773 C CA . TYR B 1 54 ? -46.224 -11.030 24.220 1.00 31.93 54 TYR B CA 1
ATOM 2774 C C . TYR B 1 54 ? -46.261 -12.361 24.960 1.00 30.46 54 TYR B C 1
ATOM 2775 O O . TYR B 1 54 ? -46.339 -13.421 24.327 1.00 32.19 54 TYR B O 1
ATOM 2784 N N . GLU B 1 55 ? -46.185 -12.331 26.293 1.00 32.52 55 GLU B N 1
ATOM 2785 C CA . GLU B 1 55 ? -46.273 -13.564 27.071 1.00 37.81 55 GLU B CA 1
ATOM 2786 C C . GLU B 1 55 ? -47.613 -14.254 26.844 1.00 32.38 55 GLU B C 1
ATOM 2787 O O . GLU B 1 55 ? -47.669 -15.454 26.554 1.00 33.91 55 GLU B O 1
ATOM 2793 N N . ASP B 1 56 ? -48.708 -13.502 26.964 1.00 34.24 56 ASP B N 1
ATOM 2794 C CA . ASP B 1 56 ? -50.023 -14.085 26.732 1.00 40.04 56 ASP B CA 1
ATOM 2795 C C . ASP B 1 56 ? -50.194 -14.500 25.276 1.00 41.18 56 ASP B C 1
ATOM 2796 O O . ASP B 1 56 ? -50.762 -15.559 24.989 1.00 41.38 56 ASP B O 1
ATOM 2801 N N . LEU B 1 57 ? -49.711 -13.678 24.342 1.00 35.30 57 LEU B N 1
ATOM 2802 C CA . LEU B 1 57 ? -49.831 -14.022 22.930 1.00 34.12 57 LEU B CA 1
ATOM 2803 C C . LEU B 1 57 ? -49.053 -15.285 22.593 1.00 30.79 57 LEU B C 1
ATOM 2804 O O . LEU B 1 57 ? -49.489 -16.073 21.747 1.00 33.03 57 LEU B O 1
ATOM 2809 N N . LEU B 1 58 ? -47.907 -15.501 23.243 1.00 27.62 58 LEU B N 1
ATOM 2810 C CA . LEU B 1 58 ? -47.086 -16.657 22.909 1.00 29.11 58 LEU B CA 1
ATOM 2811 C C . LEU B 1 58 ? -47.643 -17.944 23.501 1.00 32.68 58 LEU B C 1
ATOM 2812 O O . LEU B 1 58 ? -47.458 -19.017 22.916 1.00 29.35 58 LEU B O 1
ATOM 2817 N N . ILE B 1 59 ? -48.328 -17.864 24.645 1.00 34.25 59 ILE B N 1
ATOM 2818 C CA . ILE B 1 59 ? -48.846 -19.079 25.261 1.00 38.01 59 ILE B CA 1
ATOM 2819 C C . ILE B 1 59 ? -49.951 -19.707 24.419 1.00 36.56 59 ILE B C 1
ATOM 2820 O O . ILE B 1 59 ? -50.176 -20.918 24.502 1.00 38.37 59 ILE B O 1
ATOM 2825 N N . ARG B 1 60 ? -50.623 -18.922 23.584 1.00 35.05 60 ARG B N 1
ATOM 2826 C CA . ARG B 1 60 ? -51.692 -19.417 22.729 1.00 38.16 60 ARG B CA 1
ATOM 2827 C C . ARG B 1 60 ? -51.184 -20.000 21.416 1.00 40.45 60 ARG B C 1
ATOM 2828 O O . ARG B 1 60 ? -51.996 -20.460 20.606 1.00 43.66 60 ARG B O 1
ATOM 2836 N N . LYS B 1 61 ? -49.874 -19.995 21.184 1.00 34.20 61 LYS B N 1
ATOM 2837 C CA . LYS B 1 61 ? -49.289 -20.487 19.946 1.00 32.34 61 LYS B CA 1
ATOM 2838 C C . LYS B 1 61 ? -48.653 -21.854 20.159 1.00 37.53 61 LYS B C 1
ATOM 2839 O O . LYS B 1 61 ? -48.087 -22.142 21.217 1.00 37.07 61 LYS B O 1
ATOM 2845 N N . SER B 1 62 ? -48.744 -22.692 19.133 1.00 37.89 62 SER B N 1
ATOM 2846 C CA . SER B 1 62 ? -48.069 -23.980 19.094 1.00 32.19 62 SER B CA 1
ATOM 2847 C C . SER B 1 62 ? -47.018 -23.972 17.991 1.00 37.07 62 SER B C 1
ATOM 2848 O O . SER B 1 62 ? -46.917 -23.026 17.203 1.00 36.37 62 SER B O 1
ATOM 2851 N N . ASN B 1 63 ? -46.232 -25.053 17.938 1.00 33.54 63 ASN B N 1
ATOM 2852 C CA . ASN B 1 63 ? -45.179 -25.160 16.931 1.00 31.62 63 ASN B CA 1
ATOM 2853 C C . ASN B 1 63 ? -45.742 -25.069 15.514 1.00 38.56 63 ASN B C 1
ATOM 2854 O O . ASN B 1 63 ? -45.108 -24.487 14.625 1.00 34.81 63 ASN B O 1
ATOM 2859 N N . HIS B 1 64 ? -46.931 -25.637 15.280 1.00 32.23 64 HIS B N 1
ATOM 2860 C CA . HIS B 1 64 ? -47.502 -25.656 13.937 1.00 35.45 64 HIS B CA 1
ATOM 2861 C C . HIS B 1 64 ? -48.086 -24.313 13.511 1.00 28.90 64 HIS B C 1
ATOM 2862 O O . HIS B 1 64 ? -48.503 -24.181 12.354 1.00 29.60 64 HIS B O 1
ATOM 2869 N N . ASN B 1 65 ? -48.126 -23.320 14.402 1.00 31.75 65 ASN B N 1
ATOM 2870 C CA . ASN B 1 65 ? -48.542 -21.975 14.022 1.00 27.84 65 ASN B CA 1
ATOM 2871 C C . ASN B 1 65 ? -47.444 -21.195 13.305 1.00 31.85 65 ASN B C 1
ATOM 2872 O O . ASN B 1 65 ? -47.701 -20.077 12.844 1.00 34.85 65 ASN B O 1
ATOM 2877 N N . PHE B 1 66 ? -46.240 -21.749 13.199 1.00 28.72 66 PHE B N 1
ATOM 2878 C CA . PHE B 1 66 ? -45.110 -21.080 12.563 1.00 29.44 66 PHE B CA 1
ATOM 2879 C C . PHE B 1 66 ? -44.780 -21.796 11.260 1.00 32.39 66 PHE B C 1
ATOM 2880 O O . PHE B 1 66 ? -44.434 -22.983 11.270 1.00 31.64 66 PHE B O 1
ATOM 2888 N N . LEU B 1 67 ? -44.895 -21.080 10.145 1.00 26.79 67 LEU B N 1
ATOM 2889 C CA . LEU B 1 67 ? -44.532 -21.602 8.833 1.00 26.09 67 LEU B CA 1
ATOM 2890 C C . LEU B 1 67 ? -43.180 -21.020 8.443 1.00 28.10 67 LEU B C 1
ATOM 2891 O O . LEU B 1 67 ? -43.043 -19.798 8.319 1.00 30.06 67 LEU B O 1
ATOM 2896 N N . VAL B 1 68 ? -42.187 -21.888 8.263 1.00 24.84 68 VAL B N 1
ATOM 2897 C CA . VAL B 1 68 ? -40.811 -21.484 7.984 1.00 26.34 68 VAL B CA 1
ATOM 2898 C C . VAL B 1 68 ? -40.409 -22.076 6.640 1.00 32.28 68 VAL B C 1
ATOM 2899 O O . VAL B 1 68 ? -40.470 -23.298 6.454 1.00 28.98 68 VAL B O 1
ATOM 2903 N N . GLN B 1 69 ? -39.998 -21.216 5.707 1.00 20.34 69 GLN B N 1
ATOM 2904 C CA . GLN B 1 69 ? -39.652 -21.638 4.357 1.00 30.14 69 GLN B CA 1
ATOM 2905 C C . GLN B 1 69 ? -38.242 -21.191 4.006 1.00 36.76 69 GLN B C 1
ATOM 2906 O O . GLN B 1 69 ? -37.883 -20.027 4.211 1.00 31.16 69 GLN B O 1
ATOM 2912 N N . ALA B 1 70 ? -37.455 -22.118 3.467 1.00 31.61 70 ALA B N 1
ATOM 2913 C CA . ALA B 1 70 ? -36.126 -21.843 2.932 1.00 32.42 70 ALA B CA 1
ATOM 2914 C C . ALA B 1 70 ? -36.213 -22.123 1.435 1.00 41.19 70 ALA B C 1
ATOM 2915 O O . ALA B 1 70 ? -36.041 -23.261 0.993 1.00 38.55 70 ALA B O 1
ATOM 2917 N N . GLY B 1 71 ? -36.491 -21.081 0.657 1.00 41.33 71 GLY B N 1
ATOM 2918 C CA . GLY B 1 71 ? -36.822 -21.275 -0.740 1.00 45.03 71 GLY B CA 1
ATOM 2919 C C . GLY B 1 71 ? -38.152 -21.989 -0.867 1.00 48.08 71 GLY B C 1
ATOM 2920 O O . GLY B 1 71 ? -39.160 -21.531 -0.317 1.00 47.44 71 GLY B O 1
ATOM 2921 N N . ASN B 1 72 ? -38.170 -23.118 -1.575 1.00 50.07 72 ASN B N 1
ATOM 2922 C CA . ASN B 1 72 ? -39.363 -23.952 -1.624 1.00 53.04 72 ASN B CA 1
ATOM 2923 C C . ASN B 1 72 ? -39.380 -25.026 -0.547 1.00 51.39 72 ASN B C 1
ATOM 2924 O O . ASN B 1 72 ? -40.450 -25.572 -0.254 1.00 57.89 72 ASN B O 1
ATOM 2929 N N . VAL B 1 73 ? -38.227 -25.333 0.048 1.00 46.17 73 VAL B N 1
ATOM 2930 C CA . VAL B 1 73 ? -38.159 -26.341 1.099 1.00 37.75 73 VAL B CA 1
ATOM 2931 C C . VAL B 1 73 ? -38.785 -25.792 2.374 1.00 47.14 73 VAL B C 1
ATOM 2932 O O . VAL B 1 73 ? -38.387 -24.732 2.878 1.00 39.82 73 VAL B O 1
ATOM 2936 N N . GLN B 1 74 ? -39.766 -26.513 2.908 1.00 43.38 74 GLN B N 1
ATOM 2937 C CA . GLN B 1 74 ? -40.388 -26.147 4.171 1.00 42.67 74 GLN B CA 1
ATOM 2938 C C . GLN B 1 74 ? -39.675 -26.839 5.323 1.00 41.32 74 GLN B C 1
ATOM 2939 O O . GLN B 1 74 ? -39.311 -28.015 5.229 1.00 40.86 74 GLN B O 1
ATOM 2945 N N . LEU B 1 75 ? -39.472 -26.100 6.409 1.00 32.40 75 LEU B N 1
ATOM 2946 C CA . LEU B 1 75 ? -38.831 -26.616 7.612 1.00 39.76 75 LEU B CA 1
ATOM 2947 C C . LEU B 1 75 ? -39.876 -26.678 8.715 1.00 36.49 75 LEU B C 1
ATOM 2948 O O . LEU B 1 75 ? -40.512 -25.664 9.025 1.00 37.55 75 LEU B O 1
ATOM 2953 N N . ARG B 1 76 ? -40.054 -27.855 9.305 1.00 36.09 76 ARG B N 1
ATOM 2954 C CA . ARG B 1 76 ? -41.040 -27.996 10.364 1.00 38.38 76 ARG B CA 1
ATOM 2955 C C . ARG B 1 76 ? -40.450 -27.534 11.690 1.00 33.53 76 ARG B C 1
ATOM 2956 O O . ARG B 1 76 ? -39.294 -27.826 12.009 1.00 33.53 76 ARG B O 1
ATOM 2964 N N . VAL B 1 77 ? -41.246 -26.786 12.447 1.00 29.96 77 VAL B N 1
ATOM 2965 C CA . VAL B 1 77 ? -40.824 -26.252 13.737 1.00 36.29 77 VAL B CA 1
ATOM 2966 C C . VAL B 1 77 ? -41.080 -27.304 14.809 1.00 36.66 77 VAL B C 1
ATOM 2967 O O . VAL B 1 77 ? -42.216 -27.757 14.990 1.00 32.11 77 VAL B O 1
ATOM 2971 N N . ILE B 1 78 ? -40.024 -27.684 15.528 1.00 31.90 78 ILE B N 1
ATOM 2972 C CA . ILE B 1 78 ? -40.098 -28.696 16.575 1.00 31.56 78 ILE B CA 1
ATOM 2973 C C . ILE B 1 78 ? -39.918 -28.109 17.965 1.00 33.74 78 ILE B C 1
ATOM 2974 O O . ILE B 1 78 ? -39.852 -28.866 18.947 1.00 32.00 78 ILE B O 1
ATOM 2979 N N . GLY B 1 79 ? -39.846 -26.786 18.084 1.00 35.28 79 GLY B N 1
ATOM 2980 C CA . GLY B 1 79 ? -39.708 -26.127 19.366 1.00 25.65 79 GLY B CA 1
ATOM 2981 C C . GLY B 1 79 ? -39.659 -24.620 19.210 1.00 32.18 79 GLY B C 1
ATOM 2982 O O . GLY B 1 79 ? -39.244 -24.115 18.161 1.00 26.32 79 GLY B O 1
ATOM 2983 N N . HIS B 1 80 ? -40.085 -23.887 20.235 1.00 29.29 80 HIS B N 1
ATOM 2984 C CA . HIS B 1 80 ? -40.051 -22.433 20.174 1.00 31.00 80 HIS B CA 1
ATOM 2985 C C . HIS B 1 80 ? -39.936 -21.867 21.581 1.00 33.38 80 HIS B C 1
ATOM 2986 O O . HIS B 1 80 ? -40.471 -22.426 22.542 1.00 31.58 80 HIS B O 1
ATOM 2993 N N . SER B 1 81 ? -39.223 -20.749 21.687 1.00 28.18 81 SER B N 1
ATOM 2994 C CA . SER B 1 81 ? -39.117 -20.018 22.938 1.00 28.98 81 SER B CA 1
ATOM 2995 C C . SER B 1 81 ? -38.832 -18.561 22.616 1.00 28.14 81 SER B C 1
ATOM 2996 O O . SER B 1 81 ? -38.457 -18.212 21.494 1.00 29.02 81 SER B O 1
ATOM 2999 N N . MET B 1 82 ? -39.016 -17.711 23.615 1.00 28.11 82 MET B N 1
ATOM 3000 C CA . MET B 1 82 ? -38.775 -16.284 23.484 1.00 30.21 82 MET B CA 1
ATOM 3001 C C . MET B 1 82 ? -37.571 -15.893 24.326 1.00 29.38 82 MET B C 1
ATOM 3002 O O . MET B 1 82 ? -37.495 -16.240 25.508 1.00 28.69 82 MET B O 1
ATOM 3007 N N . GLN B 1 83 ? -36.633 -15.180 23.712 1.00 25.79 83 GLN B N 1
ATOM 3008 C CA . GLN B 1 83 ? -35.484 -14.606 24.404 1.00 26.36 83 GLN B CA 1
ATOM 3009 C C . GLN B 1 83 ? -35.518 -13.105 24.158 1.00 26.99 83 GLN B C 1
ATOM 3010 O O . GLN B 1 83 ? -35.206 -12.649 23.052 1.00 25.59 83 GLN B O 1
ATOM 3016 N N . ASN B 1 84 ? -35.909 -12.348 25.182 1.00 23.45 84 ASN B N 1
ATOM 3017 C CA . ASN B 1 84 ? -36.143 -10.917 25.054 1.00 23.67 84 ASN B CA 1
ATOM 3018 C C . ASN B 1 84 ? -37.079 -10.652 23.875 1.00 23.15 84 ASN B C 1
ATOM 3019 O O . ASN B 1 84 ? -38.190 -11.189 23.839 1.00 21.36 84 ASN B O 1
ATOM 3024 N N . CYS B 1 85 ? -36.649 -9.854 22.896 1.00 25.62 85 CYS B N 1
ATOM 3025 C CA . CYS B 1 85 ? -37.509 -9.461 21.785 1.00 20.88 85 CYS B CA 1
ATOM 3026 C C . CYS B 1 85 ? -37.306 -10.325 20.541 1.00 24.41 85 CYS B C 1
ATOM 3027 O O . CYS B 1 85 ? -37.739 -9.945 19.446 1.00 18.69 85 CYS B O 1
ATOM 3030 N N . VAL B 1 86 ? -36.696 -11.496 20.695 1.00 18.99 86 VAL B N 1
ATOM 3031 C CA . VAL B 1 86 ? -36.427 -12.408 19.593 1.00 24.41 86 VAL B CA 1
ATOM 3032 C C . VAL B 1 86 ? -37.053 -13.760 19.907 1.00 25.89 86 VAL B C 1
ATOM 3033 O O . VAL B 1 86 ? -37.004 -14.227 21.051 1.00 26.77 86 VAL B O 1
ATOM 3037 N N . LEU B 1 87 ? -37.670 -14.372 18.899 1.00 22.20 87 LEU B N 1
ATOM 3038 C CA . LEU B 1 87 ? -38.113 -15.754 19.004 1.00 25.27 87 LEU B CA 1
ATOM 3039 C C . LEU B 1 87 ? -37.031 -16.682 18.473 1.00 22.85 87 LEU B C 1
ATOM 3040 O O . LEU B 1 87 ? -36.320 -16.356 17.518 1.00 21.11 87 LEU B O 1
ATOM 3045 N N . LYS B 1 88 ? -36.913 -17.850 19.102 1.00 26.81 88 LYS B N 1
ATOM 3046 C CA . LYS B 1 88 ? -35.988 -18.890 18.666 1.00 21.92 88 LYS B CA 1
ATOM 3047 C C . LYS B 1 88 ? -36.803 -20.124 18.302 1.00 24.58 88 LYS B C 1
ATOM 3048 O O . LYS B 1 88 ? -37.399 -20.759 19.178 1.00 22.84 88 LYS B O 1
ATOM 3054 N N . LEU B 1 89 ? -36.837 -20.455 17.012 1.00 24.92 89 LEU B N 1
ATOM 3055 C CA . LEU B 1 89 ? -37.617 -21.577 16.504 1.00 27.47 89 LEU B CA 1
ATOM 3056 C C . LEU B 1 89 ? -36.670 -22.736 16.222 1.00 22.37 89 LEU B C 1
ATOM 3057 O O . LEU B 1 89 ? -35.836 -22.661 15.313 1.00 24.29 89 LEU B O 1
ATOM 3062 N N . LYS B 1 90 ? -36.801 -23.802 17.004 1.00 27.57 90 LYS B N 1
ATOM 3063 C CA . LYS B 1 90 ? -36.070 -25.036 16.746 1.00 27.24 90 LYS B CA 1
ATOM 3064 C C . LYS B 1 90 ? -36.710 -25.756 15.564 1.00 25.30 90 LYS B C 1
ATOM 3065 O O . LYS B 1 90 ? -37.903 -26.076 15.597 1.00 29.87 90 LYS B O 1
ATOM 3071 N N . VAL B 1 91 ? -35.930 -25.995 14.515 1.00 23.42 91 VAL B N 1
ATOM 3072 C CA . VAL B 1 91 ? -36.425 -26.655 13.316 1.00 27.42 91 VAL B CA 1
ATOM 3073 C C . VAL B 1 91 ? -35.762 -28.026 13.191 1.00 32.02 91 VAL B C 1
ATOM 3074 O O . VAL B 1 91 ? -34.793 -28.341 13.884 1.00 26.01 91 VAL B O 1
ATOM 3078 N N . ASP B 1 92 ? -36.297 -28.845 12.280 1.00 32.19 92 ASP B N 1
ATOM 3079 C CA . ASP B 1 92 ? -35.876 -30.232 12.116 1.00 34.48 92 ASP B CA 1
ATOM 3080 C C . ASP B 1 92 ? -34.674 -30.406 11.195 1.00 33.67 92 ASP B C 1
ATOM 3081 O O . ASP B 1 92 ? -34.134 -31.513 11.115 1.00 40.26 92 ASP B O 1
ATOM 3086 N N . THR B 1 93 ? -34.253 -29.360 10.490 1.00 34.01 93 THR B N 1
ATOM 3087 C CA . THR B 1 93 ? -33.131 -29.438 9.566 1.00 31.15 93 THR B CA 1
ATOM 3088 C C . THR B 1 93 ? -32.093 -28.405 9.971 1.00 31.54 93 THR B C 1
ATOM 3089 O O . THR B 1 93 ? -32.422 -27.229 10.154 1.00 29.32 93 THR B O 1
ATOM 3093 N N . ALA B 1 94 ? -30.850 -28.844 10.126 1.00 29.38 94 ALA B N 1
ATOM 3094 C CA . ALA B 1 94 ? -29.761 -27.912 10.369 1.00 29.32 94 ALA B CA 1
ATOM 3095 C C . ALA B 1 94 ? -29.275 -27.338 9.046 1.00 28.40 94 ALA B C 1
ATOM 3096 O O . ALA B 1 94 ? -29.119 -28.062 8.058 1.00 27.25 94 ALA B O 1
ATOM 3098 N N . ASN B 1 95 ? -29.055 -26.030 9.027 1.00 26.34 95 ASN B N 1
ATOM 3099 C CA . ASN B 1 95 ? -28.633 -25.344 7.809 1.00 21.55 95 ASN B CA 1
ATOM 3100 C C . ASN B 1 95 ? -27.237 -25.805 7.404 1.00 30.31 95 ASN B C 1
ATOM 3101 O O . ASN B 1 95 ? -26.276 -25.562 8.147 1.00 25.01 95 ASN B O 1
ATOM 3106 N N . PRO B 1 96 ? -27.072 -26.458 6.247 1.00 30.24 96 PRO B N 1
ATOM 3107 C CA . PRO B 1 96 ? -25.733 -26.919 5.849 1.00 33.32 96 PRO B CA 1
ATOM 3108 C C . PRO B 1 96 ? -24.798 -25.790 5.461 1.00 29.48 96 PRO B C 1
ATOM 3109 O O . PRO B 1 96 ? -23.577 -25.974 5.519 1.00 30.52 96 PRO B O 1
ATOM 3113 N N . LYS B 1 97 ? -25.332 -24.638 5.057 1.00 29.99 97 LYS B N 1
ATOM 3114 C CA . LYS B 1 97 ? -24.541 -23.466 4.717 1.00 29.70 97 LYS B CA 1
ATOM 3115 C C . LYS B 1 97 ? -24.321 -22.546 5.910 1.00 29.72 97 LYS B C 1
ATOM 3116 O O . LYS B 1 97 ? -24.093 -21.345 5.716 1.00 25.63 97 LYS B O 1
ATOM 3122 N N . THR B 1 98 ? -24.397 -23.073 7.129 1.00 28.16 98 THR B N 1
ATOM 3123 C CA . THR B 1 98 ? -24.156 -22.266 8.324 1.00 27.24 98 THR B CA 1
ATOM 3124 C C . THR B 1 98 ? -22.692 -21.850 8.373 1.00 29.53 98 THR B C 1
ATOM 3125 O O . THR B 1 98 ? -21.809 -22.719 8.377 1.00 31.40 98 THR B O 1
ATOM 3129 N N . PRO B 1 99 ? -22.384 -20.559 8.400 1.00 27.18 99 PRO B N 1
ATOM 3130 C CA . PRO B 1 99 ? -20.988 -20.132 8.489 1.00 21.52 99 PRO B CA 1
ATOM 3131 C C . PRO B 1 99 ? -20.518 -20.132 9.936 1.00 24.49 99 PRO B C 1
ATOM 3132 O O . PRO B 1 99 ? -21.307 -20.216 10.878 1.00 24.68 99 PRO B O 1
ATOM 3136 N N . LYS B 1 100 ? -19.202 -20.049 10.100 1.00 26.83 100 LYS B N 1
ATOM 3137 C CA . LYS B 1 100 ? -18.663 -19.671 11.396 1.00 26.60 100 LYS B CA 1
ATOM 3138 C C . LYS B 1 100 ? -19.184 -18.285 11.745 1.00 28.05 100 LYS B C 1
ATOM 3139 O O . LYS B 1 100 ? -19.086 -17.356 10.937 1.00 24.37 100 LYS B O 1
ATOM 3145 N N . TYR B 1 101 ? -19.774 -18.153 12.932 1.00 20.36 101 TYR B N 1
ATOM 3146 C CA . TYR B 1 101 ? -20.456 -16.921 13.291 1.00 24.63 101 TYR B CA 1
ATOM 3147 C C . TYR B 1 101 ? -20.284 -16.621 14.772 1.00 27.60 101 TYR B C 1
ATOM 3148 O O . TYR B 1 101 ? -19.995 -17.504 15.582 1.00 25.88 101 TYR B O 1
ATOM 3157 N N . LYS B 1 102 ? -20.486 -15.344 15.104 1.00 24.70 102 LYS B N 1
ATOM 3158 C CA . LYS B 1 102 ? -20.531 -14.844 16.470 1.00 30.59 102 LYS B CA 1
ATOM 3159 C C . LYS B 1 102 ? -21.672 -13.847 16.584 1.00 26.22 102 LYS B C 1
ATOM 3160 O O . LYS B 1 102 ? -22.011 -13.164 15.616 1.00 26.29 102 LYS B O 1
ATOM 3166 N N . PHE B 1 103 ? -22.263 -13.768 17.775 1.00 27.13 103 PHE B N 1
ATOM 3167 C CA . PHE B 1 103 ? -23.224 -12.724 18.106 1.00 20.66 103 PHE B CA 1
ATOM 3168 C C . PHE B 1 103 ? -22.494 -11.640 18.889 1.00 27.92 103 PHE B C 1
ATOM 3169 O O . PHE B 1 103 ? -21.891 -11.922 19.928 1.00 27.22 103 PHE B O 1
ATOM 3177 N N . VAL B 1 104 ? -22.545 -10.408 18.390 1.00 21.56 104 VAL B N 1
ATOM 3178 C CA . VAL B 1 104 ? -21.819 -9.290 18.978 1.00 23.00 104 VAL B CA 1
ATOM 3179 C C . VAL B 1 104 ? -22.782 -8.130 19.162 1.00 26.81 104 VAL B C 1
ATOM 3180 O O . VAL B 1 104 ? -23.651 -7.891 18.316 1.00 24.83 104 VAL B O 1
ATOM 3184 N N . ARG B 1 105 ? -22.644 -7.421 20.278 1.00 21.67 105 ARG B N 1
ATOM 3185 C CA . ARG B 1 105 ? -23.376 -6.184 20.512 1.00 20.74 105 ARG B CA 1
ATOM 3186 C C . ARG B 1 105 ? -22.423 -5.023 20.276 1.00 23.17 105 ARG B C 1
ATOM 3187 O O . ARG B 1 105 ? -21.425 -4.881 20.992 1.00 25.00 105 ARG B O 1
ATOM 3195 N N . ILE B 1 106 ? -22.724 -4.202 19.272 1.00 25.44 106 ILE B N 1
ATOM 3196 C CA . ILE B 1 106 ? -21.830 -3.120 18.876 1.00 25.69 106 ILE B CA 1
ATOM 3197 C C . ILE B 1 106 ? -22.121 -1.868 19.693 1.00 25.47 106 ILE B C 1
ATOM 3198 O O . ILE B 1 106 ? -23.085 -1.819 20.464 1.00 24.88 106 ILE B O 1
ATOM 3203 N N . GLN B 1 107 ? -21.279 -0.857 19.534 1.00 26.14 107 GLN B N 1
ATOM 3204 C CA . GLN B 1 107 ? -21.431 0.438 20.171 1.00 28.90 107 GLN B CA 1
ATOM 3205 C C . GLN B 1 107 ? -21.737 1.502 19.129 1.00 23.69 107 GLN B C 1
ATOM 3206 O O . GLN B 1 107 ? -21.498 1.299 17.934 1.00 25.10 107 GLN B O 1
ATOM 3212 N N . PRO B 1 108 ? -22.275 2.650 19.540 1.00 28.99 108 PRO B N 1
ATOM 3213 C CA . PRO B 1 108 ? -22.475 3.741 18.580 1.00 23.05 108 PRO B CA 1
ATOM 3214 C C . PRO B 1 108 ? -21.153 4.171 17.963 1.00 22.84 108 PRO B C 1
ATOM 3215 O O . PRO B 1 108 ? -20.111 4.176 18.619 1.00 16.19 108 PRO B O 1
ATOM 3219 N N . GLY B 1 109 ? -21.206 4.517 16.681 1.00 17.55 109 GLY B N 1
ATOM 3220 C CA . GLY B 1 109 ? -20.035 4.863 15.916 1.00 19.80 109 GLY B CA 1
ATOM 3221 C C . GLY B 1 109 ? -19.483 3.737 15.070 1.00 19.70 109 GLY B C 1
ATOM 3222 O O . GLY B 1 109 ? -18.699 3.999 14.153 1.00 16.98 10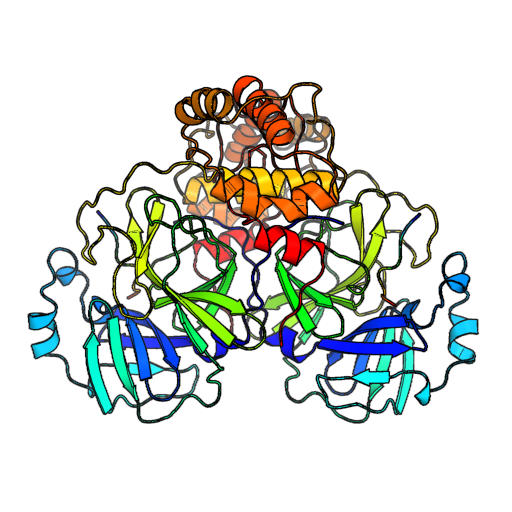9 GLY B O 1
ATOM 3223 N N . GLN B 1 110 ? -19.868 2.496 15.350 1.00 17.11 110 GLN B N 1
ATOM 3224 C CA . GLN B 1 110 ? -19.385 1.359 14.586 1.00 19.37 110 GLN B CA 1
ATOM 3225 C C . GLN B 1 110 ? -20.283 1.117 13.376 1.00 22.57 110 GLN B C 1
ATOM 3226 O O . GLN B 1 110 ? -21.473 1.438 13.385 1.00 19.48 110 GLN B O 1
ATOM 3232 N N . THR B 1 111 ? -19.689 0.564 12.321 1.00 18.39 111 THR B N 1
ATOM 3233 C CA . THR B 1 111 ? -20.368 0.343 11.055 1.00 21.27 111 THR B CA 1
ATOM 3234 C C . THR B 1 111 ? -20.574 -1.147 10.813 1.00 22.59 111 THR B C 1
ATOM 3235 O O . THR B 1 111 ? -19.886 -1.994 11.387 1.00 20.25 111 THR B O 1
ATOM 3239 N N . PHE B 1 112 ? -21.530 -1.451 9.937 1.00 18.24 112 PHE B N 1
ATOM 3240 C CA . PHE B 1 112 ? -21.834 -2.823 9.561 1.00 20.68 112 PHE B CA 1
ATOM 3241 C C . PHE B 1 112 ? -22.662 -2.796 8.283 1.00 21.90 112 PHE B C 1
ATOM 3242 O O . PHE B 1 112 ? -23.221 -1.760 7.906 1.00 15.47 112 PHE B O 1
ATOM 3250 N N . SER B 1 113 ? -22.723 -3.944 7.614 1.00 19.24 113 SER B N 1
ATOM 3251 C CA . SER B 1 113 ? -23.502 -4.096 6.392 1.00 14.79 113 SER B CA 1
ATOM 3252 C C . SER B 1 113 ? -24.858 -4.702 6.716 1.00 15.66 113 SER B C 1
ATOM 3253 O O . SER B 1 113 ? -24.966 -5.579 7.576 1.00 18.81 113 SER B O 1
ATOM 3256 N N . VAL B 1 114 ? -25.887 -4.240 6.009 1.00 20.30 114 VAL B N 1
ATOM 3257 C CA . VAL B 1 114 ? -27.248 -4.753 6.138 1.00 19.98 114 VAL B CA 1
ATOM 3258 C C . VAL B 1 114 ? -27.618 -5.466 4.842 1.00 19.79 114 VAL B C 1
ATOM 3259 O O . VAL B 1 114 ? -27.476 -4.901 3.750 1.00 15.55 114 VAL B O 1
ATOM 3263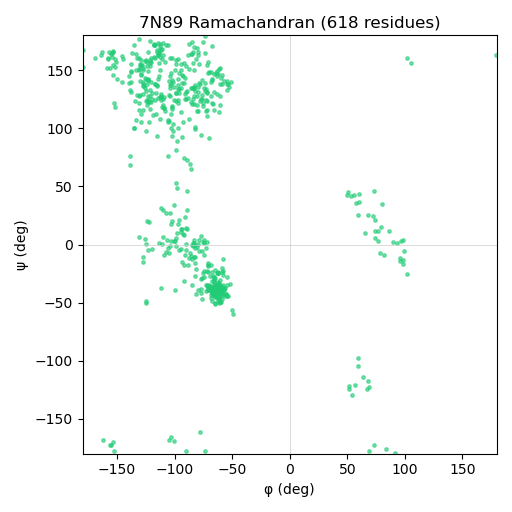 N N . LEU B 1 115 ? -28.069 -6.714 4.958 1.00 21.04 115 LEU B N 1
ATOM 3264 C CA . LEU B 1 115 ? -28.675 -7.435 3.840 1.00 20.85 115 LEU B CA 1
ATOM 3265 C C . LEU B 1 115 ? -30.184 -7.289 3.989 1.00 20.41 115 LEU B C 1
ATOM 3266 O O . LEU B 1 115 ? -30.807 -7.971 4.808 1.00 19.69 115 LEU B O 1
ATOM 3271 N N . ALA B 1 116 ? -30.766 -6.369 3.223 1.00 19.36 116 ALA B N 1
ATOM 3272 C CA . ALA B 1 116 ? -32.206 -6.162 3.279 1.00 20.15 116 ALA B CA 1
ATOM 3273 C C . ALA B 1 116 ? -32.922 -7.312 2.582 1.00 21.50 116 ALA B C 1
ATOM 3274 O O . ALA B 1 116 ? -32.571 -7.682 1.456 1.00 19.66 116 ALA B O 1
ATOM 3276 N N . CYS B 1 117 ? -33.934 -7.867 3.248 1.00 19.28 117 CYS B N 1
ATOM 3277 C CA . CYS B 1 117 ? -34.644 -9.037 2.751 1.00 20.54 117 CYS B CA 1
ATOM 3278 C C . CYS B 1 117 ? -36.150 -8.842 2.859 1.00 20.12 117 CYS B C 1
ATOM 3279 O O . CYS B 1 117 ? -36.645 -8.148 3.756 1.00 20.40 117 CYS B O 1
ATOM 3282 N N . TYR B 1 118 ? -36.871 -9.478 1.931 1.00 21.75 118 TYR B N 1
ATOM 3283 C CA . TYR B 1 118 ? -38.327 -9.558 1.946 1.00 18.92 118 TYR B CA 1
ATOM 3284 C C . TYR B 1 118 ? -38.738 -10.974 1.567 1.00 20.12 118 TYR B C 1
ATOM 3285 O O . TYR B 1 118 ? -38.238 -11.522 0.580 1.00 17.41 118 TYR B O 1
ATOM 3294 N N . ASN B 1 119 ? -39.635 -11.564 2.360 1.00 23.31 119 ASN B N 1
ATOM 3295 C CA . ASN B 1 119 ? -40.145 -12.916 2.104 1.00 24.02 119 ASN B CA 1
ATOM 3296 C C . ASN B 1 119 ? -39.014 -13.940 2.051 1.00 25.56 119 ASN B C 1
ATOM 3297 O O . ASN B 1 119 ? -39.047 -14.886 1.261 1.00 22.88 119 ASN B O 1
ATOM 3302 N N . GLY B 1 120 ? -37.993 -13.744 2.885 1.00 21.34 120 GLY B N 1
ATOM 3303 C CA . GLY B 1 120 ? -36.856 -14.640 2.918 1.00 22.34 120 GLY B CA 1
ATOM 3304 C C . GLY B 1 120 ? -35.860 -14.496 1.784 1.00 25.73 120 GLY B C 1
ATOM 3305 O O . GLY B 1 120 ? -34.895 -15.273 1.730 1.00 23.39 120 GLY B O 1
ATOM 3306 N N . SER B 1 121 ? -36.048 -13.534 0.883 1.00 21.79 121 SER B N 1
ATOM 3307 C CA . SER B 1 121 ? -35.150 -13.380 -0.255 1.00 22.40 121 SER B CA 1
ATOM 3308 C C . SER B 1 121 ? -34.385 -12.064 -0.171 1.00 24.19 121 SER B C 1
ATOM 3309 O O . SER B 1 121 ? -34.953 -11.043 0.232 1.00 25.29 121 SER B O 1
ATOM 3312 N N . PRO B 1 122 ? -33.110 -12.053 -0.565 1.00 28.92 122 PRO B N 1
ATOM 3313 C CA . PRO B 1 122 ? -32.311 -10.821 -0.459 1.00 23.53 122 PRO B CA 1
ATOM 3314 C C . PRO B 1 122 ? -32.726 -9.791 -1.499 1.00 29.22 122 PRO B C 1
ATOM 3315 O O . PRO B 1 122 ? -32.896 -10.104 -2.679 1.00 31.57 122 PRO B O 1
ATOM 3319 N N . SER B 1 123 ? -32.880 -8.547 -1.051 1.00 24.52 123 SER B N 1
ATOM 3320 C CA . SER B 1 123 ? -33.173 -7.430 -1.940 1.00 20.39 123 SER B CA 1
ATOM 3321 C C . SER B 1 123 ? -31.937 -6.601 -2.267 1.00 25.05 123 SER B C 1
ATOM 3322 O O . SER B 1 123 ? -31.773 -6.168 -3.412 1.00 25.39 123 SER B O 1
ATOM 3325 N N . GLY B 1 124 ? -31.061 -6.376 -1.296 1.00 17.02 124 GLY B N 1
ATOM 3326 C CA . GLY B 1 124 ? -29.877 -5.572 -1.534 1.00 20.94 124 GLY B CA 1
ATOM 3327 C C . GLY B 1 124 ? -29.044 -5.477 -0.276 1.00 25.94 124 GLY B C 1
ATOM 3328 O O . GLY B 1 124 ? -29.486 -5.826 0.824 1.00 21.88 124 GLY B O 1
ATOM 3329 N N . VAL B 1 125 ? -27.821 -4.993 -0.460 1.00 18.29 125 VAL B N 1
ATOM 3330 C CA . VAL B 1 125 ? -26.836 -4.901 0.609 1.00 18.40 125 VAL B CA 1
ATOM 3331 C C . VAL B 1 125 ? -26.304 -3.473 0.651 1.00 17.87 125 VAL B C 1
ATOM 3332 O O . VAL B 1 125 ? -26.071 -2.859 -0.396 1.00 18.82 125 VAL B O 1
ATOM 3336 N N . TYR B 1 126 ? -26.147 -2.931 1.861 1.00 18.27 126 TYR B N 1
ATOM 3337 C CA . TYR B 1 126 ? -25.618 -1.583 2.017 1.00 21.04 126 TYR B CA 1
ATOM 3338 C C . TYR B 1 126 ? -24.969 -1.432 3.388 1.00 19.43 126 TYR B C 1
ATOM 3339 O O . TYR B 1 126 ? -25.179 -2.238 4.298 1.00 16.09 126 TYR B O 1
ATOM 3348 N N . GLN B 1 127 ? -24.171 -0.378 3.519 1.00 18.79 127 GLN B N 1
ATOM 3349 C CA . GLN B 1 127 ? -23.381 -0.136 4.716 1.00 18.01 127 GLN B CA 1
ATOM 3350 C C . GLN B 1 127 ? -24.025 0.976 5.529 1.00 21.81 127 GLN B C 1
ATOM 3351 O O . GLN B 1 127 ? -24.518 1.955 4.965 1.00 23.75 127 GLN B O 1
ATOM 3357 N N . CYS B 1 128 ? -24.013 0.822 6.855 1.00 21.83 128 CYS B N 1
ATOM 3358 C CA A CYS B 1 128 ? -24.651 1.725 7.807 0.47 20.76 128 CYS B CA 1
ATOM 3359 C CA B CYS B 1 128 ? -24.536 1.872 7.715 0.53 20.62 128 CYS B CA 1
ATOM 3360 C C . CYS B 1 128 ? -23.744 1.908 9.014 1.00 23.70 128 CYS B C 1
ATOM 3361 O O . CYS B 1 128 ? -22.799 1.141 9.224 1.00 19.62 128 CYS B O 1
ATOM 3366 N N . ALA B 1 129 ? -24.101 2.871 9.860 1.00 22.57 129 ALA B N 1
ATOM 3367 C CA . ALA B 1 129 ? -23.460 3.075 11.144 1.00 22.18 129 ALA B CA 1
ATOM 3368 C C . ALA B 1 129 ? -24.525 3.151 12.228 1.00 19.17 129 ALA B C 1
ATOM 3369 O O . ALA B 1 129 ? -25.631 3.647 11.999 1.00 20.96 129 ALA B O 1
ATOM 3371 N N . MET B 1 130 ? -24.180 2.650 13.411 1.00 18.35 130 MET B N 1
ATOM 3372 C CA . MET B 1 130 ? -25.020 2.846 14.587 1.00 16.74 130 MET B CA 1
ATOM 3373 C C . MET B 1 130 ? -24.904 4.293 15.048 1.00 17.21 130 MET B C 1
ATOM 3374 O O . MET B 1 130 ? -23.826 4.731 15.460 1.00 19.42 130 MET B O 1
ATOM 3379 N N . ARG B 1 131 ? -26.002 5.038 14.972 1.00 21.93 131 ARG B N 1
ATOM 3380 C CA . ARG B 1 131 ? -25.970 6.446 15.333 1.00 21.32 131 ARG B CA 1
ATOM 3381 C C . ARG B 1 131 ? -25.839 6.602 16.843 1.00 24.85 131 ARG B C 1
ATOM 3382 O O . ARG B 1 131 ? -26.219 5.709 17.603 1.00 22.99 131 ARG B O 1
ATOM 3390 N N . PRO B 1 132 ? -25.287 7.729 17.306 1.00 22.59 132 PRO B N 1
ATOM 3391 C CA . PRO B 1 132 ? -25.126 7.920 18.759 1.00 23.72 132 PRO B CA 1
ATOM 3392 C C . PRO B 1 132 ? -26.428 7.836 19.545 1.00 19.89 132 PRO B C 1
ATOM 3393 O O . PRO B 1 132 ? -26.382 7.554 20.749 1.00 17.19 132 PRO B O 1
ATOM 3397 N N . ASN B 1 133 ? -27.581 8.064 18.911 1.00 18.20 133 ASN B N 1
ATOM 3398 C CA . ASN B 1 133 ? -28.872 7.884 19.560 1.00 17.94 133 ASN B CA 1
ATOM 3399 C C . ASN B 1 133 ? -29.418 6.468 19.393 1.00 21.05 133 ASN B C 1
ATOM 3400 O O . ASN B 1 133 ? -30.607 6.243 19.645 1.00 19.98 133 ASN B O 1
ATOM 3405 N N . PHE B 1 134 ? -28.576 5.524 18.961 1.00 14.70 134 PHE B N 1
ATOM 3406 C CA . PHE B 1 134 ? -28.904 4.099 18.888 1.00 17.69 134 PHE B CA 1
ATOM 3407 C C . PHE B 1 134 ? -29.957 3.783 17.830 1.00 18.47 134 PHE B C 1
ATOM 3408 O O . PHE B 1 134 ? -30.667 2.780 17.934 1.00 23.45 134 PHE B O 1
ATOM 3416 N N . THR B 1 135 ? -30.063 4.616 16.804 1.00 19.00 135 THR B N 1
ATOM 3417 C CA . THR B 1 135 ? -30.805 4.281 15.599 1.00 20.53 135 THR B CA 1
ATOM 3418 C C . THR B 1 135 ? -29.824 4.072 14.455 1.00 19.21 135 THR B C 1
ATOM 3419 O O . THR B 1 135 ? -28.616 4.289 14.589 1.00 18.42 135 THR B O 1
ATOM 3423 N N . ILE B 1 136 ? -30.359 3.627 13.323 1.00 16.85 136 ILE B N 1
ATOM 3424 C CA . ILE B 1 136 ? -29.600 3.545 12.084 1.00 23.95 136 ILE B CA 1
ATOM 3425 C C . ILE B 1 136 ? -30.428 4.196 10.990 1.00 19.94 136 ILE B C 1
ATOM 3426 O O . ILE B 1 136 ? -31.662 4.215 11.044 1.00 18.14 136 ILE B O 1
ATOM 3431 N N . LYS B 1 137 ? -29.740 4.761 10.006 1.00 16.60 137 LYS B N 1
ATOM 3432 C CA . LYS B 1 137 ? -30.388 5.387 8.857 1.00 21.64 137 LYS B CA 1
ATOM 3433 C C . LYS B 1 137 ? -30.373 4.357 7.736 1.00 21.87 137 LYS B C 1
ATOM 3434 O O . LYS B 1 137 ? -29.442 4.293 6.933 1.00 22.01 137 LYS B O 1
ATOM 3440 N N . GLY B 1 138 ? -31.416 3.526 7.688 1.00 21.84 138 GLY B N 1
ATOM 3441 C CA . GLY B 1 138 ? -31.483 2.424 6.765 1.00 20.89 138 GLY B CA 1
ATOM 3442 C C . GLY B 1 138 ? -32.429 2.677 5.602 1.00 21.66 138 GLY B C 1
ATOM 3443 O O . GLY B 1 138 ? -32.885 3.796 5.351 1.00 20.55 138 GLY B O 1
ATOM 3444 N N . SER B 1 139 ? -32.706 1.600 4.874 1.00 17.29 139 SER B N 1
ATOM 3445 C CA . SER B 1 139 ? -33.689 1.596 3.793 1.00 16.31 139 SER B CA 1
ATOM 3446 C C . SER B 1 139 ? -34.509 0.326 3.986 1.00 20.19 139 SER B C 1
ATOM 3447 O O . SER B 1 139 ? -34.058 -0.770 3.634 1.00 21.50 139 SER B O 1
ATOM 3450 N N . PHE B 1 140 ? -35.694 0.475 4.573 1.00 17.38 140 PHE B N 1
ATOM 3451 C CA . PHE B 1 140 ? -36.514 -0.655 4.975 1.00 15.32 140 PHE B CA 1
ATOM 3452 C C . PHE B 1 140 ? -37.972 -0.370 4.655 1.00 17.02 140 PHE B C 1
ATOM 3453 O O . PHE B 1 140 ? -38.458 0.746 4.865 1.00 20.25 140 PHE B O 1
ATOM 3461 N N . LEU B 1 141 ? -38.666 -1.389 4.162 1.00 19.17 141 LEU B N 1
ATOM 3462 C CA . LEU B 1 141 ? -40.099 -1.332 3.921 1.00 21.05 141 LEU B CA 1
ATOM 3463 C C . LEU B 1 141 ? -40.783 -2.377 4.792 1.00 22.34 141 LEU B C 1
ATOM 3464 O O . LEU B 1 141 ? -40.126 -3.197 5.440 1.00 20.87 141 LEU B O 1
ATOM 3469 N N . ASN B 1 142 ? -42.118 -2.339 4.811 1.00 20.67 142 ASN B N 1
ATOM 3470 C CA . ASN B 1 142 ? -42.872 -3.414 5.440 1.00 18.67 142 ASN B CA 1
ATOM 3471 C C . ASN B 1 142 ? -42.445 -4.747 4.840 1.00 17.51 142 ASN B C 1
ATOM 3472 O O . ASN B 1 142 ? -42.230 -4.861 3.631 1.00 20.43 142 ASN B O 1
ATOM 3477 N N . GLY B 1 143 ? -42.286 -5.749 5.700 1.00 16.10 143 GLY B N 1
ATOM 3478 C CA . GLY B 1 143 ? -41.781 -7.043 5.302 1.00 16.46 143 GLY B CA 1
ATOM 3479 C C . GLY B 1 143 ? -40.301 -7.251 5.573 1.00 25.00 143 GLY B C 1
ATOM 3480 O O . GLY B 1 143 ? -39.835 -8.395 5.529 1.00 17.90 143 GLY B O 1
ATOM 3481 N N . SER B 1 144 ? -39.553 -6.185 5.872 1.00 16.14 144 SER B N 1
ATOM 3482 C CA . SER B 1 144 ? -38.104 -6.295 6.010 1.00 24.54 144 SER B CA 1
ATOM 3483 C C . SER B 1 144 ? -37.647 -6.674 7.411 1.00 17.68 144 SER B C 1
ATOM 3484 O O . SER B 1 144 ? -36.462 -6.983 7.589 1.00 16.47 144 SER B O 1
ATOM 3487 N N . ALA B 1 145 ? -38.535 -6.633 8.406 1.00 15.60 145 ALA B N 1
ATOM 3488 C CA . ALA B 1 145 ? -38.168 -7.075 9.745 1.00 15.91 145 ALA B CA 1
ATOM 3489 C C . ALA B 1 145 ? -37.536 -8.462 9.693 1.00 18.79 145 ALA B C 1
ATOM 3490 O O . ALA B 1 145 ? -37.966 -9.334 8.936 1.00 21.24 145 ALA B O 1
ATOM 3492 N N . GLY B 1 146 ? -36.497 -8.654 10.498 1.00 13.69 146 GLY B N 1
ATOM 3493 C CA . GLY B 1 146 ? -35.714 -9.861 10.443 1.00 19.07 146 GLY B CA 1
ATOM 3494 C C . GLY B 1 146 ? -34.471 -9.763 9.591 1.00 14.80 146 GLY B C 1
ATOM 3495 O O . GLY B 1 146 ? -33.611 -10.647 9.687 1.00 19.46 146 GLY B O 1
ATOM 3496 N N . SER B 1 147 ? -34.351 -8.729 8.756 1.00 13.68 147 SER B N 1
ATOM 3497 C CA . SER B 1 147 ? -33.095 -8.490 8.059 1.00 18.66 147 SER B CA 1
ATOM 3498 C C . SER B 1 147 ? -32.004 -8.219 9.083 1.00 15.51 147 SER B C 1
ATOM 3499 O O . SER B 1 147 ? -32.253 -7.652 10.146 1.00 17.35 147 SER B O 1
ATOM 3502 N N . VAL B 1 148 ? -30.783 -8.637 8.768 1.00 18.20 148 VAL B N 1
ATOM 3503 C CA . VAL B 1 148 ? -29.721 -8.594 9.759 1.00 17.24 148 VAL B CA 1
ATOM 3504 C C . VAL B 1 148 ? -28.579 -7.713 9.267 1.00 19.48 148 VAL B C 1
ATOM 3505 O O . VAL B 1 148 ? -28.400 -7.480 8.067 1.00 18.59 148 VAL B O 1
ATOM 3509 N N . GLY B 1 149 ? -27.809 -7.214 10.234 1.00 18.93 149 GLY B N 1
ATOM 3510 C CA . GLY B 1 149 ? -26.585 -6.479 9.977 1.00 17.51 149 GLY B CA 1
ATOM 3511 C C . GLY B 1 149 ? -25.397 -7.284 10.465 1.00 21.68 149 GLY B C 1
ATOM 3512 O O . GLY B 1 149 ? -25.510 -8.061 11.415 1.00 17.45 149 GLY B O 1
ATOM 3513 N N . PHE B 1 150 ? -24.252 -7.107 9.808 1.00 22.92 150 PHE B N 1
ATOM 3514 C CA . PHE B 1 150 ? -23.150 -8.027 10.052 1.00 22.28 150 PHE B CA 1
ATOM 3515 C C . PHE B 1 150 ? -21.823 -7.394 9.670 1.00 19.09 150 PHE B C 1
ATOM 3516 O O . PHE B 1 150 ? -21.760 -6.448 8.882 1.00 19.68 150 PHE B O 1
ATOM 3524 N N . ASN B 1 151 ? -20.761 -7.960 10.235 1.00 20.09 151 ASN B N 1
ATOM 3525 C CA . ASN B 1 151 ? -19.385 -7.687 9.856 1.00 24.14 151 ASN B CA 1
ATOM 3526 C C . ASN B 1 151 ? -18.702 -9.019 9.583 1.00 27.87 151 ASN B C 1
ATOM 3527 O O . ASN B 1 151 ? -19.061 -10.041 10.174 1.00 27.19 151 ASN B O 1
ATOM 3532 N N . ILE B 1 152 ? -17.719 -9.012 8.685 1.00 24.64 152 ILE B N 1
ATOM 3533 C CA . ILE B 1 152 ? -16.936 -10.204 8.378 1.00 30.41 152 ILE B CA 1
ATOM 3534 C C . ILE B 1 152 ? -15.531 -10.013 8.931 1.00 39.29 152 ILE B C 1
ATOM 3535 O O . ILE B 1 152 ? -14.872 -9.007 8.637 1.00 32.56 152 ILE B O 1
ATOM 3540 N N . ASP B 1 153 ? -15.078 -10.976 9.732 1.00 38.10 153 ASP B N 1
ATOM 3541 C CA . ASP B 1 153 ? -13.782 -10.931 10.407 1.00 50.09 153 ASP B CA 1
ATOM 3542 C C . ASP B 1 153 ? -13.012 -12.192 10.026 1.00 54.05 153 ASP B C 1
ATOM 3543 O O . ASP B 1 153 ? -13.215 -13.253 10.626 1.00 57.76 153 ASP B O 1
ATOM 3548 N N . TYR B 1 154 ? -12.128 -12.067 9.035 1.00 56.46 154 TYR B N 1
ATOM 3549 C CA . TYR B 1 154 ? -11.373 -13.196 8.502 1.00 64.58 154 TYR B CA 1
ATOM 3550 C C . TYR B 1 154 ? -12.331 -14.256 7.969 1.00 63.98 154 TYR B C 1
ATOM 3551 O O . TYR B 1 154 ? -12.811 -14.151 6.835 1.00 63.12 154 TYR B O 1
ATOM 3560 N N . ASP B 1 155 ? -12.613 -15.279 8.777 1.00 62.77 155 ASP B N 1
ATOM 3561 C CA . ASP B 1 155 ? -13.501 -16.366 8.385 1.00 62.27 155 ASP B CA 1
ATOM 3562 C C . ASP B 1 155 ? -14.831 -16.353 9.124 1.00 59.00 155 ASP B C 1
ATOM 3563 O O . ASP B 1 155 ? -15.737 -17.111 8.753 1.00 54.48 155 ASP B O 1
ATOM 3568 N N . CYS B 1 156 ? -14.974 -15.514 10.144 1.00 51.87 156 CYS B N 1
ATOM 3569 C CA . CYS B 1 156 ? -16.111 -15.538 11.052 1.00 41.42 156 CYS B CA 1
ATOM 3570 C C . CYS B 1 156 ? -17.045 -14.376 10.740 1.00 36.30 156 CYS B C 1
ATOM 3571 O O . CYS B 1 156 ? -16.600 -13.227 10.648 1.00 28.18 156 CYS B O 1
ATOM 3574 N N . VAL B 1 157 ? -18.331 -14.675 10.564 1.00 27.48 157 VAL B N 1
ATOM 3575 C CA . VAL B 1 157 ? -19.341 -13.644 10.352 1.00 28.82 157 VAL B CA 1
ATOM 3576 C C . VAL B 1 157 ? -19.855 -13.193 11.711 1.00 29.04 157 VAL B C 1
ATOM 3577 O O . VAL B 1 157 ? -20.297 -14.015 12.518 1.00 25.51 157 VAL B O 1
ATOM 3581 N N . SER B 1 158 ? -19.807 -11.892 11.968 1.00 22.77 158 SER B N 1
ATOM 3582 C CA . SER B 1 158 ? -20.240 -11.330 13.244 1.00 27.23 158 SER B CA 1
ATOM 3583 C C . SER B 1 158 ? -21.595 -10.653 13.055 1.00 26.52 158 SER B C 1
ATOM 3584 O O . SER B 1 158 ? -21.671 -9.573 12.464 1.00 26.17 158 SER B O 1
ATOM 3587 N N . PHE B 1 159 ? -22.661 -11.288 13.555 1.00 21.03 159 PHE B N 1
ATOM 3588 C CA . PHE B 1 159 ? -24.001 -10.711 13.487 1.00 20.37 159 PHE B CA 1
ATOM 3589 C C . PHE B 1 159 ? -24.212 -9.727 14.635 1.00 22.37 159 PHE B C 1
ATOM 3590 O O . PHE B 1 159 ? -24.005 -10.071 15.803 1.00 19.41 159 PHE B O 1
ATOM 3598 N N . CYS B 1 160 ? -24.644 -8.504 14.307 1.00 21.30 160 CYS B N 1
ATOM 3599 C CA . CYS B 1 160 ? -24.781 -7.455 15.312 1.00 16.54 160 CYS B CA 1
ATOM 3600 C C . CYS B 1 160 ? -26.142 -6.775 15.345 1.00 18.62 160 CYS B C 1
ATOM 3601 O O . CYS B 1 160 ? -26.409 -6.029 16.293 1.00 23.49 160 CYS B O 1
ATOM 3604 N N . TYR B 1 161 ? -27.011 -7.007 14.366 1.00 19.50 161 TYR B N 1
ATOM 3605 C CA . TYR B 1 161 ? -28.263 -6.272 14.294 1.00 17.98 161 TYR B CA 1
ATOM 3606 C C . TYR B 1 161 ? -29.313 -7.149 13.634 1.00 15.00 161 TYR B C 1
ATOM 3607 O O . TYR B 1 161 ? -29.005 -7.912 12.719 1.00 17.80 161 TYR B O 1
ATOM 3616 N N . MET B 1 162 ? -30.544 -7.056 14.129 1.00 19.70 162 MET B N 1
ATOM 3617 C CA . MET B 1 162 ? -31.715 -7.606 13.456 1.00 20.22 162 MET B CA 1
ATOM 3618 C C . MET B 1 162 ? -32.778 -6.522 13.421 1.00 17.29 162 MET B C 1
ATOM 3619 O O . MET B 1 162 ? -33.094 -5.930 14.459 1.00 15.18 162 MET B O 1
ATOM 3624 N N . HIS B 1 163 ? -33.321 -6.254 12.233 1.00 16.04 163 HIS B N 1
ATOM 3625 C CA . HIS B 1 163 ? -34.245 -5.135 12.085 1.00 20.98 163 HIS B CA 1
ATOM 3626 C C . HIS B 1 163 ? -35.613 -5.472 12.662 1.00 17.33 163 HIS B C 1
ATOM 3627 O O . HIS B 1 163 ? -36.099 -6.597 12.527 1.00 14.15 163 HIS B O 1
ATOM 3634 N N . HIS B 1 164 ? -36.235 -4.479 13.304 1.00 17.33 164 HIS B N 1
ATOM 3635 C CA . HIS B 1 164 ? -37.573 -4.618 13.867 1.00 14.46 164 HIS B CA 1
ATOM 3636 C C . HIS B 1 164 ? -38.547 -3.562 13.366 1.00 17.27 164 HIS B C 1
ATOM 3637 O O . HIS B 1 164 ? -39.659 -3.910 12.958 1.00 15.51 164 HIS B O 1
ATOM 3644 N N . MET B 1 165 ? -38.177 -2.281 13.382 1.00 16.91 165 MET B N 1
ATOM 3645 C CA . MET B 1 165 ? -39.205 -1.258 13.227 1.00 17.54 165 MET B CA 1
ATOM 3646 C C . MET B 1 165 ? -38.607 0.041 12.706 1.00 19.83 165 MET B C 1
ATOM 3647 O O . MET B 1 165 ? -37.393 0.256 12.726 1.00 13.68 165 MET B O 1
ATOM 3652 N N . GLU B 1 166 ? -39.497 0.920 12.257 1.00 18.92 166 GLU B N 1
ATOM 3653 C CA . GLU B 1 166 ? -39.138 2.247 11.785 1.00 19.42 166 GLU B CA 1
ATOM 3654 C C . GLU B 1 166 ? -39.779 3.291 12.690 1.00 17.92 166 GLU B C 1
ATOM 3655 O O . GLU B 1 166 ? -40.935 3.146 13.098 1.00 17.52 166 GLU B O 1
ATOM 3661 N N . LEU B 1 167 ? -39.024 4.326 13.012 1.00 19.74 167 LEU B N 1
ATOM 3662 C CA . LEU B 1 167 ? -39.496 5.424 13.840 1.00 25.93 167 LEU B CA 1
ATOM 3663 C C . LEU B 1 167 ? -40.076 6.534 12.972 1.00 25.14 167 LEU B C 1
ATOM 3664 O O . LEU B 1 167 ? -39.716 6.668 11.797 1.00 21.27 167 LEU B O 1
ATOM 3669 N N . PRO B 1 168 ? -40.969 7.361 13.534 1.00 24.95 168 PRO B N 1
ATOM 3670 C CA . PRO B 1 168 ? -41.695 8.348 12.711 1.00 30.54 168 PRO B CA 1
ATOM 3671 C C . PRO B 1 168 ? -40.811 9.329 11.959 1.00 31.02 168 PRO B C 1
ATOM 3672 O O . PRO B 1 168 ? -41.332 10.041 11.093 1.00 26.24 168 PRO B O 1
ATOM 3676 N N . THR B 1 169 ? -39.516 9.411 12.262 1.00 27.98 169 THR B N 1
ATOM 3677 C CA . THR B 1 169 ? -38.610 10.290 11.533 1.00 30.55 169 THR B CA 1
ATOM 3678 C C . THR B 1 169 ? -37.917 9.590 10.369 1.00 33.63 169 THR B C 1
ATOM 3679 O O . THR B 1 169 ? -36.997 10.163 9.776 1.00 31.74 169 THR B O 1
ATOM 3683 N N . GLY B 1 170 ? -38.333 8.373 10.028 1.00 25.28 170 GLY B N 1
ATOM 3684 C CA . GLY B 1 170 ? -37.693 7.655 8.943 1.00 26.11 170 GLY B CA 1
ATOM 3685 C C . GLY B 1 170 ? -36.383 6.993 9.301 1.00 22.73 170 GLY B C 1
ATOM 3686 O O . GLY B 1 170 ? -35.630 6.611 8.400 1.00 32.31 170 GLY B O 1
ATOM 3687 N N . VAL B 1 171 ? -36.084 6.855 10.588 1.00 26.94 171 VAL B N 1
ATOM 3688 C CA . VAL B 1 171 ? -34.910 6.137 11.054 1.00 19.88 171 VAL B CA 1
ATOM 3689 C C . VAL B 1 171 ? -35.371 4.844 11.715 1.00 18.89 171 VAL B C 1
ATOM 3690 O O . VAL B 1 171 ? -36.540 4.683 12.081 1.00 19.83 171 VAL B O 1
ATOM 3694 N N . HIS B 1 172 ? -34.434 3.916 11.879 1.00 16.71 172 HIS B N 1
ATOM 3695 C CA . HIS B 1 172 ? -34.762 2.523 12.144 1.00 21.06 172 HIS B CA 1
ATOM 3696 C C . HIS B 1 172 ? -34.166 2.037 13.459 1.00 20.10 172 HIS B C 1
ATOM 3697 O O . HIS B 1 172 ? -33.149 2.547 13.933 1.00 20.68 172 HIS B O 1
ATOM 3704 N N . ALA B 1 173 ? -34.823 1.038 14.044 1.00 15.88 173 ALA B N 1
ATOM 3705 C CA . ALA B 1 173 ? -34.441 0.497 15.339 1.00 21.61 173 ALA B CA 1
ATOM 3706 C C . ALA B 1 173 ? -34.526 -1.022 15.299 1.00 20.29 173 ALA B C 1
ATOM 3707 O O . ALA B 1 173 ? -35.366 -1.592 14.597 1.00 13.26 173 ALA B O 1
ATOM 3709 N N . GLY B 1 174 ? -33.659 -1.667 16.073 1.00 22.28 174 GLY B N 1
ATOM 3710 C CA . GLY B 1 174 ? -33.611 -3.112 16.124 1.00 14.34 174 GLY B CA 1
ATOM 3711 C C . GLY B 1 174 ? -32.873 -3.594 17.354 1.00 19.15 174 GLY B C 1
ATOM 3712 O O . GLY B 1 174 ? -32.590 -2.826 18.276 1.00 17.15 174 GLY B O 1
ATOM 3713 N N . THR B 1 175 ? -32.562 -4.890 17.351 1.00 17.45 175 THR B N 1
ATOM 3714 C CA . THR B 1 175 ? -31.954 -5.566 18.486 1.00 18.69 175 THR B CA 1
ATOM 3715 C C . THR B 1 175 ? -30.638 -6.217 18.078 1.00 24.55 175 THR B C 1
ATOM 3716 O O . THR B 1 175 ? -30.338 -6.375 16.889 1.00 19.24 175 THR B O 1
ATOM 3720 N N . ASP B 1 176 ? -29.855 -6.604 19.083 1.00 17.67 176 ASP B N 1
ATOM 3721 C CA . ASP B 1 176 ? -28.799 -7.576 18.842 1.00 21.46 176 ASP B CA 1
ATOM 3722 C C . ASP B 1 176 ? -29.431 -8.956 18.662 1.00 18.48 176 ASP B C 1
ATOM 3723 O O . ASP B 1 176 ? -30.650 -9.125 18.740 1.00 17.18 176 ASP B O 1
ATOM 3728 N N . LEU B 1 177 ? -28.601 -9.964 18.413 1.00 18.72 177 LEU B N 1
ATOM 3729 C CA . LEU B 1 177 ? -29.148 -11.290 18.145 1.00 20.80 177 LEU B CA 1
ATOM 3730 C C . LEU B 1 177 ? -29.553 -12.031 19.408 1.00 25.43 177 LEU B C 1
ATOM 3731 O O . LEU B 1 177 ? -30.007 -13.177 19.313 1.00 20.08 177 LEU B O 1
ATOM 3736 N N . GLU B 1 178 ? -29.388 -11.417 20.578 1.00 24.75 178 GLU B N 1
ATOM 3737 C CA . GLU B 1 178 ? -29.922 -11.943 21.825 1.00 28.03 178 GLU B CA 1
ATOM 3738 C C . GLU B 1 178 ? -31.228 -11.269 22.220 1.00 22.02 178 GLU B C 1
ATOM 3739 O O . GLU B 1 178 ? -31.748 -11.535 23.307 1.00 23.28 178 GLU B O 1
ATOM 3745 N N . GLY B 1 179 ? -31.762 -10.399 21.363 1.00 20.09 179 GLY B N 1
ATOM 3746 C CA . GLY B 1 179 ? -33.087 -9.849 21.537 1.00 18.81 179 GLY B CA 1
ATOM 3747 C C . GLY B 1 179 ? -33.155 -8.528 22.264 1.00 22.15 179 GLY B C 1
ATOM 3748 O O . GLY B 1 179 ? -34.263 -8.018 22.471 1.00 18.70 179 GLY B O 1
ATOM 3749 N N . ASN B 1 180 ? -32.015 -7.957 22.655 1.00 18.65 180 ASN B N 1
ATOM 3750 C CA . ASN B 1 180 ? -31.989 -6.707 23.405 1.00 20.72 180 ASN B CA 1
ATOM 3751 C C . ASN B 1 180 ? -31.912 -5.532 22.439 1.00 21.78 180 ASN B C 1
ATOM 3752 O O . ASN B 1 180 ? -31.003 -5.467 21.604 1.00 18.27 180 ASN B O 1
ATOM 3757 N N . PHE B 1 181 ? -32.857 -4.603 22.566 1.00 18.02 181 PHE B N 1
ATOM 3758 C CA . PHE B 1 181 ? -32.886 -3.438 21.694 1.00 20.44 181 PHE B CA 1
ATOM 3759 C C . PHE B 1 181 ? -31.639 -2.586 21.878 1.00 22.21 181 PHE B C 1
ATOM 3760 O O . PHE B 1 181 ? -31.096 -2.466 22.980 1.00 18.48 181 PHE B O 1
ATOM 3768 N N . TYR B 1 182 ? -31.183 -2.000 20.779 1.00 20.19 182 TYR B N 1
ATOM 3769 C CA . TYR B 1 182 ? -30.281 -0.862 20.838 1.00 19.14 182 TYR B CA 1
ATOM 3770 C C . TYR B 1 182 ? -31.102 0.379 21.172 1.00 20.67 182 TYR B C 1
ATOM 3771 O O . TYR B 1 182 ? -32.074 0.689 20.476 1.00 17.76 182 TYR B O 1
ATOM 3780 N N . GLY B 1 183 ? -30.737 1.074 22.245 1.00 18.26 183 GLY B N 1
ATOM 3781 C CA . GLY B 1 183 ? -31.465 2.254 22.650 1.00 20.06 183 GLY B CA 1
ATOM 3782 C C . GLY B 1 183 ? -32.689 1.947 23.489 1.00 20.52 183 GLY B C 1
ATOM 3783 O O . GLY B 1 183 ? -32.970 0.792 23.827 1.00 24.02 183 GLY B O 1
ATOM 3784 N N . PRO B 1 184 ? -33.454 2.991 23.829 1.00 19.89 184 PRO B N 1
ATOM 3785 C CA . PRO B 1 184 ? -34.556 2.831 24.790 1.00 24.60 184 PRO B CA 1
ATOM 3786 C C . PRO B 1 184 ? -35.883 2.456 24.148 1.00 31.37 184 PRO B C 1
ATOM 3787 O O . PRO B 1 184 ? -36.947 2.795 24.674 1.00 37.26 184 PRO B O 1
ATOM 3791 N N . PHE B 1 185 ? -35.841 1.758 23.022 1.00 22.48 185 PHE B N 1
ATOM 3792 C CA . PHE B 1 185 ? -37.045 1.494 22.254 1.00 23.46 185 PHE B CA 1
ATOM 3793 C C . PHE B 1 185 ? -37.642 0.140 22.626 1.00 21.93 185 PHE B C 1
ATOM 3794 O O . PHE B 1 185 ? -36.958 -0.756 23.120 1.00 20.10 185 PHE B O 1
ATOM 3802 N N . VAL B 1 186 ? -38.948 0.014 22.395 1.00 23.18 186 VAL B N 1
ATOM 3803 C CA . VAL B 1 186 ? -39.692 -1.217 22.633 1.00 23.63 186 VAL B CA 1
ATOM 3804 C C . VAL B 1 186 ? -40.477 -1.567 21.374 1.00 20.53 186 VAL B C 1
ATOM 3805 O O . VAL B 1 186 ? -40.806 -0.694 20.564 1.00 19.48 186 VAL B O 1
ATOM 3809 N N . ASP B 1 187 ? -40.775 -2.859 21.206 1.00 20.75 187 ASP B N 1
ATOM 3810 C CA . ASP B 1 187 ? -41.427 -3.341 19.985 1.00 23.67 187 ASP B CA 1
ATOM 3811 C C . ASP B 1 187 ? -42.950 -3.284 20.142 1.00 24.53 187 ASP B C 1
ATOM 3812 O O . ASP B 1 187 ? -43.652 -4.290 20.267 1.00 22.80 187 ASP B O 1
ATOM 3817 N N . ARG B 1 188 ? -43.458 -2.055 20.114 1.00 20.75 188 ARG B N 1
ATOM 3818 C CA . ARG B 1 188 ? -44.888 -1.804 20.055 1.00 23.58 188 ARG B CA 1
ATOM 3819 C C . ARG B 1 188 ? -45.101 -0.472 19.349 1.00 24.26 188 ARG B C 1
ATOM 3820 O O . ARG B 1 188 ? -44.228 0.397 19.363 1.00 21.30 188 ARG B O 1
ATOM 3828 N N . GLN B 1 189 ? -46.262 -0.329 18.711 1.00 24.51 189 GLN B N 1
ATOM 3829 C CA . GLN B 1 189 ? -46.534 0.833 17.863 1.00 22.09 189 GLN B CA 1
ATOM 3830 C C . GLN B 1 189 ? -47.072 2.001 18.692 1.00 24.74 189 GLN B C 1
ATOM 3831 O O . GLN B 1 189 ? -48.213 2.444 18.554 1.00 25.55 189 GLN B O 1
ATOM 3837 N N . THR B 1 190 ? -46.207 2.492 19.572 1.00 25.14 190 THR B N 1
ATOM 3838 C CA . THR B 1 190 ? -46.450 3.684 20.370 1.00 27.56 190 THR B CA 1
ATOM 3839 C C . THR B 1 190 ? -45.532 4.807 19.906 1.00 24.11 190 THR B C 1
ATOM 3840 O O . THR B 1 190 ? -44.585 4.600 19.142 1.00 23.41 190 THR B O 1
ATOM 3844 N N . ALA B 1 191 ? -45.826 6.012 20.380 1.00 26.14 191 ALA B N 1
ATOM 3845 C CA . ALA B 1 191 ? -45.021 7.178 20.042 1.00 24.17 191 ALA B CA 1
ATOM 3846 C C . ALA B 1 191 ? -43.683 7.092 20.768 1.00 26.78 191 ALA B C 1
ATOM 3847 O O . ALA B 1 191 ? -43.622 7.222 21.995 1.00 31.99 191 ALA B O 1
ATOM 3849 N N . GLN B 1 192 ? -42.611 6.863 20.017 1.00 23.19 192 GLN B N 1
ATOM 3850 C CA . GLN B 1 192 ? -41.263 6.794 20.565 1.00 23.78 192 GLN B CA 1
ATOM 3851 C C . GLN B 1 192 ? -40.378 7.748 19.780 1.00 30.21 192 GLN B C 1
ATOM 3852 O O . GLN B 1 192 ? -40.455 7.810 18.548 1.00 34.32 192 GLN B O 1
ATOM 3858 N N . ALA B 1 193 ? -39.550 8.500 20.494 1.00 24.45 193 ALA B N 1
ATOM 3859 C CA . ALA B 1 193 ? -38.747 9.555 19.899 1.00 29.98 193 ALA B CA 1
ATOM 3860 C C . ALA B 1 193 ? -37.266 9.235 20.048 1.00 30.42 193 ALA B C 1
ATOM 3861 O O . ALA B 1 193 ? -36.824 8.759 21.098 1.00 30.42 193 ALA B O 1
ATOM 3863 N N . ALA B 1 194 ? -36.506 9.487 18.986 1.00 25.21 194 ALA B N 1
ATOM 3864 C CA . ALA B 1 194 ? -35.060 9.341 19.037 1.00 28.67 194 ALA B CA 1
ATOM 3865 C C . ALA B 1 194 ? -34.423 10.596 19.619 1.00 27.81 194 ALA B C 1
ATOM 3866 O O . ALA B 1 194 ? -34.945 11.708 19.486 1.00 23.05 194 ALA B O 1
ATOM 3868 N N . GLY B 1 195 ? -33.285 10.411 20.276 1.00 26.43 195 GLY B N 1
ATOM 3869 C CA . GLY B 1 195 ? -32.548 11.519 20.840 1.00 21.87 195 GLY B CA 1
ATOM 3870 C C . GLY B 1 195 ? -31.760 12.279 19.791 1.00 26.43 195 GLY B C 1
ATOM 3871 O O . GLY B 1 195 ? -32.004 12.177 18.585 1.00 27.86 195 GLY B O 1
ATOM 3872 N N . THR B 1 196 ? -30.780 13.041 20.270 1.00 21.43 196 THR B N 1
ATOM 3873 C CA . THR B 1 196 ? -29.973 13.869 19.386 1.00 25.63 196 THR B CA 1
ATOM 3874 C C . THR B 1 196 ? -29.041 13.006 18.547 1.00 25.51 196 THR B C 1
ATOM 3875 O O . THR B 1 196 ? -28.346 12.129 19.069 1.00 22.05 196 THR B O 1
ATOM 3879 N N . ASP B 1 197 ? -29.023 13.262 17.243 1.00 21.49 197 ASP B N 1
ATOM 3880 C CA . ASP B 1 197 ? -28.119 12.566 16.330 1.00 20.33 197 ASP B CA 1
ATOM 3881 C C . ASP B 1 197 ? -26.860 13.415 16.188 1.00 24.26 197 ASP B C 1
ATOM 3882 O O . ASP B 1 197 ? -26.777 14.311 15.348 1.00 29.17 197 ASP B O 1
ATOM 3887 N N . THR B 1 198 ? -25.869 13.132 17.024 1.00 23.27 198 THR B N 1
ATOM 3888 C CA . THR B 1 198 ? -24.615 13.865 16.978 1.00 24.74 198 THR B CA 1
ATOM 3889 C C . THR B 1 198 ? -23.684 13.273 15.919 1.00 28.31 198 THR B C 1
ATOM 3890 O O . THR B 1 198 ? -23.790 12.102 15.544 1.00 16.19 198 THR B O 1
ATOM 3894 N N . THR B 1 199 ? -22.760 14.106 15.440 1.00 20.21 199 THR B N 1
ATOM 3895 C CA . THR B 1 199 ? -21.800 13.675 14.435 1.00 18.79 199 THR B CA 1
ATOM 3896 C C . THR B 1 199 ? -20.619 12.963 15.088 1.00 23.12 199 THR B C 1
ATOM 3897 O O . THR B 1 199 ? -20.072 13.423 16.095 1.00 23.06 199 THR B O 1
ATOM 3901 N N . ILE B 1 200 ? -20.234 11.828 14.506 1.00 20.44 200 ILE B N 1
ATOM 3902 C CA . ILE B 1 200 ? -19.188 10.962 15.045 1.00 22.96 200 ILE B CA 1
ATOM 3903 C C . ILE B 1 200 ? -17.845 11.544 14.604 1.00 21.45 200 ILE B C 1
ATOM 3904 O O . ILE B 1 200 ? -17.391 11.324 13.479 1.00 17.34 200 ILE B O 1
ATOM 3909 N N . THR B 1 201 ? -17.203 12.284 15.512 1.00 22.62 201 THR B N 1
ATOM 3910 C CA . THR B 1 201 ? -16.027 13.077 15.164 1.00 22.26 201 THR B CA 1
ATOM 3911 C C . THR B 1 201 ? -14.856 12.206 14.727 1.00 17.08 201 THR B C 1
ATOM 3912 O O . THR B 1 201 ? -14.155 12.540 13.764 1.00 20.52 201 THR B O 1
ATOM 3916 N N . VAL B 1 202 ? -14.604 11.101 15.436 1.00 17.93 202 VAL B N 1
ATOM 3917 C CA . VAL B 1 202 ? -13.465 10.258 15.079 1.00 19.79 202 VAL B CA 1
ATOM 3918 C C . VAL B 1 202 ? -13.634 9.688 13.672 1.00 21.43 202 VAL B C 1
ATOM 3919 O O . VAL B 1 202 ? -12.653 9.522 12.933 1.00 13.21 202 VAL B O 1
ATOM 3923 N N . ASN B 1 203 ? -14.876 9.427 13.260 1.00 19.32 203 ASN B N 1
ATOM 3924 C CA . ASN B 1 203 ? -15.128 8.928 11.912 1.00 18.40 203 ASN B CA 1
ATOM 3925 C C . ASN B 1 203 ? -14.894 10.007 10.857 1.00 16.26 203 ASN B C 1
ATOM 3926 O O . ASN B 1 203 ? -14.368 9.716 9.774 1.00 14.87 203 ASN B O 1
ATOM 3931 N N . VAL B 1 204 ? -15.285 11.254 11.141 1.00 14.50 204 VAL B N 1
ATOM 3932 C CA . VAL B 1 204 ? -15.005 12.335 10.201 1.00 15.34 204 VAL B CA 1
ATOM 3933 C C . VAL B 1 204 ? -13.501 12.486 10.005 1.00 16.16 204 VAL B C 1
ATOM 3934 O O . VAL B 1 204 ? -13.020 12.662 8.879 1.00 14.00 204 VAL B O 1
ATOM 3938 N N . LEU B 1 205 ? -12.733 12.399 11.094 1.00 17.35 205 LEU B N 1
ATOM 3939 C CA . LEU B 1 205 ? -11.281 12.521 10.986 1.00 17.01 205 LEU B CA 1
ATOM 3940 C C . LEU B 1 205 ? -10.701 11.412 10.115 1.00 15.20 205 LEU B C 1
ATOM 3941 O O . LEU B 1 205 ? -9.895 11.672 9.217 1.00 16.43 205 LEU B O 1
ATOM 3946 N N . ALA B 1 206 ? -11.114 10.164 10.357 1.00 16.37 206 ALA B N 1
ATOM 3947 C CA . ALA B 1 206 ? -10.655 9.059 9.519 1.00 18.17 206 ALA B CA 1
ATOM 3948 C C . ALA B 1 206 ? -11.033 9.273 8.055 1.00 16.62 206 ALA B C 1
ATOM 3949 O O . ALA B 1 206 ? -10.236 8.993 7.151 1.00 20.27 206 ALA B O 1
ATOM 3951 N N . TRP B 1 207 ? -12.237 9.787 7.800 1.00 17.60 207 TRP B N 1
ATOM 3952 C CA . TRP B 1 207 ? -12.642 10.062 6.425 1.00 17.84 207 TRP B CA 1
ATOM 3953 C C . TRP B 1 207 ? -11.773 11.152 5.801 1.00 17.73 207 TRP B C 1
ATOM 3954 O O . TRP B 1 207 ? -11.402 11.061 4.624 1.00 15.87 207 TRP B O 1
ATOM 3965 N N . LEU B 1 208 ? -11.433 12.187 6.577 1.00 17.11 208 LEU B N 1
ATOM 3966 C CA . LEU B 1 208 ? -10.504 13.205 6.092 1.00 24.53 208 LEU B CA 1
ATOM 3967 C C . LEU B 1 208 ? -9.131 12.616 5.793 1.00 19.60 208 LEU B C 1
ATOM 3968 O O . LEU B 1 208 ? -8.448 13.073 4.868 1.00 20.03 208 LEU B O 1
ATOM 3973 N N . TYR B 1 209 ? -8.699 11.623 6.569 1.00 18.34 209 TYR B N 1
ATOM 3974 C CA . TYR B 1 209 ? -7.453 10.937 6.245 1.00 19.42 209 TYR B CA 1
ATOM 3975 C C . TYR B 1 209 ? -7.586 10.142 4.953 1.00 22.68 209 TYR B C 1
ATOM 3976 O O . TYR B 1 209 ? -6.639 10.080 4.163 1.00 20.43 209 TYR B O 1
ATOM 3985 N N . ALA B 1 210 ? -8.751 9.525 4.720 1.00 14.07 210 ALA B N 1
ATOM 3986 C CA . ALA B 1 210 ? -8.992 8.858 3.443 1.00 17.74 210 ALA B CA 1
ATOM 3987 C C . ALA B 1 210 ? -8.871 9.837 2.285 1.00 16.05 210 ALA B C 1
ATOM 3988 O O . ALA B 1 210 ? -8.344 9.491 1.222 1.00 19.39 210 ALA B O 1
ATOM 3990 N N . ALA B 1 211 ? -9.348 11.068 2.480 1.00 18.00 211 ALA B N 1
ATOM 3991 C CA . ALA B 1 211 ? -9.274 12.078 1.430 1.00 18.33 211 ALA B CA 1
ATOM 3992 C C . ALA B 1 211 ? -7.830 12.404 1.079 1.00 22.39 211 ALA B C 1
ATOM 3993 O O . ALA B 1 211 ? -7.468 12.492 -0.100 1.00 23.98 211 ALA B O 1
ATOM 3995 N N . VAL B 1 212 ? -6.991 12.604 2.094 1.00 21.34 212 VAL B N 1
ATOM 3996 C CA . VAL B 1 212 ? -5.579 12.881 1.848 1.00 19.86 212 VAL B CA 1
ATOM 3997 C C . VAL B 1 212 ? -4.944 11.725 1.085 1.00 21.07 212 VAL B C 1
ATOM 3998 O O . VAL B 1 212 ? -4.277 11.923 0.064 1.00 20.55 212 VAL B O 1
ATOM 4002 N N . ILE B 1 213 ? -5.164 10.496 1.563 1.00 16.77 213 ILE B N 1
ATOM 4003 C CA . ILE B 1 213 ? -4.653 9.302 0.893 1.00 20.50 213 ILE B CA 1
ATOM 4004 C C . ILE B 1 213 ? -5.041 9.287 -0.578 1.00 26.02 213 ILE B C 1
ATOM 4005 O O . ILE B 1 213 ? -4.266 8.829 -1.426 1.00 28.71 213 ILE B O 1
ATOM 4010 N N . ASN B 1 214 ? -6.225 9.810 -0.910 1.00 28.08 214 ASN B N 1
ATOM 4011 C CA . ASN B 1 214 ? -6.724 9.833 -2.280 1.00 23.23 214 ASN B CA 1
ATOM 4012 C C . ASN B 1 214 ? -6.416 11.133 -3.021 1.00 29.73 214 ASN B C 1
ATOM 4013 O O . ASN B 1 214 ? -6.999 11.374 -4.084 1.00 32.56 214 ASN B O 1
ATOM 4018 N N . GLY B 1 215 ? -5.524 11.971 -2.497 1.00 27.55 215 GLY B N 1
ATOM 4019 C CA . GLY B 1 215 ? -5.091 13.153 -3.213 1.00 28.08 215 GLY B CA 1
ATOM 4020 C C . GLY B 1 215 ? -5.899 14.409 -2.968 1.00 26.65 215 GLY B C 1
ATOM 4021 O O . GLY B 1 215 ? -5.602 15.442 -3.580 1.00 36.82 215 GLY B O 1
ATOM 4022 N N . ASP B 1 216 ? -6.904 14.362 -2.100 1.00 26.95 216 ASP B N 1
ATOM 4023 C CA . ASP B 1 216 ? -7.717 15.531 -1.776 1.00 29.16 216 ASP B CA 1
ATOM 4024 C C . ASP B 1 216 ? -7.101 16.207 -0.558 1.00 31.52 216 ASP B C 1
ATOM 4025 O O . ASP B 1 216 ? -7.226 15.704 0.563 1.00 28.80 216 ASP B O 1
ATOM 4030 N N . ARG B 1 217 ? -6.432 17.347 -0.770 1.00 32.53 217 ARG B N 1
ATOM 4031 C CA . ARG B 1 217 ? -5.667 17.992 0.292 1.00 29.90 217 ARG B CA 1
ATOM 4032 C C . ARG B 1 217 ? -5.952 19.486 0.436 1.00 26.72 217 ARG B C 1
ATOM 4033 O O . ARG B 1 217 ? -5.275 20.151 1.225 1.00 27.18 217 ARG B O 1
ATOM 4041 N N . TRP B 1 218 ? -6.927 20.033 -0.296 1.00 24.77 218 TRP B N 1
ATOM 4042 C CA . TRP B 1 218 ? -7.128 21.479 -0.305 1.00 27.05 218 TRP B CA 1
ATOM 4043 C C . TRP B 1 218 ? -7.481 22.034 1.068 1.00 26.53 218 TRP B C 1
ATOM 4044 O O . TRP B 1 218 ? -7.253 23.221 1.319 1.00 26.78 218 TRP B O 1
ATOM 4055 N N . PHE B 1 219 ? -8.037 21.210 1.952 1.00 22.91 219 PHE B N 1
ATOM 4056 C CA . PHE B 1 219 ? -8.505 21.652 3.260 1.00 21.21 219 PHE B CA 1
ATOM 4057 C C . PHE B 1 219 ? -7.421 21.651 4.330 1.00 20.54 219 PHE B C 1
ATOM 4058 O O . PHE B 1 219 ? -7.679 22.112 5.446 1.00 25.39 219 PHE B O 1
ATOM 4066 N N . LEU B 1 220 ? -6.235 21.124 4.034 1.00 28.83 220 LEU B N 1
ATOM 4067 C CA . LEU B 1 220 ? -5.148 21.127 5.004 1.00 30.77 220 LEU B CA 1
ATOM 4068 C C . LEU B 1 220 ? -4.594 22.536 5.176 1.00 27.30 220 LEU B C 1
ATOM 4069 O O . LEU B 1 220 ? -4.274 23.209 4.192 1.00 28.11 220 LEU B O 1
ATOM 4074 N N . ASN B 1 221 ? -4.465 22.978 6.423 1.00 27.50 221 ASN B N 1
ATOM 4075 C CA . ASN B 1 221 ? -3.814 24.244 6.730 1.00 34.08 221 ASN B CA 1
ATOM 4076 C C . ASN B 1 221 ? -2.583 23.996 7.596 1.00 34.79 221 ASN B C 1
ATOM 4077 O O . ASN B 1 221 ? -2.322 22.876 8.042 1.00 40.40 221 ASN B O 1
ATOM 4082 N N . ARG B 1 222 ? -1.813 25.056 7.824 1.00 37.04 222 ARG B N 1
ATOM 4083 C CA . ARG B 1 222 ? -0.605 24.972 8.632 1.00 48.54 222 ARG B CA 1
ATOM 4084 C C . ARG B 1 222 ? -0.869 25.217 10.113 1.00 45.82 222 ARG B C 1
ATOM 4085 O O . ARG B 1 222 ? 0.082 25.410 10.879 1.00 41.67 222 ARG B O 1
ATOM 4093 N N . PHE B 1 223 ? -2.129 25.206 10.529 1.00 38.56 223 PHE B N 1
ATOM 4094 C CA . PHE B 1 223 ? -2.500 25.455 11.910 1.00 35.31 223 PHE B CA 1
ATOM 4095 C C . PHE B 1 223 ? -2.495 24.160 12.714 1.00 37.79 223 PHE B C 1
ATOM 4096 O O . PHE B 1 223 ? -2.508 23.054 12.171 1.00 31.37 223 PHE B O 1
ATOM 4104 N N . THR B 1 224 ? -2.469 24.317 14.032 1.00 34.75 224 THR B N 1
ATOM 4105 C CA . THR B 1 224 ? -2.655 23.211 14.953 1.00 32.34 224 THR B CA 1
ATOM 4106 C C . THR B 1 224 ? -3.610 23.685 16.035 1.00 30.91 224 THR B C 1
ATOM 4107 O O . THR B 1 224 ? -3.977 24.861 16.093 1.00 35.05 224 THR B O 1
ATOM 4111 N N . THR B 1 225 ? -4.038 22.757 16.884 1.00 30.94 225 THR B N 1
ATOM 4112 C CA . THR B 1 225 ? -5.008 23.081 17.916 1.00 29.41 225 THR B CA 1
ATOM 4113 C C . THR B 1 225 ? -4.815 22.113 19.069 1.00 25.28 225 THR B C 1
ATOM 4114 O O . THR B 1 225 ? -4.117 21.105 18.947 1.00 31.25 225 THR B O 1
ATOM 4118 N N . THR B 1 226 ? -5.425 22.436 20.204 1.00 30.98 226 THR B N 1
ATOM 4119 C CA . THR B 1 226 ? -5.460 21.518 21.331 1.00 27.41 226 THR B CA 1
ATOM 4120 C C . THR B 1 226 ? -6.795 20.789 21.355 1.00 23.85 226 THR B C 1
ATOM 4121 O O . THR B 1 226 ? -7.785 21.236 20.769 1.00 23.79 226 THR B O 1
ATOM 4125 N N . LEU B 1 227 ? -6.804 19.643 22.037 1.00 22.95 227 LEU B N 1
ATOM 4126 C CA . LEU B 1 227 ? -8.046 18.903 22.222 1.00 21.39 227 LEU B CA 1
ATOM 4127 C C . LEU B 1 227 ? -9.088 19.759 22.929 1.00 25.12 227 LEU B C 1
ATOM 4128 O O . LEU B 1 227 ? -10.276 19.718 22.585 1.00 29.71 227 LEU B O 1
ATOM 4133 N N . ASN B 1 228 ? -8.657 20.554 23.912 1.00 26.30 228 ASN B N 1
ATOM 4134 C CA . ASN B 1 228 ? -9.585 21.406 24.649 1.00 22.96 228 ASN B CA 1
ATOM 4135 C C . ASN B 1 228 ? -10.262 22.417 23.730 1.00 21.60 228 ASN B C 1
ATOM 4136 O O . ASN B 1 228 ? -11.489 22.551 23.740 1.00 25.96 228 ASN B O 1
ATOM 4141 N N . ASP B 1 229 ? -9.475 23.144 22.929 1.00 24.08 229 ASP B N 1
ATOM 4142 C CA . ASP B 1 229 ? -10.044 24.181 22.070 1.00 28.14 229 ASP B CA 1
ATOM 4143 C C . ASP B 1 229 ? -10.910 23.586 20.962 1.00 26.21 229 ASP B C 1
ATOM 4144 O O . ASP B 1 229 ? -11.952 24.152 20.610 1.00 23.18 229 ASP B O 1
ATOM 4149 N N . PHE B 1 230 ? -10.496 22.452 20.393 1.00 23.29 230 PHE B N 1
ATOM 4150 C CA . PHE B 1 230 ? -11.326 21.794 19.389 1.00 24.20 230 PHE B CA 1
ATOM 4151 C C . PHE B 1 230 ? -12.669 21.372 19.977 1.00 23.52 230 PHE B C 1
ATOM 4152 O O . PHE B 1 230 ? -13.723 21.556 19.352 1.00 21.85 230 PHE B O 1
ATOM 4160 N N . ASN B 1 231 ? -12.650 20.791 21.177 1.00 22.44 231 ASN B N 1
ATOM 4161 C CA . ASN B 1 231 ? -13.887 20.284 21.764 1.00 22.49 231 ASN B CA 1
ATOM 4162 C C . ASN B 1 231 ? -14.861 21.407 22.091 1.00 25.58 231 ASN B C 1
ATOM 4163 O O . ASN B 1 231 ? -16.080 21.215 21.988 1.00 25.44 231 ASN B O 1
ATOM 4168 N N . LEU B 1 232 ? -14.354 22.577 22.488 1.00 22.50 232 LEU B N 1
ATOM 4169 C CA . LEU B 1 232 ? -15.237 23.717 22.716 1.00 27.09 232 LEU B CA 1
ATOM 4170 C C . LEU B 1 232 ? -15.962 24.113 21.433 1.00 29.16 232 LEU B C 1
ATOM 4171 O O . LEU B 1 232 ? -17.159 24.420 21.456 1.00 30.07 232 LEU B O 1
ATOM 4176 N N . VAL B 1 233 ? -15.256 24.089 20.300 1.00 25.89 233 VAL B N 1
ATOM 4177 C CA . VAL B 1 233 ? -15.890 24.361 19.012 1.00 25.43 233 VAL B CA 1
ATOM 4178 C C . VAL B 1 233 ? -16.855 23.240 18.638 1.00 31.87 233 VAL B C 1
ATOM 4179 O O . VAL B 1 233 ? -17.989 23.492 18.212 1.00 31.68 233 VAL B O 1
ATOM 4183 N N . ALA B 1 234 ? -16.422 21.984 18.798 1.00 30.91 234 ALA B N 1
ATOM 4184 C CA . ALA B 1 234 ? -17.194 20.853 18.286 1.00 29.54 234 ALA B CA 1
ATOM 4185 C C . ALA B 1 234 ? -18.511 20.677 19.035 1.00 32.18 234 ALA B C 1
ATOM 4186 O O . ALA B 1 234 ? -19.526 20.311 18.432 1.00 29.65 234 ALA B O 1
ATOM 4188 N N . MET B 1 235 ? -18.518 20.918 20.346 1.00 30.29 235 MET B N 1
ATOM 4189 C CA . MET B 1 235 ? -19.768 20.831 21.092 1.00 33.68 235 MET B CA 1
ATOM 4190 C C . MET B 1 235 ? -20.789 21.849 20.605 1.00 38.75 235 MET B C 1
ATOM 4191 O O . MET B 1 235 ? -21.992 21.639 20.781 1.00 38.76 235 MET B O 1
ATOM 4196 N N . LYS B 1 236 ? -20.336 22.943 19.986 1.00 37.97 236 LYS B N 1
ATOM 4197 C CA . LYS B 1 236 ? -21.257 23.947 19.469 1.00 34.84 236 LYS B CA 1
ATOM 4198 C C . LYS B 1 236 ? -21.950 23.476 18.193 1.00 35.82 236 LYS B C 1
ATOM 4199 O O . LYS B 1 236 ? -23.077 23.901 17.910 1.00 35.08 236 LYS B O 1
ATOM 4205 N N . TYR B 1 237 ? -21.307 22.600 17.416 1.00 30.46 237 TYR B N 1
ATOM 4206 C CA . TYR B 1 237 ? -21.876 22.085 16.176 1.00 27.84 237 TYR B CA 1
ATOM 4207 C C . TYR B 1 237 ? -22.435 20.668 16.320 1.00 31.85 237 TYR B C 1
ATOM 4208 O O . TYR B 1 237 ? -22.603 19.971 15.313 1.00 31.20 237 TYR B O 1
ATOM 4217 N N . ASN B 1 238 ? -22.722 20.230 17.549 1.00 35.05 238 ASN B N 1
ATOM 4218 C CA . ASN B 1 238 ? -23.306 18.908 17.810 1.00 29.38 238 ASN B CA 1
ATOM 4219 C C . ASN B 1 238 ? -22.405 17.782 17.310 1.00 30.43 238 ASN B C 1
ATOM 4220 O O . ASN B 1 238 ? -22.876 16.757 16.809 1.00 26.72 238 ASN B O 1
ATOM 4225 N N . TYR B 1 239 ? -21.100 17.985 17.437 1.00 25.92 239 TYR B N 1
ATOM 4226 C CA . TYR B 1 239 ? -20.111 16.937 17.253 1.00 26.85 239 TYR B CA 1
ATOM 4227 C C . TYR B 1 239 ? -19.774 16.312 18.600 1.00 26.01 239 TYR B C 1
ATOM 4228 O O . TYR B 1 239 ? -19.831 16.969 19.644 1.00 28.19 239 TYR B O 1
ATOM 4237 N N . GLU B 1 240 ? -19.421 15.033 18.571 1.00 26.17 240 GLU B N 1
ATOM 4238 C CA . GLU B 1 240 ? -19.015 14.357 19.792 1.00 24.96 240 GLU B CA 1
ATOM 4239 C C . GLU B 1 240 ? -17.620 14.823 20.201 1.00 24.84 240 GLU B C 1
ATOM 4240 O O . GLU B 1 240 ? -16.749 14.999 19.345 1.00 26.35 240 GLU B O 1
ATOM 4246 N N . PRO B 1 241 ? -17.380 15.040 21.490 1.00 26.50 241 PRO B N 1
ATOM 4247 C CA . PRO B 1 241 ? -16.048 15.475 21.921 1.00 31.36 241 PRO B CA 1
ATOM 4248 C C . PRO B 1 241 ? -15.021 14.374 21.722 1.00 29.64 241 PRO B C 1
ATOM 4249 O O . PRO B 1 241 ? -15.324 13.181 21.801 1.00 24.58 241 PRO B O 1
ATOM 4253 N N . LEU B 1 242 ? -13.791 14.793 21.452 1.00 25.26 242 LEU B N 1
ATOM 4254 C CA . LEU B 1 242 ? -12.700 13.864 21.204 1.00 28.13 242 LEU B CA 1
ATOM 4255 C C . LEU B 1 242 ? -11.945 13.599 22.502 1.00 30.29 242 LEU B C 1
ATOM 4256 O O . LEU B 1 242 ? -11.715 14.514 23.299 1.00 22.38 242 LEU B O 1
ATOM 4261 N N . THR B 1 243 ? -11.579 12.341 22.721 1.00 20.63 243 THR B N 1
ATOM 4262 C CA . THR B 1 243 ? -10.779 11.951 23.872 1.00 27.37 243 THR B CA 1
ATOM 4263 C C . THR B 1 243 ? -9.405 11.486 23.412 1.00 27.36 243 THR B C 1
ATOM 4264 O O . THR B 1 243 ? -9.13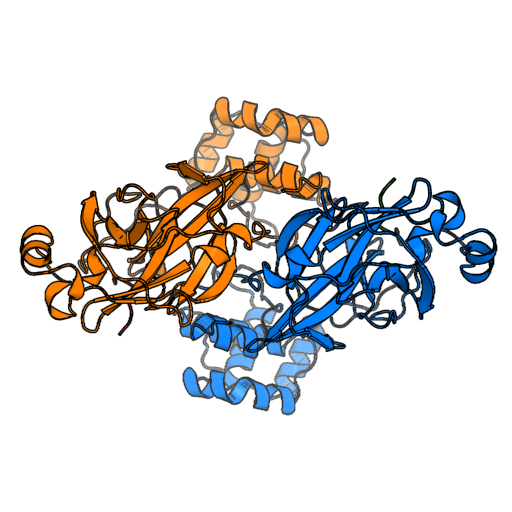2 11.340 22.216 1.00 21.78 243 THR B O 1
ATOM 4268 N N . GLN B 1 244 ? -8.534 11.248 24.393 1.00 28.82 244 GLN B N 1
ATOM 4269 C CA . GLN B 1 244 ? -7.225 10.688 24.091 1.00 25.66 244 GLN B CA 1
ATOM 4270 C C . GLN B 1 244 ? -7.346 9.321 23.421 1.00 23.66 244 GLN B C 1
ATOM 4271 O O . GLN B 1 244 ? -6.493 8.957 22.605 1.00 21.89 244 GLN B O 1
ATOM 4277 N N . ASP B 1 245 ? -8.405 8.564 23.732 1.00 22.45 245 ASP B N 1
ATOM 4278 C CA . ASP B 1 245 ? -8.592 7.256 23.105 1.00 31.47 245 ASP B CA 1
ATOM 4279 C C . ASP B 1 245 ? -8.802 7.387 21.601 1.00 28.95 245 ASP B C 1
ATOM 4280 O O . ASP B 1 245 ? -8.320 6.555 20.824 1.00 21.82 245 ASP B O 1
ATOM 4285 N N . HIS B 1 246 ? -9.520 8.426 21.172 1.00 26.63 246 HIS B N 1
ATOM 4286 C CA . HIS B 1 246 ? -9.705 8.653 19.743 1.00 27.37 246 HIS B CA 1
ATOM 4287 C C . HIS B 1 246 ? -8.390 9.039 19.072 1.00 24.66 246 HIS B C 1
ATOM 4288 O O . HIS B 1 246 ? -8.124 8.628 17.937 1.00 23.65 246 HIS B O 1
ATOM 4295 N N . VAL B 1 247 ? -7.556 9.822 19.761 1.00 21.51 247 VAL B N 1
ATOM 4296 C CA . VAL B 1 247 ? -6.245 10.183 19.218 1.00 24.65 247 VAL B CA 1
ATOM 4297 C C . VAL B 1 247 ? -5.404 8.935 18.984 1.00 22.82 247 VAL B C 1
ATOM 4298 O O . VAL B 1 247 ? -4.757 8.786 17.938 1.00 24.51 247 VAL B O 1
ATOM 4302 N N . ASP B 1 248 ? -5.393 8.017 19.958 1.00 20.74 248 ASP B N 1
ATOM 4303 C CA . ASP B 1 248 ? -4.625 6.785 19.799 1.00 22.76 248 ASP B CA 1
ATOM 4304 C C . ASP B 1 248 ? -5.125 5.971 18.613 1.00 23.85 248 ASP B C 1
ATOM 4305 O O . ASP B 1 248 ? -4.332 5.361 17.888 1.00 23.79 248 ASP B O 1
ATOM 4310 N N . ILE B 1 249 ? -6.440 5.957 18.400 1.00 27.92 249 ILE B N 1
ATOM 4311 C CA . ILE B 1 249 ? -7.030 5.107 17.370 1.00 26.35 249 ILE B CA 1
ATOM 4312 C C . ILE B 1 249 ? -6.652 5.597 15.974 1.00 23.45 249 ILE B C 1
ATOM 4313 O O . ILE B 1 249 ? -6.429 4.796 15.059 1.00 23.45 249 ILE B O 1
ATOM 4318 N N . LEU B 1 250 ? -6.546 6.911 15.792 1.00 17.37 250 LEU B N 1
ATOM 4319 C CA . LEU B 1 250 ? -6.147 7.480 14.510 1.00 21.44 250 LEU B CA 1
ATOM 4320 C C . LEU B 1 250 ? -4.641 7.414 14.269 1.00 19.23 250 LEU B C 1
ATOM 4321 O O . LEU B 1 250 ? -4.174 7.908 13.237 1.00 23.83 250 LEU B O 1
ATOM 4326 N N . GLY B 1 251 ? -3.885 6.796 15.178 1.00 21.24 251 GLY B N 1
ATOM 4327 C CA . GLY B 1 251 ? -2.443 6.727 15.098 1.00 20.19 251 GLY B CA 1
ATOM 4328 C C . GLY B 1 251 ? -1.889 6.274 13.758 1.00 21.18 251 GLY B C 1
ATOM 4329 O O . GLY B 1 251 ? -1.124 6.995 13.111 1.00 20.70 251 GLY B O 1
ATOM 4330 N N . PRO B 1 252 ? -2.244 5.061 13.322 1.00 25.88 252 PRO B N 1
ATOM 4331 C CA . PRO B 1 252 ? -1.677 4.559 12.055 1.00 26.67 252 PRO B CA 1
ATOM 4332 C C . PRO B 1 252 ? -2.046 5.387 10.832 1.00 22.98 252 PRO B C 1
ATOM 4333 O O . PRO B 1 252 ? -1.217 5.524 9.923 1.00 26.24 252 PRO B O 1
ATOM 4337 N N . LEU B 1 253 ? -3.261 5.942 10.772 1.00 26.10 253 LEU B N 1
ATOM 4338 C CA . LEU B 1 253 ? -3.613 6.805 9.645 1.00 22.42 253 LEU B CA 1
ATOM 4339 C C . LEU B 1 253 ? -2.809 8.096 9.672 1.00 24.03 253 LEU B C 1
ATOM 4340 O O . LEU B 1 253 ? -2.349 8.572 8.626 1.00 18.36 253 LEU B O 1
ATOM 4345 N N . SER B 1 254 ? -2.638 8.680 10.861 1.00 21.77 254 SER B N 1
ATOM 4346 C CA . SER B 1 254 ? -1.795 9.863 10.993 1.00 23.46 254 SER B CA 1
ATOM 4347 C C . SER B 1 254 ? -0.365 9.563 10.556 1.00 21.62 254 SER B C 1
ATOM 4348 O O . SER B 1 254 ? 0.257 10.365 9.852 1.00 20.90 254 SER B O 1
ATOM 4351 N N . ALA B 1 255 ? 0.153 8.388 10.924 1.00 23.34 255 ALA B N 1
ATOM 4352 C CA . ALA B 1 255 ? 1.528 8.036 10.583 1.00 24.48 255 ALA B CA 1
ATOM 4353 C C . ALA B 1 255 ? 1.687 7.777 9.088 1.00 27.34 255 ALA B C 1
ATOM 4354 O O . ALA B 1 255 ? 2.729 8.098 8.505 1.00 31.43 255 ALA B O 1
ATOM 4356 N N . GLN B 1 256 ? 0.667 7.202 8.444 1.00 22.41 256 GLN B N 1
ATOM 4357 C CA . GLN B 1 256 ? 0.776 6.925 7.014 1.00 25.75 256 GLN B CA 1
ATOM 4358 C C . GLN B 1 256 ? 0.796 8.209 6.192 1.00 24.80 256 GLN B C 1
ATOM 4359 O O . GLN B 1 256 ? 1.508 8.295 5.185 1.00 29.88 256 GLN B O 1
ATOM 4365 N N . THR B 1 257 ? 0.025 9.218 6.602 1.00 27.78 257 THR B N 1
ATOM 4366 C CA . THR B 1 257 ? -0.115 10.443 5.822 1.00 20.75 257 THR B CA 1
ATOM 4367 C C . THR B 1 257 ? 0.854 11.546 6.232 1.00 21.37 257 THR B C 1
ATOM 4368 O O . THR B 1 257 ? 1.017 12.516 5.481 1.00 21.96 257 THR B O 1
ATOM 4372 N N . GLY B 1 258 ? 1.484 11.439 7.399 1.00 23.37 258 GLY B N 1
ATOM 4373 C CA . GLY B 1 258 ? 2.351 12.497 7.881 1.00 24.85 258 GLY B CA 1
ATOM 4374 C C . GLY B 1 258 ? 1.641 13.706 8.451 1.00 28.61 258 GLY B C 1
ATOM 4375 O O . GLY B 1 258 ? 2.286 14.736 8.678 1.00 24.19 258 GLY B O 1
ATOM 4376 N N . ILE B 1 259 ? 0.335 13.618 8.690 1.00 26.38 259 ILE B N 1
ATOM 4377 C CA . ILE B 1 259 ? -0.445 14.708 9.269 1.00 26.70 259 ILE B CA 1
ATOM 4378 C C . ILE B 1 259 ? -0.811 14.313 10.693 1.00 25.45 259 ILE B C 1
ATOM 4379 O O . ILE B 1 259 ? -1.547 13.338 10.908 1.00 19.90 259 ILE B O 1
ATOM 4384 N N . ALA B 1 260 ? -0.288 15.064 11.663 1.00 22.33 260 ALA B N 1
ATOM 4385 C CA . ALA B 1 260 ? -0.574 14.789 13.065 1.00 22.09 260 ALA B CA 1
ATOM 4386 C C . ALA B 1 260 ? -2.056 14.992 13.360 1.00 20.10 260 ALA B C 1
ATOM 4387 O O . ALA B 1 260 ? -2.717 15.850 12.771 1.00 22.65 260 ALA B O 1
ATOM 4389 N N . VAL B 1 261 ? -2.574 14.188 14.296 1.00 19.11 261 VAL B N 1
ATOM 4390 C CA . VAL B 1 261 ? -4.008 14.180 14.580 1.00 17.49 261 VAL B CA 1
ATOM 4391 C C . VAL B 1 261 ? -4.515 15.578 14.920 1.00 23.18 261 VAL B C 1
ATOM 4392 O O . VAL B 1 261 ? -5.581 15.998 14.451 1.00 18.99 261 VAL B O 1
ATOM 4396 N N . LEU B 1 262 ? -3.765 16.324 15.731 1.00 17.94 262 LEU B N 1
ATOM 4397 C CA . LEU B 1 262 ? -4.211 17.661 16.117 1.00 19.75 262 LEU B CA 1
ATOM 4398 C C . LEU B 1 262 ? -4.061 18.686 14.998 1.00 18.00 262 LEU B C 1
ATOM 4399 O O . LEU B 1 262 ? -4.750 19.710 15.024 1.00 18.57 262 LEU B O 1
ATOM 4404 N N . ASP B 1 263 ? -3.181 18.444 14.022 1.00 16.19 263 ASP B N 1
ATOM 4405 C CA . ASP B 1 263 ? -3.199 19.263 12.814 1.00 17.43 263 ASP B CA 1
ATOM 4406 C C . ASP B 1 263 ? -4.466 19.004 12.008 1.00 16.47 263 ASP B C 1
ATOM 4407 O O . ASP B 1 263 ? -5.093 19.944 11.506 1.00 19.16 263 ASP B O 1
ATOM 4412 N N . MET B 1 264 ? -4.866 17.735 11.892 1.00 17.55 264 MET B N 1
ATOM 4413 C CA . MET B 1 264 ? -6.114 17.410 11.204 1.00 20.68 264 MET B CA 1
ATOM 4414 C C . MET B 1 264 ? -7.326 17.955 11.949 1.00 17.75 264 MET B C 1
ATOM 4415 O O . MET B 1 264 ? -8.328 18.313 11.320 1.00 21.59 264 MET B O 1
ATOM 4420 N N . CYS B 1 265 ? -7.264 18.018 13.284 1.00 17.96 265 CYS B N 1
ATOM 4421 C CA . CYS B 1 265 ? -8.352 18.635 14.041 1.00 12.87 265 CYS B CA 1
ATOM 4422 C C . CYS B 1 265 ? -8.466 20.121 13.729 1.00 19.52 265 CYS B C 1
ATOM 4423 O O . CYS B 1 265 ? -9.573 20.644 13.552 1.00 21.08 265 CYS B O 1
ATOM 4426 N N . ALA B 1 266 ? -7.328 20.819 13.656 1.00 15.40 266 ALA B N 1
ATOM 4427 C CA . ALA B 1 266 ? -7.343 22.223 13.258 1.00 21.83 266 ALA B CA 1
ATOM 4428 C C . ALA B 1 266 ? -7.976 22.400 11.884 1.00 22.42 266 ALA B C 1
ATOM 4429 O O . ALA B 1 266 ? -8.703 23.370 11.649 1.00 23.92 266 ALA B O 1
ATOM 4431 N N . SER B 1 267 ? -7.709 21.472 10.961 1.00 23.53 267 SER B N 1
ATOM 4432 C CA . SER B 1 267 ? -8.333 21.538 9.642 1.00 21.96 267 SER B CA 1
ATOM 4433 C C . SER B 1 267 ? -9.840 21.343 9.747 1.00 19.91 267 SER B C 1
ATOM 4434 O O . SER B 1 267 ? -10.619 22.076 9.127 1.00 22.78 267 SER B O 1
ATOM 4437 N N . LEU B 1 268 ? -10.272 20.356 10.535 1.00 18.68 268 LEU B N 1
ATOM 4438 C CA . LEU B 1 268 ? -11.703 20.140 10.722 1.00 23.15 268 LEU B CA 1
ATOM 4439 C C . LEU B 1 268 ? -12.355 21.322 11.435 1.00 26.62 268 LEU B C 1
ATOM 4440 O O . LEU B 1 268 ? -13.457 21.747 11.066 1.00 20.62 268 LEU B O 1
ATOM 4445 N N . LYS B 1 269 ? -11.681 21.879 12.450 1.00 25.92 269 LYS B N 1
ATOM 4446 C CA . LYS B 1 269 ? -12.230 23.034 13.158 1.00 27.71 269 LYS B CA 1
ATOM 4447 C C . LYS B 1 269 ? -12.510 24.188 12.202 1.00 29.31 269 LYS B C 1
ATOM 4448 O O . LYS B 1 269 ? -13.526 24.881 12.335 1.00 32.03 269 LYS B O 1
ATOM 4454 N N . GLU B 1 270 ? -11.626 24.398 11.220 1.00 29.42 270 GLU B N 1
ATOM 4455 C CA . GLU B 1 270 ? -11.821 25.478 10.256 1.00 33.45 270 GLU B CA 1
ATOM 4456 C C . GLU B 1 270 ? -12.976 25.173 9.303 1.00 32.38 270 GLU B C 1
ATOM 4457 O O . GLU B 1 270 ? -13.724 26.079 8.916 1.00 29.78 270 GLU B O 1
ATOM 4463 N N . LEU B 1 271 ? -13.144 23.902 8.921 1.00 24.64 271 LEU B N 1
ATOM 4464 C CA . LEU B 1 271 ? -14.260 23.531 8.052 1.00 26.19 271 LEU B CA 1
ATOM 4465 C C . LEU B 1 271 ? -15.608 23.722 8.740 1.00 27.96 271 LEU B C 1
ATOM 4466 O O . LEU B 1 271 ? -16.620 23.957 8.070 1.00 29.03 271 LEU B O 1
ATOM 4471 N N . LEU B 1 272 ? -15.649 23.624 10.070 1.00 26.80 272 LEU B N 1
ATOM 4472 C CA . LEU B 1 272 ? -16.905 23.847 10.780 1.00 29.06 272 LEU B CA 1
ATOM 4473 C C . LEU B 1 272 ? -17.236 25.331 10.878 1.00 37.27 272 LEU B C 1
ATOM 4474 O O . LEU B 1 272 ? -18.391 25.726 10.689 1.00 37.93 272 LEU B O 1
ATOM 4479 N N . GLN B 1 273 ? -16.233 26.163 11.163 1.00 34.06 273 GLN B N 1
ATOM 4480 C CA . GLN B 1 273 ? -16.454 27.591 11.353 1.00 41.47 273 GLN B CA 1
ATOM 4481 C C . GLN B 1 273 ? -16.686 28.341 10.048 1.00 39.63 273 GLN B C 1
ATOM 4482 O O . GLN B 1 273 ? -17.324 29.400 10.069 1.00 41.04 273 GLN B O 1
ATOM 4488 N N . ASN B 1 274 ? -16.195 27.821 8.920 1.00 39.69 274 ASN B N 1
ATOM 4489 C CA . ASN B 1 274 ? -16.270 28.518 7.645 1.00 35.80 274 ASN B CA 1
ATOM 4490 C C . ASN B 1 274 ? -17.048 27.779 6.565 1.00 42.49 274 ASN B C 1
ATOM 4491 O O . ASN B 1 274 ? -17.222 28.331 5.472 1.00 44.60 274 ASN B O 1
ATOM 4496 N N . GLY B 1 275 ? -17.515 26.566 6.823 1.00 41.02 275 GLY B N 1
ATOM 4497 C CA . GLY B 1 275 ? -18.134 25.777 5.778 1.00 39.75 275 GLY B CA 1
ATOM 4498 C C . GLY B 1 275 ? -17.110 25.347 4.742 1.00 43.11 275 GLY B C 1
ATOM 4499 O O . GLY B 1 275 ? -15.914 25.622 4.840 1.00 40.23 275 GLY B O 1
ATOM 4500 N N . MET B 1 276 ? -17.606 24.660 3.717 1.00 41.68 276 MET B N 1
ATOM 4501 C CA . MET B 1 276 ? -16.742 24.058 2.713 1.00 48.19 276 MET B CA 1
ATOM 4502 C C . MET B 1 276 ? -16.606 24.903 1.451 1.00 50.05 276 MET B C 1
ATOM 4503 O O . MET B 1 276 ? -16.047 24.422 0.461 1.00 54.44 276 MET B O 1
ATOM 4508 N N . ASN B 1 277 ? -17.101 26.142 1.462 1.00 49.79 277 ASN B N 1
ATOM 4509 C CA . ASN B 1 277 ? -16.861 27.109 0.390 1.00 53.70 277 ASN B CA 1
ATOM 4510 C C . ASN B 1 277 ? -17.368 26.622 -0.965 1.00 52.06 277 ASN B C 1
ATOM 4511 O O . ASN B 1 277 ? -16.859 27.041 -2.010 1.00 52.12 277 ASN B O 1
ATOM 4516 N N . GLY B 1 278 ? -18.362 25.736 -0.975 1.00 42.49 278 GLY B N 1
ATOM 4517 C CA . GLY B 1 278 ? -18.804 25.110 -2.199 1.00 47.61 278 GLY B CA 1
ATOM 4518 C C . GLY B 1 278 ? -17.920 23.988 -2.695 1.00 54.06 278 GLY B C 1
ATOM 4519 O O . GLY B 1 278 ? -18.291 23.311 -3.662 1.00 57.06 278 GLY B O 1
ATOM 4520 N N . ARG B 1 279 ? -16.765 23.769 -2.072 1.00 51.11 279 ARG B N 1
ATOM 4521 C CA . ARG B 1 279 ? -15.881 22.683 -2.458 1.00 40.80 279 ARG B CA 1
ATOM 4522 C C . ARG B 1 279 ? -16.449 21.341 -2.003 1.00 37.97 279 ARG B C 1
ATOM 4523 O O . ARG B 1 279 ? -17.360 21.266 -1.172 1.00 37.04 279 ARG B O 1
ATOM 4531 N N . THR B 1 280 ? -15.896 20.269 -2.565 1.00 38.01 280 THR B N 1
ATOM 4532 C CA . THR B 1 280 ? -16.255 18.913 -2.182 1.00 35.00 280 THR B CA 1
ATOM 4533 C C . THR B 1 280 ? -15.014 18.168 -1.704 1.00 34.96 280 THR B C 1
ATOM 4534 O O . THR B 1 280 ? -13.878 18.540 -2.013 1.00 30.42 280 THR B O 1
ATOM 4538 N N . ILE B 1 281 ? -15.250 17.114 -0.929 1.00 35.94 281 ILE B N 1
ATOM 4539 C CA . ILE B 1 281 ? -14.199 16.239 -0.425 1.00 25.65 281 ILE B CA 1
ATOM 4540 C C . ILE B 1 281 ? -14.624 14.809 -0.710 1.00 25.69 281 ILE B C 1
ATOM 4541 O O . ILE B 1 281 ? -15.691 14.376 -0.257 1.00 27.61 281 ILE B O 1
ATOM 4546 N N . LEU B 1 282 ? -13.796 14.079 -1.459 1.00 27.20 282 LEU B N 1
ATOM 4547 C CA . LEU B 1 282 ? -14.115 12.713 -1.873 1.00 29.47 282 LEU B CA 1
ATOM 4548 C C . LEU B 1 282 ? -15.512 12.638 -2.483 1.00 27.61 282 LEU B C 1
ATOM 4549 O O . LEU B 1 282 ? -16.291 11.727 -2.205 1.00 29.32 282 LEU B O 1
ATOM 4554 N N . GLY B 1 283 ? -15.839 13.626 -3.310 1.00 30.11 283 GLY B N 1
ATOM 4555 C CA . GLY B 1 283 ? -17.128 13.649 -3.969 1.00 33.55 283 GLY B CA 1
ATOM 4556 C C . GLY B 1 283 ? -18.301 14.013 -3.091 1.00 29.25 283 GLY B C 1
ATOM 4557 O O . GLY B 1 283 ? -19.442 13.948 -3.555 1.00 31.37 283 GLY B O 1
ATOM 4558 N N . SER B 1 284 ? -18.069 14.397 -1.841 1.00 27.31 284 SER B N 1
ATOM 4559 C CA . SER B 1 284 ? -19.149 14.762 -0.940 1.00 25.70 284 SER B CA 1
ATOM 4560 C C . SER B 1 284 ? -19.081 16.243 -0.603 1.00 26.28 284 SER B C 1
ATOM 4561 O O . SER B 1 284 ? -17.999 16.820 -0.480 1.00 25.26 284 SER B O 1
ATOM 4564 N N . ALA B 1 285 ? -20.257 16.848 -0.447 1.00 26.54 285 ALA B N 1
ATOM 4565 C CA . ALA B 1 285 ? -20.375 18.220 0.020 1.00 28.11 285 ALA B CA 1
ATOM 4566 C C . ALA B 1 285 ? -20.712 18.303 1.501 1.00 26.29 285 ALA B C 1
ATOM 4567 O O . ALA B 1 285 ? -20.908 19.407 2.017 1.00 27.19 285 ALA B O 1
ATOM 4569 N N . LEU B 1 286 ? -20.795 17.164 2.188 1.00 22.38 286 LEU B N 1
ATOM 4570 C CA . LEU B 1 286 ? -20.986 17.107 3.630 1.00 24.37 286 LEU B CA 1
ATOM 4571 C C . LEU B 1 286 ? -19.861 16.295 4.258 1.00 29.42 286 LEU B C 1
ATOM 4572 O O . LEU B 1 286 ? -19.269 15.424 3.612 1.00 25.37 286 LEU B O 1
ATOM 4577 N N . LEU B 1 287 ? -19.573 16.581 5.526 1.00 25.30 287 LEU B N 1
ATOM 4578 C CA . LEU B 1 287 ? -18.565 15.827 6.261 1.00 23.58 287 LEU B CA 1
ATOM 4579 C C . LEU B 1 287 ? -19.133 14.460 6.636 1.00 23.01 287 LEU B C 1
ATOM 4580 O O . LEU B 1 287 ? -20.126 14.374 7.365 1.00 25.47 287 LEU B O 1
ATOM 4585 N N . GLU B 1 288 ? -18.496 13.396 6.148 1.00 18.93 288 GLU B N 1
ATOM 4586 C CA . GLU B 1 288 ? -19.020 12.035 6.257 1.00 19.14 288 GLU B CA 1
ATOM 4587 C C . GLU B 1 288 ? -18.518 11.361 7.530 1.00 21.12 288 GLU B C 1
ATOM 4588 O O . GLU B 1 288 ? -17.309 11.353 7.800 1.00 15.76 288 GLU B O 1
ATOM 4594 N N . ASP B 1 289 ? -19.444 10.778 8.305 1.00 16.98 289 ASP B N 1
ATOM 4595 C CA . ASP B 1 289 ? -19.093 10.175 9.588 1.00 18.59 289 ASP B CA 1
ATOM 4596 C C . ASP B 1 289 ? -19.470 8.695 9.683 1.00 19.12 289 ASP B C 1
ATOM 4597 O O . ASP B 1 289 ? -19.536 8.153 10.789 1.00 16.99 289 ASP B O 1
ATOM 4602 N N . GLU B 1 290 ? -19.691 8.014 8.558 1.00 19.87 290 GLU B N 1
ATOM 4603 C CA . GLU B 1 290 ? -20.051 6.599 8.588 1.00 22.94 290 GLU B CA 1
ATOM 4604 C C . GLU B 1 290 ? -18.941 5.711 8.028 1.00 22.93 290 GLU B C 1
ATOM 4605 O O . GLU B 1 290 ? -19.210 4.655 7.447 1.00 21.82 290 GLU B O 1
ATOM 4611 N N . PHE B 1 291 ? -17.688 6.136 8.198 1.00 18.05 291 PHE B N 1
ATOM 4612 C CA . PHE B 1 291 ? -16.518 5.293 7.986 1.00 16.33 291 PHE B CA 1
ATOM 4613 C C . PHE B 1 291 ? -15.691 5.322 9.264 1.00 21.25 291 PHE B C 1
ATOM 4614 O O . PHE B 1 291 ? -15.289 6.401 9.712 1.00 18.89 291 PHE B O 1
ATOM 4622 N N . THR B 1 292 ? -15.425 4.150 9.844 1.00 21.34 292 THR B N 1
ATOM 4623 C CA . THR B 1 292 ? -14.527 4.082 10.986 1.00 13.72 292 THR B CA 1
ATOM 4624 C C . THR B 1 292 ? -13.072 4.129 10.520 1.00 19.33 292 THR B C 1
ATOM 4625 O O . THR B 1 292 ? -12.782 3.964 9.332 1.00 18.50 292 THR B O 1
ATOM 4629 N N . PRO B 1 293 ? -12.130 4.377 11.435 1.00 22.17 293 PRO B N 1
ATOM 4630 C CA . PRO B 1 293 ? -10.714 4.277 11.041 1.00 22.57 293 PRO B CA 1
ATOM 4631 C C . PRO B 1 293 ? -10.355 2.921 10.456 1.00 24.56 293 PRO B C 1
ATOM 4632 O O . PRO B 1 293 ? -9.576 2.848 9.496 1.00 17.43 293 PRO B O 1
ATOM 4636 N N . PHE B 1 294 ? -10.926 1.840 10.992 1.00 24.42 294 PHE B N 1
ATOM 4637 C CA . PHE B 1 294 ? -10.651 0.520 10.430 1.00 28.45 294 PHE B CA 1
ATOM 4638 C C . PHE B 1 294 ? -11.257 0.367 9.036 1.00 24.67 294 PHE B C 1
ATOM 4639 O O . PHE B 1 294 ? -10.649 -0.258 8.158 1.00 25.55 294 PHE B O 1
ATOM 4647 N N . ASP B 1 295 ? -12.459 0.916 8.817 1.00 23.00 295 ASP B N 1
ATOM 4648 C CA . ASP B 1 295 ? -13.037 0.928 7.473 1.00 22.00 295 ASP B CA 1
ATOM 4649 C C . ASP B 1 295 ? -12.078 1.545 6.461 1.00 20.21 295 ASP B C 1
ATOM 4650 O O . ASP B 1 295 ? -11.898 1.014 5.360 1.00 20.67 295 ASP B O 1
ATOM 4655 N N . VAL B 1 296 ? -11.452 2.669 6.819 1.00 20.56 296 VAL B N 1
ATOM 4656 C CA . VAL B 1 296 ? -10.558 3.358 5.890 1.00 20.37 296 VAL B CA 1
ATOM 4657 C C . VAL B 1 296 ? -9.339 2.498 5.571 1.00 17.77 296 VAL B C 1
ATOM 4658 O O . VAL B 1 296 ? -8.975 2.318 4.404 1.00 20.37 296 VAL B O 1
ATOM 4662 N N . VAL B 1 297 ? -8.673 1.976 6.605 1.00 20.38 297 VAL B N 1
ATOM 4663 C CA . VAL B 1 297 ? -7.520 1.106 6.379 1.00 24.15 297 VAL B CA 1
ATOM 4664 C C . VAL B 1 297 ? -7.907 -0.074 5.493 1.00 26.36 297 VAL B C 1
ATOM 4665 O O . VAL B 1 297 ? -7.192 -0.423 4.546 1.00 25.61 297 VAL B O 1
ATOM 4669 N N . ARG B 1 298 ? -9.056 -0.690 5.774 1.00 24.96 298 ARG B N 1
ATOM 4670 C CA . ARG B 1 298 ? -9.469 -1.878 5.037 1.00 27.33 298 ARG B CA 1
ATOM 4671 C C . ARG B 1 298 ? -9.686 -1.576 3.556 1.00 27.47 298 ARG B C 1
ATOM 4672 O O . ARG B 1 298 ? -9.363 -2.401 2.692 1.00 27.44 298 ARG B O 1
ATOM 4680 N N . GLN B 1 299 ? -10.223 -0.399 3.237 1.00 21.71 299 GLN B N 1
ATOM 4681 C CA . GLN B 1 299 ? -10.484 -0.076 1.838 1.00 27.39 299 GLN B CA 1
ATOM 4682 C C . GLN B 1 299 ? -9.217 0.382 1.122 1.00 28.51 299 GLN B C 1
ATOM 4683 O O . GLN B 1 299 ? -8.995 0.021 -0.040 1.00 29.13 299 GLN B O 1
ATOM 4689 N N . CYS B 1 300 ? -8.371 1.162 1.794 1.00 25.62 300 CYS B N 1
ATOM 4690 C CA . CYS B 1 300 ? -7.178 1.714 1.163 1.00 25.70 300 CYS B CA 1
ATOM 4691 C C . CYS B 1 300 ? -5.992 0.755 1.163 1.00 25.54 300 CYS B C 1
ATOM 4692 O O . CYS B 1 300 ? -4.936 1.107 0.628 1.00 31.00 300 CYS B O 1
ATOM 4695 N N . SER B 1 301 ? -6.129 -0.439 1.737 1.00 29.39 301 SER B N 1
ATOM 4696 C CA . SER B 1 301 ? -5.057 -1.421 1.702 1.00 25.21 301 SER B CA 1
ATOM 4697 C C . SER B 1 301 ? -5.499 -2.761 1.130 1.00 31.28 301 SER B C 1
ATOM 4698 O O . SER B 1 301 ? -4.679 -3.682 1.055 1.00 38.66 301 SER B O 1
ATOM 4701 N N . GLY B 1 302 ? -6.762 -2.900 0.732 1.00 32.54 302 GLY B N 1
ATOM 4702 C CA . GLY B 1 302 ? -7.224 -4.080 0.027 1.00 30.52 302 GLY B CA 1
ATOM 4703 C C . GLY B 1 302 ? -7.372 -5.326 0.877 1.00 34.45 302 GLY B C 1
ATOM 4704 O O . GLY B 1 302 ? -6.938 -6.409 0.473 1.00 29.75 302 GLY B O 1
ATOM 4705 N N . VAL B 1 303 ? -7.993 -5.187 2.045 1.00 35.00 303 VAL B N 1
ATOM 4706 C CA . VAL B 1 303 ? -8.193 -6.311 2.956 1.00 41.52 303 VAL B CA 1
ATOM 4707 C C . VAL B 1 303 ? -9.332 -7.178 2.438 1.00 36.59 303 VAL B C 1
ATOM 4708 O O . VAL B 1 303 ? -10.443 -6.690 2.198 1.00 40.76 303 VAL B O 1
ATOM 4712 N N . THR B 1 304 ? -9.059 -8.468 2.268 1.00 36.80 304 THR B N 1
ATOM 4713 C CA . THR B 1 304 ? -10.008 -9.425 1.717 1.00 43.10 304 THR B CA 1
ATOM 4714 C C . THR B 1 304 ? -10.450 -10.411 2.790 1.00 41.22 304 THR B C 1
ATOM 4715 O O . THR B 1 304 ? -9.847 -10.518 3.861 1.00 34.07 304 THR B O 1
ATOM 4719 N N . PHE B 1 305 ? -11.508 -11.158 2.470 1.00 37.91 305 PHE B N 1
ATOM 4720 C CA . PHE B 1 305 ? -12.107 -12.108 3.395 1.00 49.60 305 PHE B CA 1
ATOM 4721 C C . PHE B 1 305 ? -12.308 -13.455 2.717 1.00 57.03 305 PHE B C 1
ATOM 4722 O O . PHE B 1 305 ? -12.502 -13.538 1.500 1.00 49.32 305 PHE B O 1
ATOM 4730 N N . GLN B 1 306 ? -12.264 -14.511 3.524 1.00 66.88 306 GLN B N 1
ATOM 4731 C CA . GLN B 1 306 ? -12.485 -15.868 3.037 1.00 73.93 306 GLN B CA 1
ATOM 4732 C C . GLN B 1 306 ? -13.972 -16.178 2.887 1.00 71.29 306 GLN B C 1
ATOM 4733 O O . GLN B 1 306 ? -14.458 -16.412 1.779 1.00 70.40 306 GLN B O 1
ATOM 4742 N N . SER C 2 2 ? 0.173 8.511 -16.688 1.00 27.34 2 SER C N 1
ATOM 4743 C CA . SER C 2 2 ? -0.313 7.487 -17.599 1.00 23.86 2 SER C CA 1
ATOM 4744 C C . SER C 2 2 ? -1.419 6.675 -16.934 1.00 23.15 2 SER C C 1
ATOM 4745 O O . SER C 2 2 ? -1.636 6.744 -15.721 1.00 25.32 2 SER C O 1
ATOM 4748 N N . ALA C 2 3 ? -2.133 5.909 -17.754 1.00 23.80 3 ALA C N 1
ATOM 4749 C CA . ALA C 2 3 ? -2.981 4.855 -17.218 1.00 25.64 3 ALA C CA 1
ATOM 4750 C C . ALA C 2 3 ? -2.114 3.828 -16.503 1.00 24.46 3 ALA C C 1
ATOM 4751 O O . ALA C 2 3 ? -0.955 3.605 -16.862 1.00 25.08 3 ALA C O 1
ATOM 4753 N N . VAL C 2 4 ? -2.676 3.204 -15.472 1.00 17.94 4 VAL C N 1
ATOM 4754 C CA . VAL C 2 4 ? -1.972 2.175 -14.719 1.00 17.22 4 VAL C CA 1
ATOM 4755 C C . VAL C 2 4 ? -2.805 0.899 -14.754 1.00 19.26 4 VAL C C 1
ATOM 4756 O O . VAL C 2 4 ? -3.977 0.901 -14.359 1.00 24.25 4 VAL C O 1
ATOM 4760 N N . LEU C 2 5 ? -2.207 -0.184 -15.245 1.00 17.32 5 LEU C N 1
ATOM 4761 C CA . LEU C 2 5 ? -2.865 -1.484 -15.239 1.00 18.56 5 LEU C CA 1
ATOM 4762 C C . LEU C 2 5 ? -2.813 -2.062 -13.831 1.00 22.10 5 LEU C C 1
ATOM 4763 O O . LEU C 2 5 ? -1.733 -2.190 -13.246 1.00 21.20 5 LEU C O 1
ATOM 4768 N N . GLN C 2 6 ? -3.973 -2.409 -13.284 1.00 17.73 6 GLN C N 1
ATOM 4769 C CA . GLN C 2 6 ? -4.057 -2.722 -11.854 1.00 19.87 6 GLN C CA 1
ATOM 4770 C C . GLN C 2 6 ? -4.041 -4.221 -11.577 1.00 22.70 6 GLN C C 1
ATOM 4771 O O . GLN C 2 6 ? -4.894 -4.772 -10.874 1.00 21.14 6 GLN C O 1
ATOM 4777 N N . SER C 2 7 ? -3.027 -4.887 -12.121 1.00 20.52 7 SER C N 1
ATOM 4778 C CA . SER C 2 7 ? -2.620 -6.194 -11.637 1.00 25.60 7 SER C CA 1
ATOM 4779 C C . SER C 2 7 ? -1.749 -6.033 -10.388 1.00 26.46 7 SER C C 1
ATOM 4780 O O . SER C 2 7 ? -1.330 -4.929 -10.024 1.00 25.36 7 SER C O 1
ATOM 4783 N N . GLY C 2 8 ? -1.496 -7.151 -9.718 1.00 26.20 8 GLY C N 1
ATOM 4784 C CA . GLY C 2 8 ? -0.622 -7.159 -8.562 1.00 32.02 8 GLY C CA 1
ATOM 4785 C C . GLY C 2 8 ? 0.640 -7.952 -8.829 1.00 41.48 8 GLY C C 1
ATOM 4786 O O . GLY C 2 8 ? 0.705 -8.710 -9.801 1.00 33.34 8 GLY C O 1
ATOM 4787 N N . PHE C 2 9 ? 1.651 -7.787 -7.985 1.00 42.64 9 PHE C N 1
ATOM 4788 C CA . PHE C 2 9 ? 2.902 -8.507 -8.185 1.00 54.89 9 PHE C CA 1
ATOM 4789 C C . PHE C 2 9 ? 3.339 -9.238 -6.920 1.00 52.70 9 PHE C C 1
ATOM 4790 O O . PHE C 2 9 ? 2.846 -8.960 -5.827 1.00 55.92 9 PHE C O 1
ATOM 4802 N N . SER D 2 2 ? -46.469 7.024 15.419 1.00 24.43 2 SER D N 1
ATOM 4803 C CA . SER D 2 2 ? -45.906 5.987 16.269 1.00 27.31 2 SER D CA 1
ATOM 4804 C C . SER D 2 2 ? -44.767 5.263 15.557 1.00 25.68 2 SER D C 1
ATOM 4805 O O . SER D 2 2 ? -44.528 5.439 14.358 1.00 27.08 2 SER D O 1
ATOM 4808 N N . ALA D 2 3 ? -44.055 4.438 16.320 1.00 22.86 3 ALA D N 1
ATOM 4809 C CA . ALA D 2 3 ? -43.221 3.421 15.702 1.00 25.02 3 ALA D CA 1
ATOM 4810 C C . ALA D 2 3 ? -44.091 2.476 14.878 1.00 21.46 3 ALA D C 1
ATOM 4811 O O . ALA D 2 3 ? -45.275 2.280 15.164 1.00 22.16 3 ALA D O 1
ATOM 4813 N N . VAL D 2 4 ? -43.495 1.897 13.839 1.00 19.85 4 VAL D N 1
ATOM 4814 C CA . VAL D 2 4 ? -44.179 0.968 12.947 1.00 23.29 4 VAL D CA 1
ATOM 4815 C C . VAL D 2 4 ? -43.346 -0.304 12.865 1.00 24.16 4 VAL D C 1
ATOM 4816 O O . VAL D 2 4 ? -42.208 -0.270 12.384 1.00 24.17 4 VAL D O 1
ATOM 4820 N N . LEU D 2 5 ? -43.906 -1.418 13.340 1.00 23.73 5 LEU D N 1
ATOM 4821 C CA . LEU D 2 5 ? -43.258 -2.720 13.213 1.00 18.22 5 LEU D CA 1
ATOM 4822 C C . LEU D 2 5 ? -43.325 -3.177 11.758 1.00 25.41 5 LEU D C 1
ATOM 4823 O O . LEU D 2 5 ? -44.415 -3.271 11.183 1.00 23.97 5 LEU D O 1
ATOM 4828 N N . GLN D 2 6 ? -42.173 -3.457 11.158 1.00 18.50 6 GLN D N 1
ATOM 4829 C CA . GLN D 2 6 ? -42.117 -3.639 9.704 1.00 24.34 6 GLN D CA 1
ATOM 4830 C C . GLN D 2 6 ? -42.157 -5.109 9.304 1.00 24.33 6 GLN D C 1
ATOM 4831 O O . GLN D 2 6 ? -41.378 -5.597 8.482 1.00 17.02 6 GLN D O 1
ATOM 4837 N N . SER D 2 7 ? -43.108 -5.832 9.886 1.00 26.20 7 SER D N 1
ATOM 4838 C CA . SER D 2 7 ? -43.529 -7.091 9.303 1.00 28.50 7 SER D CA 1
ATOM 4839 C C . SER D 2 7 ? -44.403 -6.792 8.084 1.00 30.76 7 SER D C 1
ATOM 4840 O O . SER D 2 7 ? -44.719 -5.637 7.777 1.00 22.99 7 SER D O 1
ATOM 4843 N N . GLY D 2 8 ? -44.785 -7.845 7.359 1.00 25.62 8 GLY D N 1
ATOM 4844 C CA . GLY D 2 8 ? -45.597 -7.712 6.174 1.00 26.18 8 GLY D CA 1
ATOM 4845 C C . GLY D 2 8 ? -46.891 -8.500 6.318 1.00 39.12 8 GLY D C 1
ATOM 4846 O O . GLY D 2 8 ? -47.107 -9.216 7.301 1.00 35.56 8 GLY D O 1
ATOM 4847 N N . PHE D 2 9 ? -47.753 -8.351 5.319 1.00 48.67 9 PHE D N 1
ATOM 4848 C CA . PHE D 2 9 ? -49.011 -9.091 5.273 1.00 47.84 9 PHE D CA 1
ATOM 4849 C C . PHE D 2 9 ? -49.105 -9.889 3.982 1.00 52.53 9 PHE D C 1
ATOM 4850 O O . PHE D 2 9 ? -48.236 -10.713 3.689 1.00 53.02 9 PHE D O 1
#